Protein 5HPF (pdb70)

Solvent-accessible surface area: 25006 Å² total

Nearest PDB structures (foldseek):
  5hpi-assembly1_A  TM=9.833E-01  e=3.620E-34  Acinetobacter baylyi ADP1
  5hpi-assembly4_D  TM=9.752E-01  e=4.960E-33  Acinetobacter baylyi ADP1
  8ejv-assembly1_A  TM=9.547E-01  e=3.436E-19  Pseudomonas putida KT2440
  8eju-assembly1_A  TM=9.589E-01  e=1.653E-18  Pseudomonas putida KT2440
  8ejv-assembly1_B  TM=9.111E-01  e=5.800E-19  Pseudomonas putida KT2440

InterPro domains:
  IPR005471 Transcription regulator IclR, N-terminal [PF09339] (26-75)
  IPR005471 Transcription regulator IclR, N-terminal [PS51077] (23-83)
  IPR005471 Transcription regulator IclR, N-terminal [SM00346] (23-111)
  IPR012794 Beta-ketoadipate transcriptional regulator, PcaR/PcaU/PobR [TIGR02431] (20-270)
  IPR014757 Transcription regulator IclR, C-terminal [PF01614] (91-267)
  IPR014757 Transcription regulator IclR, C-terminal [PS51078] (84-271)
  IPR029016 GAF-like domain superfamily [G3DSA:3.30.450.40] (94-271)
  IPR036388 Winged helix-like DNA-binding domain superfamily [G3DSA:1.10.10.10] (10-82)
  IPR036390 Winged helix DNA-binding domain superfamily [SSF46785] (25-94)
  IPR050707 HTH-type Transcriptional Regulators in Metabolic Pathways [PTHR30136] (20-268)

Radius of gyration: 32.01 Å; Cα contacts (8 Å, |Δi|>4): 1014; chains: 3; bounding box: 64×52×96 Å

Structure (mmCIF, N/CA/C/O backbone):
data_5HPF
#
_entry.id   5HPF
#
_cell.length_a   111.348
_cell.length_b   111.348
_cell.length_c   282.174
_cell.angle_alpha   90.00
_cell.angle_beta   90.00
_cell.angle_gamma   90.00
#
_symmetry.space_group_name_H-M   'I 4 2 2'
#
loop_
_entity.id
_entity.type
_entity.pdbx_description
1 polymer 'p-hydroxybenzoate hydroxylase transcriptional activator'
2 non-polymer 'PHOSPHATE ION'
3 non-polymer GLYCEROL
4 non-polymer 'CHLORIDE ION'
5 water water
#
loop_
_atom_site.group_PDB
_atom_site.id
_atom_site.type_symbol
_atom_site.label_atom_id
_atom_site.label_alt_id
_atom_site.label_comp_id
_atom_site.label_asym_id
_atom_site.label_entity_id
_atom_site.label_seq_id
_atom_site.pdbx_PDB_ins_code
_atom_site.Cartn_x
_atom_site.Cartn_y
_atom_site.Cartn_z
_atom_site.occupancy
_atom_site.B_iso_or_equiv
_atom_site.auth_seq_id
_atom_site.auth_comp_id
_atom_site.auth_asym_id
_atom_site.auth_atom_id
_atom_site.pdbx_PDB_model_num
ATOM 1 N N . ALA A 1 4 ? 20.274 -35.457 50.402 1.00 105.88 96 ALA A N 1
ATOM 2 C CA . ALA A 1 4 ? 20.329 -34.048 50.777 1.00 105.22 96 ALA A CA 1
ATOM 3 C C . ALA A 1 4 ? 19.579 -33.779 52.085 1.00 108.44 96 ALA A C 1
ATOM 4 O O . ALA A 1 4 ? 18.345 -33.742 52.126 1.00 108.35 96 ALA A O 1
ATOM 6 N N . HIS A 1 5 ? 20.357 -33.583 53.151 1.00 104.74 97 HIS A N 1
ATOM 7 C CA . HIS A 1 5 ? 19.796 -33.327 54.473 1.00 84.84 97 HIS A CA 1
ATOM 8 C C . HIS A 1 5 ? 19.216 -31.921 54.566 1.00 81.15 97 HIS A C 1
ATOM 9 O O . HIS A 1 5 ? 18.185 -31.693 55.221 1.00 65.96 97 HIS A O 1
ATOM 16 N N . LEU A 1 6 ? 19.868 -30.962 53.925 1.00 75.75 98 LEU A N 1
ATOM 17 C CA . LEU A 1 6 ? 19.415 -29.579 54.039 1.00 84.03 98 LEU A CA 1
ATOM 18 C C . LEU A 1 6 ? 17.961 -29.383 53.614 1.00 82.29 98 LEU A C 1
ATOM 19 O O . LEU A 1 6 ? 17.219 -28.710 54.350 1.00 62.27 98 LEU A O 1
ATOM 24 N N . PRO A 1 7 ? 17.482 -29.918 52.480 1.00 90.84 99 PRO A N 1
ATOM 25 C CA . PRO A 1 7 ? 16.051 -29.732 52.156 1.00 86.21 99 PRO A CA 1
ATOM 26 C C . PRO A 1 7 ? 15.102 -30.245 53.237 1.00 83.07 99 PRO A C 1
ATOM 27 O O . PRO A 1 7 ? 14.095 -29.584 53.530 1.00 65.14 99 PRO A O 1
ATOM 31 N N . LYS A 1 8 ? 15.415 -31.393 53.855 1.00 91.58 100 LYS A N 1
ATOM 32 C CA . LYS A 1 8 ? 14.481 -32.049 54.770 1.00 82.47 100 LYS A CA 1
ATOM 33 C C . LYS A 1 8 ? 14.252 -31.224 56.035 1.00 76.08 100 LYS A C 1
ATOM 34 O O . LYS A 1 8 ? 13.110 -31.050 56.482 1.00 74.99 100 LYS A O 1
ATOM 40 N N . VAL A 1 9 ? 15.327 -30.716 56.633 1.00 71.38 101 VAL A N 1
ATOM 41 C CA . VAL A 1 9 ? 15.195 -29.930 57.857 1.00 82.11 101 VAL A CA 1
ATOM 42 C C . VAL A 1 9 ? 14.375 -28.659 57.608 1.00 79.76 101 VAL A C 1
ATOM 43 O O . VAL A 1 9 ? 13.483 -28.298 58.391 1.00 75.42 101 VAL A O 1
ATOM 47 N N . ALA A 1 10 ? 14.629 -27.988 56.493 1.00 71.03 102 ALA A N 1
ATOM 48 C CA . ALA A 1 10 ? 14.177 -26.618 56.330 1.00 60.94 102 ALA A CA 1
ATOM 49 C C . ALA A 1 10 ? 12.734 -26.479 55.847 1.00 53.42 102 ALA A C 1
ATOM 50 O O . ALA A 1 10 ? 12.187 -25.372 55.924 1.00 43.40 102 ALA A O 1
ATOM 52 N N . GLN A 1 11 ? 12.107 -27.557 55.366 1.00 47.64 103 GLN A N 1
ATOM 53 C CA . GLN A 1 11 ? 10.815 -27.443 54.689 1.00 49.34 103 GLN A CA 1
ATOM 54 C C . GLN A 1 11 ? 9.766 -26.780 55.587 1.00 52.77 103 GLN A C 1
ATOM 55 O O . GLN A 1 11 ? 9.085 -25.836 55.169 1.00 45.36 103 GLN A O 1
ATOM 61 N N . SER A 1 12 ? 9.635 -27.250 56.834 1.00 55.45 104 SER A N 1
ATOM 62 C CA . SER A 1 12 ? 8.684 -26.641 57.763 1.00 36.36 104 SER A CA 1
ATOM 63 C C . SER A 1 12 ? 8.989 -25.166 57.996 1.00 48.58 104 SER A C 1
ATOM 64 O O . SER A 1 12 ? 8.071 -24.352 58.112 1.00 47.00 104 SER A O 1
ATOM 67 N N . PHE A 1 13 ? 10.271 -24.804 58.094 1.00 45.65 105 PHE A N 1
ATOM 68 C CA . PHE A 1 13 ? 10.611 -23.410 58.360 1.00 42.51 105 PHE A CA 1
ATOM 69 C C . PHE A 1 13 ? 10.207 -22.516 57.200 1.00 39.11 105 PHE A C 1
ATOM 70 O O . PHE A 1 13 ? 9.719 -21.398 57.410 1.00 40.80 105 PHE A O 1
ATOM 78 N N . LEU A 1 14 ? 10.404 -22.986 55.969 1.00 39.04 106 LEU A N 1
ATOM 79 C CA . LEU A 1 14 ? 9.995 -22.197 54.815 1.00 34.48 106 LEU A CA 1
ATOM 80 C C . LEU A 1 14 ? 8.487 -22.023 54.788 1.00 42.76 106 LEU A C 1
ATOM 81 O O . LEU A 1 14 ? 7.985 -20.943 54.456 1.00 42.88 106 LEU A O 1
ATOM 86 N N . ASN A 1 15 ? 7.751 -23.088 55.130 1.00 28.95 107 ASN A N 1
ATOM 87 C CA . ASN A 1 15 ? 6.295 -23.029 55.196 1.00 40.21 107 ASN A CA 1
ATOM 88 C C . ASN A 1 15 ? 5.819 -21.997 56.219 1.00 43.97 107 ASN A C 1
ATOM 89 O O . ASN A 1 15 ? 4.855 -21.261 55.966 1.00 46.31 107 ASN A O 1
ATOM 94 N N . LEU A 1 16 ? 6.483 -21.926 57.376 1.00 40.33 108 LEU A N 1
ATOM 95 C CA . LEU A 1 16 ? 6.086 -20.956 58.392 1.00 42.19 108 LEU A CA 1
ATOM 96 C C . LEU A 1 16 ? 6.308 -19.537 57.904 1.00 37.47 108 LEU A C 1
ATOM 97 O O . LEU A 1 16 ? 5.503 -18.643 58.189 1.00 42.22 108 LEU A O 1
ATOM 102 N N . LEU A 1 17 ? 7.395 -19.304 57.168 1.00 37.48 109 LEU A N 1
ATOM 103 C CA . LEU A 1 17 ? 7.619 -17.965 56.635 1.00 34.88 109 LEU A CA 1
ATOM 104 C C . LEU A 1 17 ? 6.528 -17.601 55.643 1.00 34.69 109 LEU A C 1
ATOM 105 O O . LEU A 1 17 ? 6.007 -16.480 55.652 1.00 36.28 109 LEU A O 1
ATOM 110 N N . CYS A 1 18 ? 6.158 -18.546 54.787 1.00 34.41 110 CYS A N 1
ATOM 111 C CA . CYS A 1 18 ? 5.086 -18.288 53.850 1.00 33.59 110 CYS A CA 1
ATOM 112 C C . CYS A 1 18 ? 3.754 -18.092 54.578 1.00 35.69 110 CYS A C 1
ATOM 113 O O . CYS A 1 18 ? 2.986 -17.191 54.236 1.00 36.67 110 CYS A O 1
ATOM 116 N N . ALA A 1 19 ? 3.476 -18.905 55.596 1.00 39.06 111 ALA A N 1
ATOM 117 C CA . ALA A 1 19 ? 2.211 -18.779 56.311 1.00 44.90 111 ALA A CA 1
ATOM 118 C C . ALA A 1 19 ? 2.017 -17.385 56.884 1.00 49.44 111 ALA A C 1
ATOM 119 O O . ALA A 1 19 ? 0.892 -16.893 56.927 1.00 46.40 111 ALA A O 1
ATOM 121 N N . GLN A 1 20 ? 3.089 -16.726 57.308 1.00 46.97 112 GLN A N 1
ATOM 122 C CA . GLN A 1 20 ? 2.952 -15.462 58.016 1.00 44.61 112 GLN A CA 1
ATOM 123 C C . GLN A 1 20 ? 3.048 -14.237 57.113 1.00 43.30 112 GLN A C 1
ATOM 124 O O . GLN A 1 20 ? 2.530 -13.175 57.475 1.00 43.88 112 GLN A O 1
ATOM 130 N N . THR A 1 21 ? 3.727 -14.345 55.974 1.00 34.38 113 THR A N 1
ATOM 131 C CA . THR A 1 21 ? 3.912 -13.217 55.082 1.00 38.02 113 THR A CA 1
ATOM 132 C C . THR A 1 21 ? 3.145 -13.343 53.778 1.00 43.66 113 THR A C 1
ATOM 133 O O . THR A 1 21 ? 2.951 -12.326 53.104 1.00 37.80 113 THR A O 1
ATOM 137 N N . SER A 1 22 ? 2.743 -14.561 53.391 1.00 34.58 114 SER A N 1
ATOM 138 C CA . SER A 1 22 ? 2.138 -14.933 52.102 1.00 44.47 114 SER A CA 1
ATOM 139 C C . SER A 1 22 ? 3.138 -14.981 50.954 1.00 47.99 114 SER A C 1
ATOM 140 O O . SER A 1 22 ? 2.758 -15.371 49.848 1.00 59.91 114 SER A O 1
ATOM 143 N N . LEU A 1 23 ? 4.398 -14.615 51.169 1.00 42.81 115 LEU A N 1
ATOM 144 C CA . LEU A 1 23 ? 5.383 -14.686 50.093 1.00 32.30 115 LEU A CA 1
ATOM 145 C C . LEU A 1 23 ? 5.910 -16.119 49.942 1.00 31.19 115 LEU A C 1
ATOM 146 O O . LEU A 1 23 ? 5.644 -17.003 50.767 1.00 42.59 115 LEU A O 1
ATOM 151 N N . THR A 1 24 ? 6.607 -16.367 48.834 1.00 35.50 116 THR A N 1
ATOM 152 C CA . THR A 1 24 ? 7.292 -17.631 48.609 1.00 47.04 116 THR A CA 1
ATOM 153 C C . THR A 1 24 ? 8.762 -17.477 49.006 1.00 44.66 116 THR A C 1
ATOM 154 O O . THR A 1 24 ? 9.384 -16.447 48.741 1.00 35.72 116 THR A O 1
ATOM 158 N N . PHE A 1 25 ? 9.298 -18.490 49.676 1.00 41.89 117 PHE A N 1
ATOM 159 C CA . PHE A 1 25 ? 10.657 -18.482 50.203 1.00 41.30 117 PHE A CA 1
ATOM 160 C C . PHE A 1 25 ? 11.381 -19.722 49.722 1.00 49.32 117 PHE A C 1
ATOM 161 O O . PHE A 1 25 ? 10.761 -20.775 49.533 1.00 42.17 117 PHE A O 1
ATOM 169 N N . SER A 1 26 ? 12.700 -19.610 49.556 1.00 36.02 118 SER A N 1
ATOM 170 C CA . SER A 1 26 ? 13.471 -20.779 49.167 1.00 45.70 118 SER A CA 1
ATOM 171 C C . SER A 1 26 ? 14.800 -20.816 49.908 1.00 44.29 118 SER A C 1
ATOM 172 O O . SER A 1 26 ? 15.235 -19.841 50.529 1.00 35.70 118 SER A O 1
ATOM 175 N N . ILE A 1 27 ? 15.413 -21.987 49.867 1.00 38.81 119 ILE A N 1
ATOM 176 C CA . ILE A 1 27 ? 16.782 -22.190 50.306 1.00 35.54 119 ILE A CA 1
ATOM 177 C C . ILE A 1 27 ? 17.586 -22.585 49.084 1.00 43.53 119 ILE A C 1
ATOM 178 O O . ILE A 1 27 ? 17.152 -23.437 48.299 1.00 44.30 119 ILE A O 1
ATOM 183 N N . VAL A 1 28 ? 18.762 -21.979 48.946 1.00 40.46 120 VAL A N 1
ATOM 184 C CA . VAL A 1 28 ? 19.495 -21.927 47.691 1.00 38.79 120 VAL A CA 1
ATOM 185 C C . VAL A 1 28 ? 20.970 -22.208 47.954 1.00 41.41 120 VAL A C 1
ATOM 186 O O . VAL A 1 28 ? 21.532 -21.728 48.946 1.00 37.52 120 VAL A O 1
ATOM 190 N N . VAL A 1 29 ? 21.603 -22.984 47.069 1.00 46.63 121 VAL A N 1
ATOM 191 C CA . VAL A 1 29 ? 23.043 -23.201 47.123 1.00 39.78 121 VAL A CA 1
ATOM 192 C C . VAL A 1 29 ? 23.715 -22.594 45.888 1.00 48.91 121 VAL A C 1
ATOM 193 O O . VAL A 1 29 ? 23.094 -22.345 44.850 1.00 45.63 121 VAL A O 1
ATOM 197 N N . LEU A 1 30 ? 25.015 -22.363 46.020 1.00 36.42 122 LEU A N 1
ATOM 198 C CA . LEU A 1 30 ? 25.859 -21.859 44.951 1.00 48.86 122 LEU A CA 1
ATOM 199 C C . LEU A 1 30 ? 26.478 -23.034 44.215 1.00 54.30 122 LEU A C 1
ATOM 200 O O . LEU A 1 30 ? 27.052 -23.931 44.841 1.00 64.22 122 LEU A O 1
ATOM 205 N N . ASP A 1 31 ? 26.374 -23.020 42.890 1.00 58.02 123 ASP A N 1
ATOM 206 C CA . ASP A 1 31 ? 26.946 -24.058 42.031 1.00 54.09 123 ASP A CA 1
ATOM 207 C C . ASP A 1 31 ? 27.783 -23.355 40.964 1.00 56.32 123 ASP A C 1
ATOM 208 O O . ASP A 1 31 ? 27.269 -23.007 39.897 1.00 59.34 123 ASP A O 1
ATOM 213 N N . GLU A 1 32 ? 29.069 -23.151 41.269 1.00 60.76 124 GLU A N 1
ATOM 214 C CA . GLU A 1 32 ? 30.022 -22.436 40.422 1.00 69.71 124 GLU A CA 1
ATOM 215 C C . GLU A 1 32 ? 29.623 -20.977 40.199 1.00 72.87 124 GLU A C 1
ATOM 216 O O . GLU A 1 32 ? 30.122 -20.088 40.899 1.00 65.53 124 GLU A O 1
ATOM 222 N N . HIS A 1 33 ? 28.745 -20.700 39.227 1.00 64.49 125 HIS A N 1
ATOM 223 C CA . HIS A 1 33 ? 28.386 -19.316 38.935 1.00 61.28 125 HIS A CA 1
ATOM 224 C C . HIS A 1 33 ? 26.882 -19.087 38.949 1.00 54.14 125 HIS A C 1
ATOM 225 O O . HIS A 1 33 ? 26.433 -18.006 38.561 1.00 58.36 125 HIS A O 1
ATOM 232 N N . GLU A 1 34 ? 26.096 -20.058 39.400 1.00 52.67 126 GLU A N 1
ATOM 233 C CA . GLU A 1 34 ? 24.650 -19.921 39.453 1.00 48.24 126 GLU A CA 1
ATOM 234 C C . GLU A 1 34 ? 24.165 -20.312 40.836 1.00 49.37 126 GLU A C 1
ATOM 235 O O . GLU A 1 34 ? 24.844 -21.033 41.575 1.00 61.23 126 GLU A O 1
ATOM 241 N N . VAL A 1 35 ? 22.979 -19.833 41.185 1.00 45.43 127 VAL A N 1
ATOM 242 C CA . VAL A 1 35 ? 22.316 -20.259 42.407 1.00 38.23 127 VAL A CA 1
ATOM 243 C C . VAL A 1 35 ? 21.145 -21.150 42.029 1.00 45.27 127 VAL A C 1
ATOM 244 O O . VAL A 1 35 ? 20.504 -20.967 40.988 1.00 44.42 127 VAL A O 1
ATOM 248 N N . VAL A 1 36 ? 20.883 -22.133 42.885 1.00 47.87 128 VAL A N 1
ATOM 249 C CA . VAL A 1 36 ? 19.974 -23.240 42.615 1.00 43.75 128 VAL A CA 1
ATOM 250 C C . VAL A 1 36 ? 19.167 -23.473 43.879 1.00 43.70 128 VAL A C 1
ATOM 251 O O . VAL A 1 36 ? 19.758 -23.695 44.945 1.00 43.55 128 VAL A O 1
ATOM 255 N N . PRO A 1 37 ? 17.841 -23.438 43.819 1.00 43.45 129 PRO A N 1
ATOM 256 C CA . PRO A 1 37 ? 17.049 -23.744 45.013 1.00 41.36 129 PRO A CA 1
ATOM 257 C C . PRO A 1 37 ? 17.038 -25.238 45.266 1.00 46.75 129 PRO A C 1
ATOM 258 O O . PRO A 1 37 ? 16.902 -26.044 44.342 1.00 47.63 129 PRO A O 1
ATOM 262 N N . VAL A 1 38 ? 17.206 -25.614 46.529 1.00 45.60 130 VAL A N 1
ATOM 263 C CA . VAL A 1 38 ? 17.044 -27.009 46.920 1.00 45.21 130 VAL A CA 1
ATOM 264 C C . VAL A 1 38 ? 15.788 -27.232 47.739 1.00 48.31 130 VAL A C 1
ATOM 265 O O . VAL A 1 38 ? 15.432 -28.396 47.987 1.00 47.35 130 VAL A O 1
ATOM 269 N N . ALA A 1 39 ? 15.076 -26.167 48.116 1.00 39.60 131 ALA A N 1
ATOM 270 C CA . ALA A 1 39 ? 13.799 -26.288 48.817 1.00 43.55 131 ALA A CA 1
ATOM 271 C C . ALA A 1 39 ? 12.988 -25.010 48.652 1.00 48.91 131 ALA A C 1
ATOM 272 O O . ALA A 1 39 ? 13.538 -23.910 48.574 1.00 45.35 131 ALA A O 1
ATOM 274 N N . ARG A 1 40 ? 11.668 -25.164 48.673 1.00 48.23 132 ARG A N 1
ATOM 275 C CA . ARG A 1 40 ? 10.763 -24.041 48.491 1.00 40.11 132 ARG A CA 1
ATOM 276 C C . ARG A 1 40 ? 9.600 -24.196 49.464 1.00 40.90 132 ARG A C 1
ATOM 277 O O . ARG A 1 40 ? 9.182 -25.316 49.784 1.00 36.97 132 ARG A O 1
ATOM 285 N N . SER A 1 41 ? 9.096 -23.074 49.965 1.00 33.61 133 SER A N 1
ATOM 286 C CA . SER A 1 41 ? 7.864 -23.141 50.738 1.00 37.92 133 SER A CA 1
ATOM 287 C C . SER A 1 41 ? 6.736 -23.598 49.818 1.00 47.28 133 SER A C 1
ATOM 288 O O . SER A 1 41 ? 6.747 -23.336 48.613 1.00 45.53 133 SER A O 1
ATOM 291 N N . TYR A 1 42 ? 5.784 -24.331 50.386 1.00 34.91 134 TYR A N 1
ATOM 292 C CA . TYR A 1 42 ? 4.630 -24.815 49.637 1.00 44.79 134 TYR A CA 1
ATOM 293 C C . TYR A 1 42 ? 3.464 -24.969 50.612 1.00 43.39 134 TYR A C 1
ATOM 294 O O . TYR A 1 42 ? 3.480 -25.839 51.488 1.00 46.87 134 TYR A O 1
ATOM 303 N N . LEU A 1 43 ? 2.467 -24.097 50.471 1.00 45.63 135 LEU A N 1
ATOM 304 C CA . LEU A 1 43 ? 1.216 -24.131 51.230 1.00 42.64 135 LEU A CA 1
ATOM 305 C C . LEU A 1 43 ? 0.079 -24.314 50.234 1.00 44.89 135 LEU A C 1
ATOM 306 O O . LEU A 1 43 ? -0.492 -23.322 49.752 1.00 44.33 135 LEU A O 1
ATOM 311 N N . PRO A 1 44 ? -0.304 -25.551 49.913 1.00 44.72 136 PRO A N 1
ATOM 312 C CA . PRO A 1 44 ? -1.277 -25.751 48.822 1.00 44.58 136 PRO A CA 1
ATOM 313 C C . PRO A 1 44 ? -2.598 -25.000 49.004 1.00 46.61 136 PRO A C 1
ATOM 314 O O . PRO A 1 44 ? -3.245 -24.686 47.995 1.00 45.00 136 PRO A O 1
ATOM 318 N N . GLN A 1 45 ? -3.017 -24.674 50.235 1.00 37.14 137 GLN A N 1
ATOM 319 C CA . GLN A 1 45 ? -4.297 -23.983 50.381 1.00 37.76 137 GLN A CA 1
ATOM 320 C C . GLN A 1 45 ? -4.208 -22.498 50.024 1.00 43.45 137 GLN A C 1
ATOM 321 O O . GLN A 1 45 ? -5.247 -21.843 49.863 1.00 40.25 137 GLN A O 1
ATOM 327 N N . GLN A 1 46 ? -3.003 -21.950 49.906 1.00 42.47 138 GLN A N 1
ATOM 328 C CA . GLN A 1 46 ? -2.867 -20.550 49.519 1.00 49.68 138 GLN A CA 1
ATOM 329 C C . GLN A 1 46 ? -1.712 -20.349 48.544 1.00 52.30 138 GLN A C 1
ATOM 330 O O . GLN A 1 46 ? -1.182 -19.242 48.451 1.00 55.76 138 GLN A O 1
ATOM 336 N N . ASP A 1 47 ? -1.325 -21.382 47.807 1.00 43.15 139 ASP A N 1
ATOM 337 C CA . ASP A 1 47 ? -0.178 -21.286 46.921 1.00 40.48 139 ASP A CA 1
ATOM 338 C C . ASP A 1 47 ? -0.389 -20.238 45.834 1.00 38.72 139 ASP A C 1
ATOM 339 O O . ASP A 1 47 ? -1.276 -20.372 44.979 1.00 37.48 139 ASP A O 1
ATOM 344 N N . ASN A 1 48 ? 0.456 -19.223 45.841 1.00 45.67 140 ASN A N 1
ATOM 345 C CA . ASN A 1 48 ? 0.398 -18.163 44.841 1.00 53.08 140 ASN A CA 1
ATOM 346 C C . ASN A 1 48 ? 1.216 -18.613 43.638 1.00 46.98 140 ASN A C 1
ATOM 347 O O . ASN A 1 48 ? 2.448 -18.611 43.677 1.00 50.49 140 ASN A O 1
ATOM 352 N N . ARG A 1 49 ? 0.541 -18.998 42.568 1.00 45.15 142 ARG A N 1
ATOM 353 C CA . ARG A 1 49 ? 1.275 -19.489 41.414 1.00 52.39 142 ARG A CA 1
ATOM 354 C C . ARG A 1 49 ? 1.748 -18.366 40.499 1.00 53.26 142 ARG A C 1
ATOM 355 O O . ARG A 1 49 ? 2.339 -18.645 39.451 1.00 55.85 142 ARG A O 1
ATOM 363 N N . VAL A 1 50 ? 1.537 -17.110 40.895 1.00 44.58 143 VAL A N 1
ATOM 364 C CA . VAL A 1 50 ? 2.034 -15.932 40.183 1.00 54.56 143 VAL A CA 1
ATOM 365 C C . VAL A 1 50 ? 3.345 -15.465 40.823 1.00 53.34 143 VAL A C 1
ATOM 366 O O . VAL A 1 50 ? 3.602 -14.265 40.932 1.00 63.10 143 VAL A O 1
ATOM 370 N N . SER A 1 51 ? 4.171 -16.388 41.261 1.00 61.64 144 SER A N 1
ATOM 371 C CA . SER A 1 51 ? 5.432 -15.942 41.832 1.00 60.58 144 SER A CA 1
ATOM 372 C C . SER A 1 51 ? 6.510 -15.861 40.756 1.00 60.27 144 SER A C 1
ATOM 373 O O . SER A 1 51 ? 6.418 -16.512 39.713 1.00 61.38 144 SER A O 1
ATOM 376 N N . PRO A 1 52 ? 7.544 -15.052 40.966 1.00 47.11 145 PRO A N 1
ATOM 377 C CA . PRO A 1 52 ? 8.602 -14.937 39.956 1.00 48.47 145 PRO A CA 1
ATOM 378 C C . PRO A 1 52 ? 9.405 -16.224 39.807 1.00 49.25 145 PRO A C 1
ATOM 379 O O . PRO A 1 52 ? 9.425 -17.088 40.686 1.00 45.60 145 PRO A O 1
ATOM 383 N N . TYR A 1 53 ? 10.068 -16.333 38.654 1.00 45.57 146 TYR A N 1
ATOM 384 C CA . TYR A 1 53 ? 10.919 -17.479 38.350 1.00 46.32 146 TYR A CA 1
ATOM 385 C C . TYR A 1 53 ? 12.142 -17.510 39.266 1.00 42.97 146 TYR A C 1
ATOM 386 O O . TYR A 1 53 ? 12.711 -16.473 39.616 1.00 39.43 146 TYR A O 1
ATOM 395 N N . GLY A 1 54 ? 12.575 -18.714 39.625 1.00 45.13 147 GLY A N 1
ATOM 396 C CA . GLY A 1 54 ? 13.847 -18.883 40.313 1.00 50.54 147 GLY A CA 1
ATOM 397 C C . GLY A 1 54 ? 13.763 -19.575 41.652 1.00 55.27 147 GLY A C 1
ATOM 398 O O . GLY A 1 54 ? 14.788 -19.689 42.336 1.00 48.94 147 GLY A O 1
ATOM 407 N N . HIS A 1 56 ? 11.604 -22.489 42.048 1.00 39.00 149 HIS A N 1
ATOM 408 C CA . HIS A 1 56 ? 11.295 -23.896 41.857 1.00 49.69 149 HIS A CA 1
ATOM 409 C C . HIS A 1 56 ? 12.590 -24.710 41.801 1.00 56.52 149 HIS A C 1
ATOM 410 O O . HIS A 1 56 ? 13.669 -24.194 41.492 1.00 53.33 149 HIS A O 1
ATOM 417 N N . LEU A 1 57 ? 12.479 -25.995 42.132 1.00 54.23 150 LEU A N 1
ATOM 418 C CA . LEU A 1 57 ? 13.650 -26.861 42.098 1.00 53.91 150 LEU A CA 1
ATOM 419 C C . LEU A 1 57 ? 14.150 -26.983 40.669 1.00 64.38 150 LEU A C 1
ATOM 420 O O . LEU A 1 57 ? 13.364 -27.189 39.738 1.00 65.31 150 LEU A O 1
ATOM 425 N N . GLY A 1 58 ? 15.462 -26.842 40.493 1.00 69.96 151 GLY A N 1
ATOM 426 C CA . GLY A 1 58 ? 16.064 -26.904 39.182 1.00 65.01 151 GLY A CA 1
ATOM 427 C C . GLY A 1 58 ? 16.214 -25.565 38.494 1.00 63.71 151 GLY A C 1
ATOM 428 O O . GLY A 1 58 ? 16.945 -25.472 37.504 1.00 68.92 151 GLY A O 1
ATOM 429 N N . ASN A 1 59 ? 15.524 -24.534 38.967 1.00 47.66 152 ASN A N 1
ATOM 430 C CA . ASN A 1 59 ? 15.759 -23.201 38.436 1.00 54.20 152 ASN A CA 1
ATOM 431 C C . ASN A 1 59 ? 17.209 -22.819 38.684 1.00 60.00 152 ASN A C 1
ATOM 432 O O . ASN A 1 59 ? 17.788 -23.150 39.720 1.00 75.03 152 ASN A O 1
ATOM 437 N N . ARG A 1 60 ? 17.804 -22.138 37.717 1.00 59.09 153 ARG A N 1
ATOM 438 C CA . ARG A 1 60 ? 19.139 -21.580 37.864 1.00 59.42 153 ARG A CA 1
ATOM 439 C C . ARG A 1 60 ? 19.073 -20.098 37.558 1.00 52.22 153 ARG A C 1
ATOM 440 O O . ARG A 1 60 ? 18.465 -19.702 36.560 1.00 55.03 153 ARG A O 1
ATOM 448 N N . LEU A 1 61 ? 19.676 -19.288 38.421 1.00 44.97 154 LEU A N 1
ATOM 449 C CA . LEU A 1 61 ? 19.768 -17.847 38.254 1.00 40.86 154 LEU A CA 1
ATOM 450 C C . LEU A 1 61 ? 21.217 -17.408 38.386 1.00 46.64 154 LEU A C 1
ATOM 451 O O . LEU A 1 61 ? 21.989 -18.025 39.125 1.00 47.23 154 LEU A O 1
ATOM 456 N N . PRO A 1 62 ? 21.609 -16.336 37.698 1.00 57.84 155 PRO A N 1
ATOM 457 C CA . PRO A 1 62 ? 23.010 -15.889 37.755 1.00 47.84 155 PRO A CA 1
ATOM 458 C C . PRO A 1 62 ? 23.362 -15.355 39.138 1.00 49.41 155 PRO A C 1
ATOM 459 O O . PRO A 1 62 ? 22.611 -14.582 39.733 1.00 51.38 155 PRO A O 1
ATOM 463 N N . ALA A 1 63 ? 24.525 -15.767 39.642 1.00 47.82 156 ALA A N 1
ATOM 464 C CA . ALA A 1 63 ? 24.886 -15.432 41.013 1.00 44.49 156 ALA A CA 1
ATOM 465 C C . ALA A 1 63 ? 25.186 -13.942 41.192 1.00 44.16 156 ALA A C 1
ATOM 466 O O . ALA A 1 63 ? 24.926 -13.395 42.264 1.00 42.38 156 ALA A O 1
ATOM 468 N N . HIS A 1 64 ? 25.736 -13.264 40.177 1.00 47.19 157 HIS A N 1
ATOM 469 C CA . HIS A 1 64 ? 26.107 -11.867 40.373 1.00 48.61 157 HIS A CA 1
ATOM 470 C C . HIS A 1 64 ? 24.908 -10.921 40.372 1.00 49.76 157 HIS A C 1
ATOM 471 O O . HIS A 1 64 ? 25.063 -9.752 40.744 1.00 46.51 157 HIS A O 1
ATOM 478 N N . ALA A 1 65 ? 23.721 -11.400 39.992 1.00 41.70 158 ALA A N 1
ATOM 479 C CA . ALA A 1 65 ? 22.547 -10.557 39.811 1.00 46.07 158 ALA A CA 1
ATOM 480 C C . ALA A 1 65 ? 21.410 -10.955 40.749 1.00 49.52 158 ALA A C 1
ATOM 481 O O . ALA A 1 65 ? 20.253 -10.605 40.492 1.00 47.07 158 ALA A O 1
ATOM 483 N N . THR A 1 66 ? 21.708 -11.715 41.807 1.00 39.95 159 THR A N 1
ATOM 484 C CA . THR A 1 66 ? 20.699 -12.172 42.757 1.00 41.67 159 THR A CA 1
ATOM 485 C C . THR A 1 66 ? 21.140 -11.866 44.179 1.00 36.88 159 THR A C 1
ATOM 486 O O . THR A 1 66 ? 22.332 -11.708 44.473 1.00 41.01 159 THR A O 1
ATOM 490 N N . SER A 1 67 ? 20.149 -11.798 45.065 1.00 32.35 160 SER A N 1
ATOM 491 C CA . SER A 1 67 ? 20.421 -11.600 46.483 1.00 31.32 160 SER A CA 1
ATOM 492 C C . SER A 1 67 ? 21.131 -12.802 47.073 1.00 37.12 160 SER A C 1
ATOM 493 O O . SER A 1 67 ? 22.044 -12.649 47.895 1.00 42.13 160 SER A O 1
ATOM 496 N N . THR A 1 68 ? 20.694 -14.007 46.690 1.00 36.37 161 THR A N 1
ATOM 497 C CA . THR A 1 68 ? 21.316 -15.226 47.191 1.00 42.23 161 THR A CA 1
ATOM 498 C C . THR A 1 68 ? 22.727 -15.374 46.655 1.00 40.88 161 THR A C 1
ATOM 499 O O . THR A 1 68 ? 23.633 -15.777 47.392 1.00 41.73 161 THR A O 1
ATOM 503 N N . GLY A 1 69 ? 22.920 -15.092 45.362 1.00 35.11 162 GLY A N 1
ATOM 504 C CA . GLY A 1 69 ? 24.254 -15.195 44.782 1.00 40.21 162 GLY A CA 1
ATOM 505 C C . GLY A 1 69 ? 25.258 -14.270 45.448 1.00 44.87 162 GLY A C 1
ATOM 506 O O . GLY A 1 69 ? 26.389 -14.669 45.728 1.00 52.99 162 GLY A O 1
ATOM 507 N N . LYS A 1 70 ? 24.847 -13.034 45.746 1.00 41.77 163 LYS A N 1
ATOM 508 C CA . LYS A 1 70 ? 25.766 -12.086 46.368 1.00 36.74 163 LYS A CA 1
ATOM 509 C C . LYS A 1 70 ? 26.077 -12.489 47.795 1.00 40.84 163 LYS A C 1
ATOM 510 O O . LYS A 1 70 ? 27.226 -12.366 48.238 1.00 44.12 163 LYS A O 1
ATOM 516 N N . VAL A 1 71 ? 25.065 -12.970 48.530 1.00 37.63 164 VAL A N 1
ATOM 517 C CA . VAL A 1 71 ? 25.295 -13.489 49.875 1.00 32.23 164 VAL A CA 1
ATOM 518 C C . VAL A 1 71 ? 26.363 -14.578 49.839 1.00 44.07 164 VAL A C 1
ATOM 519 O O . VAL A 1 71 ? 27.335 -14.560 50.609 1.00 40.44 164 VAL A O 1
ATOM 523 N N . LEU A 1 72 ? 26.206 -15.534 48.917 1.00 42.66 165 LEU A N 1
ATOM 524 C CA . LEU A 1 72 ? 27.089 -16.691 48.886 1.00 41.40 165 LEU A CA 1
ATOM 525 C C . LEU A 1 72 ? 28.478 -16.326 48.376 1.00 49.89 165 LEU A C 1
ATOM 526 O O . LEU A 1 72 ? 29.474 -16.892 48.836 1.00 51.09 165 LEU A O 1
ATOM 531 N N . LEU A 1 73 ? 28.572 -15.377 47.441 1.00 47.14 166 LEU A N 1
ATOM 532 C CA . LEU A 1 73 ? 29.888 -14.948 46.989 1.00 47.92 166 LEU A CA 1
ATOM 533 C C . LEU A 1 73 ? 30.597 -14.113 48.042 1.00 44.91 166 LEU A C 1
ATOM 534 O O . LEU A 1 73 ? 31.834 -14.094 48.085 1.00 48.31 166 LEU A O 1
ATOM 539 N N . SER A 1 74 ? 29.841 -13.433 48.906 1.00 45.62 167 SER A N 1
ATOM 540 C CA . SER A 1 74 ? 30.441 -12.510 49.865 1.00 41.68 167 SER A CA 1
ATOM 541 C C . SER A 1 74 ? 31.288 -13.220 50.909 1.00 50.80 167 SER A C 1
ATOM 542 O O . SER A 1 74 ? 32.106 -12.565 51.574 1.00 44.44 167 SER A O 1
ATOM 545 N N . VAL A 1 75 ? 31.116 -14.537 51.078 1.00 47.23 168 VAL A N 1
ATOM 546 C CA . VAL A 1 75 ? 31.925 -15.266 52.056 1.00 48.65 168 VAL A CA 1
ATOM 547 C C . VAL A 1 75 ? 33.232 -15.753 51.458 1.00 54.73 168 VAL A C 1
ATOM 548 O O . VAL A 1 75 ? 34.093 -16.252 52.195 1.00 62.73 168 VAL A O 1
ATOM 552 N N . LEU A 1 76 ? 33.415 -15.616 50.148 1.00 54.87 169 LEU A N 1
ATOM 553 C CA . LEU A 1 76 ? 34.658 -16.033 49.533 1.00 55.90 169 LEU A CA 1
ATOM 554 C C . LEU A 1 76 ? 35.775 -15.045 49.845 1.00 56.70 169 LEU A C 1
ATOM 555 O O . LEU A 1 76 ? 35.543 -13.861 50.109 1.00 60.34 169 LEU A O 1
ATOM 560 N N . ASP A 1 77 ? 36.997 -15.562 49.830 1.00 52.85 170 ASP A N 1
ATOM 561 C CA . ASP A 1 77 ? 38.176 -14.726 49.962 1.00 57.59 170 ASP A CA 1
ATOM 562 C C . ASP A 1 77 ? 38.224 -13.716 48.817 1.00 60.22 170 ASP A C 1
ATOM 563 O O . ASP A 1 77 ? 37.793 -13.996 47.695 1.00 55.75 170 ASP A O 1
ATOM 568 N N . ARG A 1 78 ? 38.761 -12.529 49.105 1.00 65.90 171 ARG A N 1
ATOM 569 C CA . ARG A 1 78 ? 38.756 -11.462 48.104 1.00 65.24 171 ARG A CA 1
ATOM 570 C C . ARG A 1 78 ? 39.456 -11.893 46.818 1.00 62.29 171 ARG A C 1
ATOM 571 O O . ARG A 1 78 ? 38.982 -11.594 45.717 1.00 55.93 171 ARG A O 1
ATOM 579 N N . GLU A 1 79 ? 40.580 -12.603 46.934 1.00 61.82 172 GLU A N 1
ATOM 580 C CA . GLU A 1 79 ? 41.249 -13.105 45.737 1.00 65.50 172 GLU A CA 1
ATOM 581 C C . GLU A 1 79 ? 40.357 -14.075 44.975 1.00 64.08 172 GLU A C 1
ATOM 582 O O . GLU A 1 79 ? 40.288 -14.030 43.744 1.00 57.04 172 GLU A O 1
ATOM 588 N N . VAL A 1 80 ? 39.669 -14.965 45.690 1.00 62.65 173 VAL A N 1
ATOM 589 C CA . VAL A 1 80 ? 38.780 -15.906 45.022 1.00 57.70 173 VAL A CA 1
ATOM 590 C C . VAL A 1 80 ? 37.634 -15.159 44.342 1.00 59.75 173 VAL A C 1
ATOM 591 O O . VAL A 1 80 ? 37.192 -15.533 43.246 1.00 53.74 173 VAL A O 1
ATOM 595 N N . GLN A 1 81 ? 37.162 -14.071 44.961 1.00 51.81 174 GLN A N 1
ATOM 596 C CA . GLN A 1 81 ? 36.165 -13.223 44.316 1.00 51.40 174 GLN A CA 1
ATOM 597 C C . GLN A 1 81 ? 36.702 -12.629 43.016 1.00 54.08 174 GLN A C 1
ATOM 598 O O . GLN A 1 81 ? 36.019 -12.653 41.985 1.00 52.86 174 GLN A O 1
ATOM 604 N N . ILE A 1 82 ? 37.927 -12.087 43.048 1.00 55.27 175 ILE A N 1
ATOM 605 C CA . ILE A 1 82 ? 38.535 -11.525 41.839 1.00 60.71 175 ILE A CA 1
ATOM 606 C C . ILE A 1 82 ? 38.605 -12.587 40.753 1.00 64.90 175 ILE A C 1
ATOM 607 O O . ILE A 1 82 ? 38.246 -12.350 39.594 1.00 58.99 175 ILE A O 1
ATOM 612 N N . GLU A 1 83 ? 39.087 -13.775 41.117 1.00 66.30 176 GLU A N 1
ATOM 613 C CA . GLU A 1 83 ? 39.193 -14.866 40.158 1.00 58.33 176 GLU A CA 1
ATOM 614 C C . GLU A 1 83 ? 37.823 -15.257 39.627 1.00 54.35 176 GLU A C 1
ATOM 615 O O . GLU A 1 83 ? 37.677 -15.587 38.446 1.00 56.71 176 GLU A O 1
ATOM 621 N N . TRP A 1 84 ? 36.799 -15.191 40.478 1.00 45.71 177 TRP A N 1
ATOM 622 C CA . TRP A 1 84 ? 35.453 -15.516 40.029 1.00 47.54 177 TRP A CA 1
ATOM 623 C C . TRP A 1 84 ? 34.962 -14.504 38.995 1.00 58.97 177 TRP A C 1
ATOM 624 O O . TRP A 1 84 ? 34.416 -14.881 37.949 1.00 59.91 177 TRP A O 1
ATOM 635 N N . ILE A 1 85 ? 35.166 -13.211 39.262 1.00 60.86 178 ILE A N 1
ATOM 636 C CA . ILE A 1 85 ? 34.731 -12.181 38.321 1.00 59.76 178 ILE A CA 1
ATOM 637 C C . ILE A 1 85 ? 35.465 -12.325 36.992 1.00 62.95 178 ILE A C 1
ATOM 638 O O . ILE A 1 85 ? 34.856 -12.243 35.918 1.00 56.10 178 ILE A O 1
ATOM 643 N N . GLU A 1 86 ? 36.780 -12.545 37.037 1.00 58.94 179 GLU A N 1
ATOM 644 C CA . GLU A 1 86 ? 37.529 -12.645 35.791 1.00 66.78 179 GLU A CA 1
ATOM 645 C C . GLU A 1 86 ? 37.133 -13.886 34.999 1.00 66.16 179 GLU A C 1
ATOM 646 O O . GLU A 1 86 ? 37.174 -13.869 33.766 1.00 69.95 179 GLU A O 1
ATOM 652 N N . LYS A 1 87 ? 36.731 -14.959 35.678 1.00 61.80 180 LYS A N 1
ATOM 653 C CA . LYS A 1 87 ? 36.332 -16.158 34.953 1.00 63.37 180 LYS A CA 1
ATOM 654 C C . LYS A 1 87 ? 34.946 -15.994 34.339 1.00 62.65 180 LYS A C 1
ATOM 655 O O . LYS A 1 87 ? 34.762 -16.215 33.136 1.00 67.54 180 LYS A O 1
ATOM 661 N N . TYR A 1 88 ? 33.965 -15.594 35.146 1.00 60.99 181 TYR A N 1
ATOM 662 C CA . TYR A 1 88 ? 32.574 -15.597 34.710 1.00 63.53 181 TYR A CA 1
ATOM 663 C C . TYR A 1 88 ? 32.061 -14.244 34.234 1.00 58.51 181 TYR A C 1
ATOM 664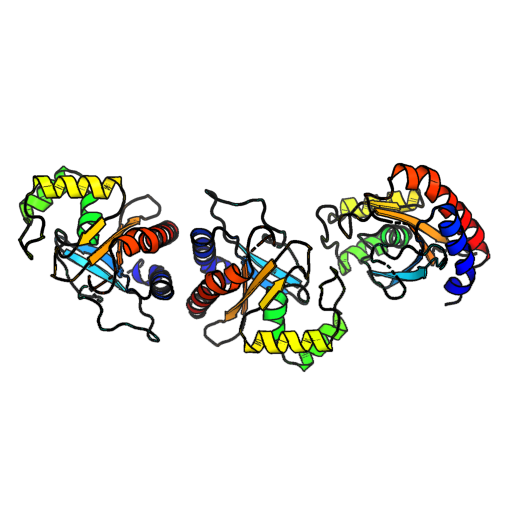 O O . TYR A 1 88 ? 31.053 -14.207 33.522 1.00 66.48 181 TYR A O 1
ATOM 673 N N . GLY A 1 89 ? 32.725 -13.146 34.576 1.00 62.12 182 GLY A N 1
ATOM 674 C CA . GLY A 1 89 ? 32.243 -11.830 34.186 1.00 60.44 182 GLY A CA 1
ATOM 675 C C . GLY A 1 89 ? 30.992 -11.407 34.953 1.00 65.05 182 GLY A C 1
ATOM 676 O O . GLY A 1 89 ? 30.433 -12.135 35.780 1.00 59.68 182 GLY A O 1
ATOM 677 N N . LEU A 1 90 ? 30.542 -10.185 34.649 1.00 65.35 183 LEU A N 1
ATOM 678 C CA . LEU A 1 90 ? 29.342 -9.596 35.256 1.00 54.42 183 LEU A CA 1
ATOM 679 C C . LEU A 1 90 ? 28.439 -9.112 34.126 1.00 53.94 183 LEU A C 1
ATOM 680 O O . LEU A 1 90 ? 28.367 -7.913 33.852 1.00 60.24 183 LEU A O 1
ATOM 685 N N . LYS A 1 91 ? 27.754 -10.040 33.463 1.00 54.48 184 LYS A N 1
ATOM 686 C CA . LYS A 1 91 ? 27.042 -9.666 32.249 1.00 49.88 184 LYS A CA 1
ATOM 687 C C . LYS A 1 91 ? 25.779 -8.870 32.580 1.00 49.71 184 LYS A C 1
ATOM 688 O O . LYS A 1 91 ? 25.171 -9.017 33.644 1.00 50.67 184 LYS A O 1
ATOM 694 N N . ARG A 1 92 ? 25.418 -7.970 31.679 1.00 45.99 185 ARG A N 1
ATOM 695 C CA . ARG A 1 92 ? 24.239 -7.156 31.896 1.00 49.79 185 ARG A CA 1
ATOM 696 C C . ARG A 1 92 ? 23.006 -8.000 31.643 1.00 52.71 185 ARG A C 1
ATOM 697 O O . ARG A 1 92 ? 22.894 -8.640 30.594 1.00 57.36 185 ARG A O 1
ATOM 705 N N . LEU A 1 93 ? 22.091 -8.014 32.601 1.00 50.22 186 LEU A N 1
ATOM 706 C CA . LEU A 1 93 ? 20.798 -8.657 32.407 1.00 47.44 186 LEU A CA 1
ATOM 707 C C . LEU A 1 93 ? 19.665 -7.662 32.266 1.00 47.28 186 LEU A C 1
ATOM 708 O O . LEU A 1 93 ? 18.771 -7.858 31.442 1.00 48.48 186 LEU A O 1
ATOM 713 N N . THR A 1 94 ? 19.696 -6.598 33.048 1.00 47.67 187 THR A N 1
ATOM 714 C CA . THR A 1 94 ? 18.726 -5.518 33.050 1.00 47.17 187 THR A CA 1
ATOM 715 C C . THR A 1 94 ? 19.519 -4.220 33.086 1.00 56.82 187 THR A C 1
ATOM 716 O O . THR A 1 94 ? 20.750 -4.265 33.224 1.00 48.03 187 THR A O 1
ATOM 720 N N . PRO A 1 95 ? 18.876 -3.051 32.993 1.00 53.48 188 PRO A N 1
ATOM 721 C CA . PRO A 1 95 ? 19.632 -1.804 33.178 1.00 52.55 188 PRO A CA 1
ATOM 722 C C . PRO A 1 95 ? 20.229 -1.663 34.565 1.00 45.47 188 PRO A C 1
ATOM 723 O O . PRO A 1 95 ? 21.091 -0.804 34.762 1.00 48.22 188 PRO A O 1
ATOM 727 N N . TYR A 1 96 ? 19.845 -2.499 35.521 1.00 41.61 189 TYR A N 1
ATOM 728 C CA . TYR A 1 96 ? 20.215 -2.282 36.907 1.00 38.21 189 TYR A CA 1
ATOM 729 C C . TYR A 1 96 ? 21.231 -3.291 37.407 1.00 47.65 189 TYR A C 1
ATOM 730 O O . TYR A 1 96 ? 21.657 -3.211 38.567 1.00 51.83 189 TYR A O 1
ATOM 739 N N . THR A 1 97 ? 21.603 -4.246 36.567 1.00 39.86 190 THR A N 1
ATOM 740 C CA . THR A 1 97 ? 22.613 -5.227 36.914 1.00 44.63 190 THR A CA 1
ATOM 741 C C . THR A 1 97 ? 23.928 -4.542 37.221 1.00 42.94 190 THR A C 1
ATOM 742 O O . THR A 1 97 ? 24.353 -3.644 36.497 1.00 43.65 190 THR A O 1
ATOM 746 N N . ILE A 1 98 ? 24.580 -4.980 38.297 1.00 39.43 191 ILE A N 1
ATOM 747 C CA . ILE A 1 98 ? 25.935 -4.522 38.578 1.00 43.88 191 ILE A CA 1
ATOM 748 C C . ILE A 1 98 ? 26.886 -5.189 37.595 1.00 42.23 191 ILE A C 1
ATOM 749 O O . ILE A 1 98 ? 27.020 -6.417 37.588 1.00 50.48 191 ILE A O 1
ATOM 754 N N . THR A 1 99 ? 27.546 -4.387 36.756 1.00 45.59 192 THR A N 1
ATOM 755 C CA . THR A 1 99 ? 28.450 -4.908 35.740 1.00 53.19 192 THR A CA 1
ATOM 756 C C . THR A 1 99 ? 29.888 -4.427 35.907 1.00 59.17 192 THR A C 1
ATOM 757 O O . THR A 1 99 ? 30.752 -4.792 35.101 1.00 54.82 192 THR A O 1
ATOM 761 N N . ASP A 1 100 ? 30.167 -3.629 36.927 1.00 58.34 193 ASP A N 1
ATOM 762 C CA . ASP A 1 100 ? 31.475 -3.029 37.145 1.00 60.16 193 ASP A CA 1
ATOM 763 C C . ASP A 1 100 ? 32.156 -3.724 38.324 1.00 56.14 193 ASP A C 1
ATOM 764 O O . ASP A 1 100 ? 31.538 -3.912 39.380 1.00 51.61 193 ASP A O 1
ATOM 769 N N . GLU A 1 101 ? 33.418 -4.122 38.140 1.00 47.25 194 GLU A N 1
ATOM 770 C CA . GLU A 1 101 ? 34.078 -4.953 39.148 1.00 48.49 194 GLU A CA 1
ATOM 771 C C . GLU A 1 101 ? 34.200 -4.224 40.481 1.00 47.02 194 GLU A C 1
ATOM 772 O O . GLU A 1 101 ? 33.934 -4.801 41.543 1.00 58.85 194 GLU A O 1
ATOM 778 N N . HIS A 1 102 ? 34.619 -2.955 40.446 1.00 45.70 195 HIS A N 1
ATOM 779 C CA . HIS A 1 102 ? 34.787 -2.186 41.676 1.00 55.09 195 HIS A CA 1
ATOM 780 C C . HIS A 1 102 ? 33.482 -2.113 42.467 1.00 53.12 195 HIS A C 1
ATOM 781 O O . HIS A 1 102 ? 33.458 -2.389 43.670 1.00 56.20 195 HIS A O 1
ATOM 788 N N . THR A 1 103 ? 32.383 -1.738 41.803 1.00 52.82 196 THR A N 1
ATOM 789 C CA . THR A 1 103 ? 31.094 -1.664 42.490 1.00 50.93 196 THR A CA 1
ATOM 790 C C . THR A 1 103 ? 30.677 -3.027 43.015 1.00 48.26 196 THR A C 1
ATOM 791 O O . THR A 1 103 ? 30.129 -3.135 44.120 1.00 42.79 196 THR A O 1
ATOM 795 N N . PHE A 1 104 ? 30.944 -4.084 42.243 1.00 42.83 197 PHE A N 1
ATOM 796 C CA . PHE A 1 104 ? 30.542 -5.419 42.665 1.00 39.03 197 PHE A CA 1
ATOM 797 C C . PHE A 1 104 ? 31.282 -5.847 43.929 1.00 44.27 197 PHE A C 1
ATOM 798 O O . PHE A 1 104 ? 30.669 -6.361 44.871 1.00 49.59 197 PHE A O 1
ATOM 806 N N . LEU A 1 105 ? 32.604 -5.634 43.972 1.00 51.06 198 LEU A N 1
ATOM 807 C CA . LEU A 1 105 ? 33.371 -5.997 45.166 1.00 52.97 198 LEU A CA 1
ATOM 808 C C . LEU A 1 105 ? 32.925 -5.188 46.378 1.00 52.77 198 LEU A C 1
ATOM 809 O O . LEU A 1 105 ? 32.882 -5.707 47.496 1.00 49.90 198 LEU A O 1
ATOM 814 N N . GLU A 1 106 ? 32.622 -3.904 46.172 1.00 49.15 199 GLU A N 1
ATOM 815 C CA . GLU A 1 106 ? 32.078 -3.061 47.231 1.00 46.46 199 GLU A CA 1
ATOM 816 C C . GLU A 1 106 ? 30.782 -3.640 47.772 1.00 41.86 199 GLU A C 1
ATOM 817 O O . GLU A 1 106 ? 30.521 -3.604 48.980 1.00 45.17 199 GLU A O 1
ATOM 823 N N . THR A 1 107 ? 29.960 -4.179 46.884 1.00 39.21 200 THR A N 1
ATOM 824 C CA . THR A 1 107 ? 28.691 -4.776 47.279 1.00 43.17 200 THR A CA 1
ATOM 825 C C . THR A 1 107 ? 28.914 -6.057 48.067 1.00 44.23 200 THR A C 1
ATOM 826 O O . THR A 1 107 ? 28.301 -6.270 49.122 1.00 43.44 200 THR A O 1
ATOM 830 N N . LEU A 1 108 ? 29.814 -6.915 47.586 1.00 45.13 201 LEU A N 1
ATOM 831 C CA . LEU A 1 108 ? 30.136 -8.121 48.341 1.00 34.53 201 LEU A CA 1
ATOM 832 C C . LEU A 1 108 ? 30.632 -7.781 49.740 1.00 41.34 201 LEU A C 1
ATOM 833 O O . LEU A 1 108 ? 30.230 -8.416 50.723 1.00 45.09 201 LEU A O 1
ATOM 838 N N . ASP A 1 109 ? 31.503 -6.780 49.860 1.00 41.62 202 ASP A N 1
ATOM 839 C CA . ASP A 1 109 ? 31.997 -6.437 51.189 1.00 47.59 202 ASP A CA 1
ATOM 840 C C . ASP A 1 109 ? 30.859 -5.974 52.094 1.00 44.40 202 ASP A C 1
ATOM 841 O O . ASP A 1 109 ? 30.775 -6.393 53.251 1.00 39.17 202 ASP A O 1
ATOM 846 N N . ALA A 1 110 ? 29.952 -5.140 51.579 1.00 36.70 203 ALA A N 1
ATOM 847 C CA . ALA A 1 110 ? 28.841 -4.679 52.410 1.00 48.72 203 ALA A CA 1
ATOM 848 C C . ALA A 1 110 ? 27.915 -5.834 52.790 1.00 47.28 203 ALA A C 1
ATOM 849 O O . ALA A 1 110 ? 27.477 -5.939 53.944 1.00 42.81 203 ALA A O 1
ATOM 851 N N . VAL A 1 111 ? 27.601 -6.705 51.829 1.00 39.83 204 VAL A N 1
ATOM 852 C CA . VAL A 1 111 ? 26.781 -7.877 52.117 1.00 38.80 204 VAL A CA 1
ATOM 853 C C . VAL A 1 111 ? 27.444 -8.758 53.169 1.00 44.75 204 VAL A C 1
ATOM 854 O O . VAL A 1 111 ? 26.788 -9.226 54.105 1.00 46.22 204 VAL A O 1
ATOM 858 N N . ARG A 1 112 ? 28.753 -8.992 53.048 1.00 44.14 205 ARG A N 1
ATOM 859 C CA . ARG A 1 112 ? 29.410 -9.798 54.066 1.00 44.79 205 ARG A CA 1
ATOM 860 C C . ARG A 1 112 ? 29.254 -9.169 55.445 1.00 51.41 205 ARG A C 1
ATOM 861 O O . ARG A 1 112 ? 29.059 -9.874 56.446 1.00 47.31 205 ARG A O 1
ATOM 869 N N . GLN A 1 113 ? 29.336 -7.842 55.517 1.00 43.11 206 GLN A N 1
ATOM 870 C CA . GLN A 1 113 ? 29.365 -7.173 56.809 1.00 50.66 206 GLN A CA 1
ATOM 871 C C . GLN A 1 113 ? 27.970 -7.028 57.391 1.00 51.89 206 GLN A C 1
ATOM 872 O O . GLN A 1 113 ? 27.805 -7.068 58.617 1.00 45.73 206 GLN A O 1
ATOM 878 N N . SER A 1 114 ? 26.970 -6.872 56.523 1.00 40.88 207 SER A N 1
ATOM 879 C CA . SER A 1 114 ? 25.590 -6.628 56.915 1.00 50.45 207 SER A CA 1
ATOM 880 C C . SER A 1 114 ? 24.790 -7.908 57.141 1.00 48.99 207 SER A C 1
ATOM 881 O O . SER A 1 114 ? 23.764 -7.855 57.824 1.00 39.85 207 SER A O 1
ATOM 884 N N . ASP A 1 115 ? 25.212 -9.034 56.554 1.00 33.49 208 ASP A N 1
ATOM 885 C CA . ASP A 1 115 ? 24.557 -10.342 56.678 1.00 35.35 208 ASP A CA 1
ATOM 886 C C . ASP A 1 115 ? 23.205 -10.418 55.990 1.00 35.18 208 ASP A C 1
ATOM 887 O O . ASP A 1 115 ? 22.391 -11.286 56.320 1.00 40.93 208 ASP A O 1
ATOM 892 N N . TYR A 1 116 ? 22.937 -9.540 55.036 1.00 40.92 209 TYR A N 1
ATOM 893 C CA . TYR A 1 116 ? 21.773 -9.684 54.175 1.00 41.74 209 TYR A CA 1
ATOM 894 C C . TYR A 1 116 ? 22.075 -8.947 52.882 1.00 42.20 209 TYR A C 1
ATOM 895 O O . TYR A 1 116 ? 23.014 -8.151 52.801 1.00 36.71 209 TYR A O 1
ATOM 904 N N . CYS A 1 117 ? 21.248 -9.211 51.874 1.00 32.72 210 CYS A N 1
ATOM 905 C CA . CYS A 1 117 ? 21.324 -8.511 50.609 1.00 36.83 210 CYS A CA 1
ATOM 906 C C . CYS A 1 117 ? 19.917 -8.321 50.065 1.00 37.78 210 CYS A C 1
ATOM 907 O O . CYS A 1 117 ? 19.137 -9.272 49.997 1.00 37.54 210 CYS A O 1
ATOM 910 N N . LEU A 1 118 ? 19.592 -7.093 49.694 1.00 35.60 211 LEU A N 1
ATOM 911 C CA . LEU A 1 118 ? 18.318 -6.770 49.068 1.00 40.10 211 LEU A CA 1
ATOM 912 C C . LEU A 1 118 ? 18.631 -6.311 47.654 1.00 43.86 211 LEU A C 1
ATOM 913 O O . LEU A 1 118 ? 19.398 -5.358 47.461 1.00 47.17 211 LEU A O 1
ATOM 918 N N . SER A 1 119 ? 18.046 -6.997 46.676 1.00 37.34 212 SER A N 1
ATOM 919 C CA . SER A 1 119 ? 18.390 -6.824 45.267 1.00 45.93 212 SER A CA 1
ATOM 920 C C . SER A 1 119 ? 17.115 -6.519 44.483 1.00 42.74 212 SER A C 1
ATOM 921 O O . SER A 1 119 ? 16.153 -7.294 44.526 1.00 43.10 212 SER A O 1
ATOM 924 N N . THR A 1 120 ? 17.112 -5.381 43.776 1.00 47.06 213 THR A N 1
ATOM 925 C CA . THR A 1 120 ? 15.941 -4.811 43.091 1.00 35.97 213 THR A CA 1
ATOM 926 C C . THR A 1 120 ? 16.171 -4.830 41.579 1.00 44.58 213 THR A C 1
ATOM 927 O O . THR A 1 120 ? 16.940 -4.013 41.048 1.00 40.62 213 THR A O 1
ATOM 931 N N . GLU A 1 121 ? 15.520 -5.771 40.893 1.00 42.87 214 GLU A N 1
ATOM 932 C CA . GLU A 1 121 ? 15.438 -5.773 39.425 1.00 40.56 214 GLU A CA 1
ATOM 933 C C . GLU A 1 121 ? 16.799 -5.946 38.755 1.00 49.60 214 GLU A C 1
ATOM 934 O O . GLU A 1 121 ? 17.026 -5.473 37.635 1.00 48.26 214 GLU A O 1
ATOM 940 N N . GLU A 1 122 ? 17.714 -6.656 39.405 1.00 42.88 215 GLU A N 1
ATOM 941 C CA . GLU A 1 122 ? 19.045 -6.809 38.842 1.00 42.36 215 GLU A CA 1
ATOM 942 C C . GLU A 1 122 ? 19.175 -8.018 37.915 1.00 48.73 215 GLU A C 1
ATOM 943 O O . GLU A 1 122 ? 20.088 -8.042 37.075 1.00 46.85 215 GLU A O 1
ATOM 949 N N . HIS A 1 123 ? 18.282 -9.008 38.018 1.00 41.52 216 HIS A N 1
ATOM 950 C CA . HIS A 1 123 ? 18.280 -10.103 37.059 1.00 49.80 216 HIS A CA 1
ATOM 951 C C . HIS A 1 123 ? 17.009 -10.185 36.230 1.00 45.36 216 HIS A C 1
ATOM 952 O O . HIS A 1 123 ? 17.033 -10.802 35.169 1.00 58.38 216 HIS A O 1
ATOM 959 N N . GLU A 1 124 ? 15.910 -9.579 36.671 1.00 52.17 217 GLU A N 1
ATOM 960 C CA . GLU A 1 124 ? 14.670 -9.581 35.905 1.00 43.49 217 GLU A CA 1
ATOM 961 C C . GLU A 1 124 ? 13.889 -8.333 36.287 1.00 35.03 217 GLU A C 1
ATOM 962 O O . GLU A 1 124 ? 13.779 -8.010 37.473 1.00 43.22 217 GLU A O 1
ATOM 968 N N . LEU A 1 125 ? 13.383 -7.614 35.291 1.00 38.77 218 LEU A N 1
ATOM 969 C CA . LEU A 1 125 ? 12.587 -6.429 35.580 1.00 41.63 218 LEU A CA 1
ATOM 970 C C . LEU A 1 125 ? 11.365 -6.825 36.397 1.00 42.88 218 LEU A C 1
ATOM 971 O O . LEU A 1 125 ? 10.795 -7.902 36.199 1.00 45.28 218 LEU A O 1
ATOM 976 N N . GLY A 1 126 ? 10.978 -5.965 37.344 1.00 42.10 219 GLY A N 1
ATOM 977 C CA . GLY A 1 126 ? 9.776 -6.194 38.133 1.00 33.30 219 GLY A CA 1
ATOM 978 C C . GLY A 1 126 ? 9.923 -7.161 39.293 1.00 36.54 219 GLY A C 1
ATOM 979 O O . GLY A 1 126 ? 8.920 -7.472 39.943 1.00 40.70 219 GLY A O 1
ATOM 980 N N . VAL A 1 127 ? 11.131 -7.640 39.588 1.00 35.41 220 VAL A N 1
ATOM 981 C CA . VAL A 1 127 ? 11.350 -8.647 40.627 1.00 34.20 220 VAL A CA 1
ATOM 982 C C . VAL A 1 127 ? 12.294 -8.080 41.681 1.00 41.08 220 VAL A C 1
ATOM 983 O O . VAL A 1 127 ? 13.319 -7.476 41.343 1.00 35.99 220 VAL A O 1
ATOM 987 N N . ILE A 1 128 ? 11.956 -8.295 42.957 1.00 38.48 221 ILE A N 1
ATOM 988 C CA . ILE A 1 128 ? 12.755 -7.839 44.090 1.00 39.53 221 ILE A CA 1
ATOM 989 C C . ILE A 1 128 ? 12.942 -9.015 45.054 1.00 39.42 221 ILE A C 1
ATOM 990 O O . ILE A 1 128 ? 12.087 -9.901 45.152 1.00 41.08 221 ILE A O 1
ATOM 995 N N . ALA A 1 129 ? 14.094 -9.061 45.728 1.00 35.27 222 ALA A N 1
ATOM 996 C CA . ALA A 1 129 ? 14.411 -10.204 46.578 1.00 31.56 222 ALA A CA 1
ATOM 997 C C . ALA A 1 129 ? 15.288 -9.785 47.747 1.00 39.12 222 ALA A C 1
ATOM 998 O O . ALA A 1 129 ? 16.081 -8.848 47.648 1.00 37.86 222 ALA A O 1
ATOM 1000 N N . ILE A 1 130 ? 15.148 -10.498 48.859 1.00 37.98 223 ILE A N 1
ATOM 1001 C CA . ILE A 1 130 ? 16.035 -10.304 49.999 1.00 40.72 223 ILE A CA 1
ATOM 1002 C C . ILE A 1 130 ? 16.494 -11.683 50.452 1.00 38.69 223 ILE A C 1
ATOM 1003 O O . ILE A 1 130 ? 15.763 -12.672 50.326 1.00 42.11 223 ILE A O 1
ATOM 1008 N N . ALA A 1 131 ? 17.728 -11.758 50.941 1.00 34.22 224 ALA A N 1
ATOM 1009 C CA . ALA A 1 131 ? 18.322 -13.049 51.265 1.00 34.27 224 ALA A CA 1
ATOM 1010 C C . ALA A 1 131 ? 19.281 -12.895 52.437 1.00 34.34 224 ALA A C 1
ATOM 1011 O O . ALA A 1 131 ? 19.868 -11.827 52.633 1.00 39.65 224 ALA A O 1
ATOM 1013 N N . VAL A 1 132 ? 19.411 -13.959 53.229 1.00 38.64 225 VAL A N 1
ATOM 1014 C CA . VAL A 1 132 ? 20.401 -14.022 54.305 1.00 36.81 225 VAL A CA 1
ATOM 1015 C C . VAL A 1 132 ? 21.150 -15.343 54.195 1.00 39.17 225 VAL A C 1
ATOM 1016 O O . VAL A 1 132 ? 20.619 -16.339 53.667 1.00 36.22 225 VAL A O 1
ATOM 1020 N N . PRO A 1 133 ? 22.375 -15.397 54.721 1.00 36.97 226 PRO A N 1
ATOM 1021 C CA . PRO A 1 133 ? 23.121 -16.654 54.695 1.00 34.60 226 PRO A CA 1
ATOM 1022 C C . PRO A 1 133 ? 22.564 -17.646 55.707 1.00 38.92 226 PRO A C 1
ATOM 1023 O O . PRO A 1 133 ? 22.001 -17.271 56.735 1.00 39.45 226 PRO A O 1
ATOM 1027 N N . VAL A 1 134 ? 22.718 -18.932 55.398 1.00 42.75 227 VAL A N 1
ATOM 1028 C CA . VAL A 1 134 ? 22.438 -20.008 56.346 1.00 37.15 227 VAL A CA 1
ATOM 1029 C C . VAL A 1 134 ? 23.772 -20.611 56.787 1.00 41.53 227 VAL A C 1
ATOM 1030 O O . VAL A 1 134 ? 24.528 -21.151 55.970 1.00 47.49 227 VAL A O 1
ATOM 1034 N N . LEU A 1 135 ? 24.070 -20.498 58.073 1.00 45.06 228 LEU A N 1
ATOM 1035 C CA . LEU A 1 135 ? 25.309 -21.000 58.643 1.00 41.47 228 LEU A CA 1
ATOM 1036 C C . LEU A 1 135 ? 25.082 -22.366 59.281 1.00 50.39 228 LEU A C 1
ATOM 1037 O O . LEU A 1 135 ? 23.976 -22.708 59.696 1.00 50.84 228 LEU A O 1
ATOM 1042 N N . ASN A 1 136 ? 26.149 -23.148 59.375 1.00 43.85 229 ASN A N 1
ATOM 1043 C CA . ASN A 1 136 ? 26.060 -24.341 60.193 1.00 42.54 229 ASN A CA 1
ATOM 1044 C C . ASN A 1 136 ? 26.556 -24.016 61.602 1.00 49.53 229 ASN A C 1
ATOM 1045 O O . ASN A 1 136 ? 26.948 -22.883 61.915 1.00 45.16 229 ASN A O 1
ATOM 1050 N N . ALA A 1 137 ? 26.540 -25.028 62.465 1.00 40.59 230 ALA A N 1
ATOM 1051 C CA . ALA A 1 137 ? 26.975 -24.824 63.842 1.00 58.16 230 ALA A CA 1
ATOM 1052 C C . ALA A 1 137 ? 28.400 -24.288 63.914 1.00 59.98 230 ALA A C 1
ATOM 1053 O O . ALA A 1 137 ? 28.725 -23.518 64.824 1.00 55.04 230 ALA A O 1
ATOM 1055 N N . GLN A 1 138 ? 29.260 -24.668 62.970 1.00 51.25 231 GLN A N 1
ATOM 1056 C CA . GLN A 1 138 ? 30.642 -24.206 63.016 1.00 47.11 231 GLN A CA 1
ATOM 1057 C C . GLN A 1 138 ? 30.811 -22.777 62.531 1.00 56.23 231 GLN A C 1
ATOM 1058 O O . GLN A 1 138 ? 31.876 -22.191 62.758 1.00 53.22 231 GLN A O 1
ATOM 1064 N N . GLY A 1 139 ? 29.811 -22.219 61.851 1.00 48.45 232 GLY A N 1
ATOM 1065 C CA . GLY A 1 139 ? 29.944 -20.914 61.239 1.00 48.30 232 GLY A CA 1
ATOM 1066 C C . GLY A 1 139 ? 30.260 -20.897 59.756 1.00 52.58 232 GLY A C 1
ATOM 1067 O O . GLY A 1 139 ? 30.548 -19.823 59.221 1.00 52.23 232 GLY A O 1
ATOM 1068 N N . LEU A 1 140 ? 30.237 -22.040 59.075 1.00 50.94 233 LEU A N 1
ATOM 1069 C CA . LEU A 1 140 ? 30.385 -22.023 57.626 1.00 46.34 233 LEU A CA 1
ATOM 1070 C C . LEU A 1 140 ? 29.070 -21.635 56.991 1.00 44.95 233 LEU A C 1
ATOM 1071 O O . LEU A 1 140 ? 28.002 -22.037 57.455 1.00 48.21 233 LEU A O 1
ATOM 1076 N N . THR A 1 141 ? 29.148 -20.863 55.918 1.00 48.00 234 THR A N 1
ATOM 1077 C CA . THR A 1 141 ? 27.965 -20.531 55.140 1.00 46.67 234 THR A CA 1
ATOM 1078 C C . THR A 1 141 ? 27.678 -21.691 54.201 1.00 49.38 234 THR A C 1
ATOM 1079 O O . THR A 1 141 ? 28.524 -22.045 53.382 1.00 46.78 234 THR A O 1
ATOM 1083 N N . ILE A 1 142 ? 26.518 -22.321 54.347 1.00 42.89 235 ILE A N 1
ATOM 1084 C CA . ILE A 1 142 ? 26.205 -23.499 53.550 1.00 42.60 235 ILE A CA 1
ATOM 1085 C C . ILE A 1 142 ? 25.100 -23.236 52.532 1.00 44.84 235 ILE A C 1
ATOM 1086 O O . ILE A 1 142 ? 24.967 -24.010 51.575 1.00 48.99 235 ILE A O 1
ATOM 1091 N N . ALA A 1 143 ? 24.308 -22.187 52.702 1.00 41.07 236 ALA A N 1
ATOM 1092 C CA . ALA A 1 143 ? 23.223 -21.897 51.778 1.00 43.42 236 ALA A CA 1
ATOM 1093 C C . ALA A 1 143 ? 22.829 -20.448 51.973 1.00 37.47 236 ALA A C 1
ATOM 1094 O O . ALA A 1 143 ? 23.379 -19.749 52.830 1.00 41.62 236 ALA A O 1
ATOM 1096 N N . ALA A 1 144 ? 21.841 -20.010 51.194 1.00 40.28 237 ALA A N 1
ATOM 1097 C CA . ALA A 1 144 ? 21.184 -18.734 51.426 1.00 39.87 237 ALA A CA 1
ATOM 1098 C C . ALA A 1 144 ? 19.681 -18.943 51.473 1.00 39.44 237 ALA A C 1
ATOM 1099 O O . ALA A 1 144 ? 19.120 -19.737 50.705 1.00 42.89 237 ALA A O 1
ATOM 1101 N N . LEU A 1 145 ? 19.039 -18.200 52.367 1.00 36.87 238 LEU A N 1
ATOM 1102 C CA . LEU A 1 145 ? 17.597 -18.237 52.576 1.00 34.27 238 LEU A CA 1
ATOM 1103 C C . LEU A 1 145 ? 17.009 -16.955 52.009 1.00 43.21 238 LEU A C 1
ATOM 1104 O O . LEU A 1 145 ? 17.487 -15.861 52.328 1.00 37.14 238 LEU A O 1
ATOM 1109 N N . ASN A 1 146 ? 16.011 -17.068 51.140 1.00 38.39 239 ASN A N 1
ATOM 1110 C CA . ASN A 1 146 ? 15.579 -15.856 50.471 1.00 40.60 239 ASN A CA 1
ATOM 1111 C C . ASN A 1 146 ? 14.082 -15.831 50.257 1.00 40.51 239 ASN A C 1
ATOM 1112 O O . ASN A 1 146 ? 13.350 -16.794 50.501 1.00 40.01 239 ASN A O 1
ATOM 1117 N N . CYS A 1 147 ? 13.682 -14.717 49.680 1.00 36.99 240 CYS A N 1
ATOM 1118 C CA . CYS A 1 147 ? 12.306 -14.333 49.508 1.00 40.28 240 CYS A CA 1
ATOM 1119 C C . CYS A 1 147 ? 12.272 -13.519 48.228 1.00 40.66 240 CYS A C 1
ATOM 1120 O O . CYS A 1 147 ? 13.042 -12.566 48.095 1.00 41.43 240 CYS A O 1
ATOM 1131 N N . SER A 1 149 ? 9.748 -11.577 45.128 1.00 36.35 242 SER A N 1
ATOM 1132 C CA . SER A 1 149 ? 8.392 -11.179 44.776 1.00 37.21 242 SER A CA 1
ATOM 1133 C C . SER A 1 149 ? 8.426 -10.172 43.635 1.00 36.85 242 SER A C 1
ATOM 1134 O O . SER A 1 149 ? 9.491 -9.731 43.198 1.00 41.00 242 SER A O 1
ATOM 1137 N N . GLN A 1 150 ? 7.239 -9.778 43.179 1.00 38.19 243 GLN A N 1
ATOM 1138 C CA . GLN A 1 150 ? 7.136 -8.703 42.200 1.00 41.19 243 GLN A CA 1
ATOM 1139 C C . GLN A 1 150 ? 7.149 -7.346 42.892 1.00 42.20 243 GLN A C 1
ATOM 1140 O O . GLN A 1 150 ? 6.536 -7.170 43.951 1.00 39.61 243 GLN A O 1
ATOM 1146 N N . THR A 1 151 ? 7.832 -6.379 42.265 1.00 42.76 244 THR A N 1
ATOM 1147 C CA . THR A 1 151 ? 7.948 -5.030 42.817 1.00 49.58 244 THR A CA 1
ATOM 1148 C C . THR A 1 151 ? 6.596 -4.327 42.986 1.00 50.97 244 THR A C 1
ATOM 1149 O O . THR A 1 151 ? 6.499 -3.378 43.772 1.00 46.23 244 THR A O 1
ATOM 1153 N N . ASN A 1 152 ? 5.556 -4.744 42.269 1.00 39.49 245 ASN A N 1
ATOM 1154 C CA . ASN A 1 152 ? 4.233 -4.172 42.481 1.00 46.27 245 ASN A CA 1
ATOM 1155 C C . ASN A 1 152 ? 3.426 -4.930 43.531 1.00 42.16 245 ASN A C 1
ATOM 1156 O O . ASN A 1 152 ? 2.264 -4.591 43.756 1.00 46.48 245 ASN A O 1
ATOM 1161 N N . ARG A 1 153 ? 4.025 -5.919 44.198 1.00 40.19 246 ARG A N 1
ATOM 1162 C CA . ARG A 1 153 ? 3.370 -6.649 45.272 1.00 48.21 246 ARG A CA 1
ATOM 1163 C C . ARG A 1 153 ? 4.016 -6.466 46.636 1.00 46.39 246 ARG A C 1
ATOM 1164 O O . ARG A 1 153 ? 3.358 -6.747 47.643 1.00 51.08 246 ARG A O 1
ATOM 1172 N N . VAL A 1 154 ? 5.270 -6.027 46.711 1.00 45.02 247 VAL A N 1
ATOM 1173 C CA . VAL A 1 154 ? 5.927 -5.874 48.010 1.00 42.86 247 VAL A CA 1
ATOM 1174 C C . VAL A 1 154 ? 6.862 -4.662 47.976 1.00 40.51 247 VAL A C 1
ATOM 1175 O O . VAL A 1 154 ? 7.664 -4.507 47.050 1.00 39.35 247 VAL A O 1
ATOM 1179 N N . GLN A 1 155 ? 6.747 -3.778 48.996 1.00 45.97 248 GLN A N 1
ATOM 1180 C CA . GLN A 1 155 ? 7.670 -2.652 49.176 1.00 43.10 248 GLN A CA 1
ATOM 1181 C C . GLN A 1 155 ? 8.997 -3.128 49.769 1.00 43.25 248 GLN A C 1
ATOM 1182 O O . GLN A 1 155 ? 9.029 -4.080 50.552 1.00 37.67 248 GLN A O 1
ATOM 1188 N N . PRO A 1 156 ? 10.112 -2.480 49.439 1.00 41.33 249 PRO A N 1
ATOM 1189 C CA . PRO A 1 156 ? 11.358 -2.858 50.118 1.00 32.70 249 PRO A CA 1
ATOM 1190 C C . PRO A 1 156 ? 11.309 -2.568 51.597 1.00 38.51 249 PRO A C 1
ATOM 1191 O O . PRO A 1 156 ? 11.968 -3.276 52.367 1.00 36.89 249 PRO A O 1
ATOM 1195 N N . GLN A 1 157 ? 10.536 -1.562 52.022 1.00 28.97 250 GLN A N 1
ATOM 1196 C CA . GLN A 1 157 ? 10.336 -1.352 53.458 1.00 46.83 250 GLN A CA 1
ATOM 1197 C C . G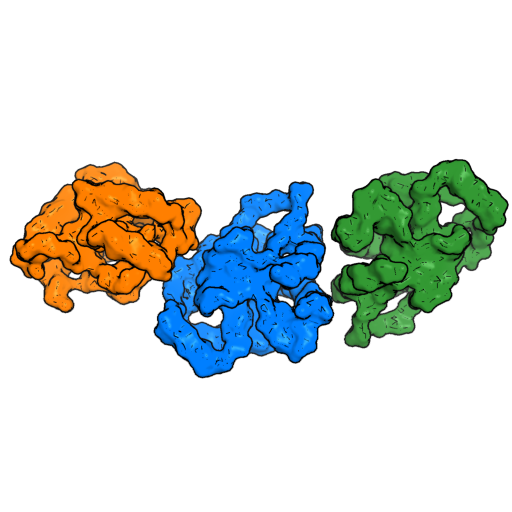LN A 1 157 ? 9.744 -2.582 54.129 1.00 37.49 250 GLN A C 1
ATOM 1198 O O . GLN A 1 157 ? 10.115 -2.917 55.260 1.00 39.82 250 GLN A O 1
ATOM 1204 N N . TYR A 1 158 ? 8.766 -3.221 53.480 1.00 34.28 251 TYR A N 1
ATOM 1205 C CA . TYR A 1 158 ? 8.187 -4.440 54.034 1.00 37.92 251 TYR A CA 1
ATOM 1206 C C . TYR A 1 158 ? 9.230 -5.544 54.104 1.00 37.22 251 TYR A C 1
ATOM 1207 O O . TYR A 1 158 ? 9.314 -6.269 55.106 1.00 43.90 251 TYR A O 1
ATOM 1216 N N . LEU A 1 159 ? 10.049 -5.678 53.060 1.00 35.58 252 LEU A N 1
ATOM 1217 C CA . LEU A 1 159 ? 11.110 -6.688 53.092 1.00 44.71 252 LEU A CA 1
ATOM 1218 C C . LEU A 1 159 ? 12.106 -6.410 54.204 1.00 43.27 252 LEU A C 1
ATOM 1219 O O . LEU A 1 159 ? 12.552 -7.341 54.879 1.00 32.74 252 LEU A O 1
ATOM 1224 N N . ILE A 1 160 ? 12.458 -5.136 54.421 1.00 35.53 253 ILE A N 1
ATOM 1225 C CA . ILE A 1 160 ? 13.430 -4.813 55.466 1.00 43.62 253 ILE A CA 1
ATOM 1226 C C . ILE A 1 160 ? 12.798 -4.916 56.857 1.00 48.87 253 ILE A C 1
ATOM 1227 O O . ILE A 1 160 ? 13.384 -5.501 57.771 1.00 42.46 253 ILE A O 1
ATOM 1232 N N . ASP A 1 161 ? 11.600 -4.337 57.045 1.00 39.94 254 ASP A N 1
ATOM 1233 C CA . ASP A 1 161 ? 11.048 -4.199 58.394 1.00 38.72 254 ASP A CA 1
ATOM 1234 C C . ASP A 1 161 ? 10.363 -5.466 58.881 1.00 39.04 254 ASP A C 1
ATOM 1235 O O . ASP A 1 161 ? 10.405 -5.760 60.077 1.00 41.22 254 ASP A O 1
ATOM 1240 N N . GLN A 1 162 ? 9.720 -6.213 57.992 1.00 40.71 255 GLN A N 1
ATOM 1241 C CA . GLN A 1 162 ? 8.938 -7.376 58.384 1.00 35.68 255 GLN A CA 1
ATOM 1242 C C . GLN A 1 162 ? 9.593 -8.685 57.997 1.00 39.34 255 GLN A C 1
ATOM 1243 O O . GLN A 1 162 ? 9.638 -9.603 58.811 1.00 43.64 255 GLN A O 1
ATOM 1249 N N . VAL A 1 163 ? 10.125 -8.792 56.781 1.00 33.40 256 VAL A N 1
ATOM 1250 C CA . VAL A 1 163 ? 10.584 -10.092 56.305 1.00 38.34 256 VAL A CA 1
ATOM 1251 C C . VAL A 1 163 ? 11.975 -10.416 56.852 1.00 47.02 256 VAL A C 1
ATOM 1252 O O . VAL A 1 163 ? 12.209 -11.508 57.383 1.00 36.60 256 VAL A O 1
ATOM 1256 N N . LEU A 1 164 ? 12.913 -9.475 56.726 1.00 34.36 257 LEU A N 1
ATOM 1257 C CA . LEU A 1 164 ? 14.281 -9.663 57.208 1.00 39.10 257 LEU A CA 1
ATOM 1258 C C . LEU A 1 164 ? 14.362 -10.157 58.649 1.00 41.87 257 LEU A C 1
ATOM 1259 O O . LEU A 1 164 ? 15.059 -11.157 58.887 1.00 44.46 257 LEU A O 1
ATOM 1264 N N . PRO A 1 165 ? 13.688 -9.551 59.637 1.00 32.25 258 PRO A N 1
ATOM 1265 C CA . PRO A 1 165 ? 13.762 -10.112 61.001 1.00 36.60 258 PRO A CA 1
ATOM 1266 C C . PRO A 1 165 ? 13.323 -11.569 61.072 1.00 42.29 258 PRO A C 1
ATOM 1267 O O . PRO A 1 165 ? 13.900 -12.349 61.842 1.00 36.55 258 PRO A O 1
ATOM 1271 N N . LEU A 1 166 ? 12.350 -11.973 60.258 1.00 43.12 259 LEU A N 1
ATOM 1272 C CA . LEU A 1 166 ? 11.901 -13.357 60.297 1.00 35.32 259 LEU A CA 1
ATOM 1273 C C . LEU A 1 166 ? 12.907 -14.285 59.635 1.00 40.68 259 LEU A C 1
ATOM 1274 O O . LEU A 1 166 ? 13.059 -15.438 60.062 1.00 40.25 259 LEU A O 1
ATOM 1279 N N . LEU A 1 167 ? 13.609 -13.801 58.606 1.00 43.16 260 LEU A N 1
ATOM 1280 C CA . LEU A 1 167 ? 14.679 -14.588 57.999 1.00 36.96 260 LEU A CA 1
ATOM 1281 C C . LEU A 1 167 ? 15.843 -14.789 58.963 1.00 36.90 260 LEU A C 1
ATOM 1282 O O . LEU A 1 167 ? 16.416 -15.880 59.025 1.00 44.76 260 LEU A O 1
ATOM 1287 N N . ARG A 1 168 ? 16.236 -13.743 59.700 1.00 35.04 261 ARG A N 1
ATOM 1288 C CA . ARG A 1 168 ? 17.294 -13.919 60.693 1.00 41.10 261 ARG A CA 1
ATOM 1289 C C . ARG A 1 168 ? 16.880 -14.926 61.761 1.00 43.37 261 ARG A C 1
ATOM 1290 O O . ARG A 1 168 ? 17.667 -15.797 62.137 1.00 41.20 261 ARG A O 1
ATOM 1298 N N . ASN A 1 169 ? 15.641 -14.834 62.247 1.00 39.37 262 ASN A N 1
ATOM 1299 C CA . ASN A 1 169 ? 15.180 -15.778 63.261 1.00 37.62 262 ASN A CA 1
ATOM 1300 C C . ASN A 1 169 ? 15.252 -17.212 62.753 1.00 40.79 262 ASN A C 1
ATOM 1301 O O . ASN A 1 169 ? 15.710 -18.104 63.471 1.00 44.52 262 ASN A O 1
ATOM 1306 N N . THR A 1 170 ? 14.833 -17.443 61.501 1.00 38.55 263 THR A N 1
ATOM 1307 C CA . THR A 1 170 ? 14.863 -18.781 60.929 1.00 38.81 263 THR A CA 1
ATOM 1308 C C . THR A 1 170 ? 16.289 -19.272 60.762 1.00 39.37 263 THR A C 1
ATOM 1309 O O . THR A 1 170 ? 16.633 -20.389 61.185 1.00 42.51 263 THR A O 1
ATOM 1313 N N . ALA A 1 171 ? 17.140 -18.438 60.166 1.00 29.91 264 ALA A N 1
ATOM 1314 C CA . ALA A 1 171 ? 18.544 -18.796 60.009 1.00 41.78 264 ALA A CA 1
ATOM 1315 C C . ALA A 1 171 ? 19.176 -19.180 61.338 1.00 42.17 264 ALA A C 1
ATOM 1316 O O . ALA A 1 171 ? 19.938 -20.152 61.414 1.00 45.82 264 ALA A O 1
ATOM 1318 N N . ASN A 1 172 ? 18.882 -18.422 62.399 1.00 43.09 265 ASN A N 1
ATOM 1319 C CA . ASN A 1 172 ? 19.459 -18.738 63.703 1.00 51.78 265 ASN A CA 1
ATOM 1320 C C . ASN A 1 172 ? 19.017 -20.109 64.180 1.00 45.49 265 ASN A C 1
ATOM 1321 O O . ASN A 1 172 ? 19.819 -20.846 64.762 1.00 41.98 265 ASN A O 1
ATOM 1326 N N . GLU A 1 173 ? 17.744 -20.465 63.964 1.00 39.21 266 GLU A N 1
ATOM 1327 C CA . GLU A 1 173 ? 17.299 -21.805 64.368 1.00 47.64 266 GLU A CA 1
ATOM 1328 C C . GLU A 1 173 ? 17.858 -22.889 63.456 1.00 40.26 266 GLU A C 1
ATOM 1329 O O . GLU A 1 173 ? 18.188 -23.978 63.927 1.00 48.46 266 GLU A O 1
ATOM 1335 N N . LEU A 1 174 ? 17.936 -22.629 62.138 1.00 37.53 267 LEU A N 1
ATOM 1336 C CA . LEU A 1 174 ? 18.538 -23.611 61.232 1.00 54.25 267 LEU A CA 1
ATOM 1337 C C . LEU A 1 174 ? 19.973 -23.922 61.611 1.00 57.78 267 LEU A C 1
ATOM 1338 O O . LEU A 1 174 ? 20.452 -25.035 61.365 1.00 50.30 267 LEU A O 1
ATOM 1343 N N . ARG A 1 175 ? 20.670 -22.948 62.201 1.00 52.83 268 ARG A N 1
ATOM 1344 C CA . ARG A 1 175 ? 22.104 -23.075 62.417 1.00 51.45 268 ARG A CA 1
ATOM 1345 C C . ARG A 1 175 ? 22.447 -24.358 63.161 1.00 63.08 268 ARG A C 1
ATOM 1346 O O . ARG A 1 175 ? 23.397 -25.060 62.803 1.00 65.25 268 ARG A O 1
ATOM 1354 N N . ASN A 1 176 ? 21.662 -24.696 64.177 1.00 71.69 269 ASN A N 1
ATOM 1355 C CA . ASN A 1 176 ? 21.931 -25.863 65.002 1.00 74.55 269 ASN A CA 1
ATOM 1356 C C . ASN A 1 176 ? 21.429 -27.160 64.384 1.00 77.59 269 ASN A C 1
ATOM 1357 O O . ASN A 1 176 ? 21.824 -28.238 64.838 1.00 80.98 269 ASN A O 1
ATOM 1362 N N . LEU A 1 177 ? 20.589 -27.086 63.353 1.00 75.42 270 LEU A N 1
ATOM 1363 C CA . LEU A 1 177 ? 19.971 -28.269 62.776 1.00 65.36 270 LEU A CA 1
ATOM 1364 C C . LEU A 1 177 ? 20.624 -28.711 61.476 1.00 63.86 270 LEU A C 1
ATOM 1365 O O . LEU A 1 177 ? 20.396 -29.840 61.031 1.00 65.09 270 LEU A O 1
ATOM 1370 N N . VAL A 1 178 ? 21.427 -27.862 60.865 1.00 57.86 271 VAL A N 1
ATOM 1371 C CA . VAL A 1 178 ? 22.047 -28.223 59.617 1.00 58.36 271 VAL A CA 1
ATOM 1372 C C . VAL A 1 178 ? 23.532 -28.445 59.840 1.00 68.54 271 VAL A C 1
ATOM 1373 O O . VAL A 1 178 ? 24.115 -29.328 59.231 1.00 75.15 271 VAL A O 1
ATOM 1377 N N . ALA B 1 4 ? 39.259 -7.130 11.832 1.00 130.62 96 ALA B N 1
ATOM 1378 C CA . ALA B 1 4 ? 38.713 -5.792 12.047 1.00 131.07 96 ALA B CA 1
ATOM 1379 C C . ALA B 1 4 ? 38.498 -5.083 10.714 1.00 133.91 96 ALA B C 1
ATOM 1380 O O . ALA B 1 4 ? 38.063 -3.929 10.667 1.00 126.86 96 ALA B O 1
ATOM 1382 N N . HIS B 1 5 ? 38.815 -5.786 9.626 1.00 134.81 97 HIS B N 1
ATOM 1383 C CA . HIS B 1 5 ? 38.583 -5.231 8.298 1.00 129.52 97 HIS B CA 1
ATOM 1384 C C . HIS B 1 5 ? 37.091 -5.102 8.004 1.00 122.69 97 HIS B C 1
ATOM 1385 O O . HIS B 1 5 ? 36.646 -4.097 7.437 1.00 114.16 97 HIS B O 1
ATOM 1392 N N . LEU B 1 6 ? 36.305 -6.098 8.407 1.00 123.05 98 LEU B N 1
ATOM 1393 C CA . LEU B 1 6 ? 34.886 -6.125 8.060 1.00 118.91 98 LEU B CA 1
ATOM 1394 C C . LEU B 1 6 ? 34.071 -4.946 8.600 1.00 115.71 98 LEU B C 1
ATOM 1395 O O . LEU B 1 6 ? 33.186 -4.466 7.869 1.00 112.81 98 LEU B O 1
ATOM 1400 N N . PRO B 1 7 ? 34.278 -4.448 9.828 1.00 111.63 99 PRO B N 1
ATOM 1401 C CA . PRO B 1 7 ? 33.497 -3.273 10.267 1.00 99.84 99 PRO B CA 1
ATOM 1402 C C . PRO B 1 7 ? 33.717 -2.009 9.436 1.00 108.24 99 PRO B C 1
ATOM 1403 O O . PRO B 1 7 ? 32.821 -1.155 9.393 1.00 95.60 99 PRO B O 1
ATOM 1407 N N . LYS B 1 8 ? 34.877 -1.856 8.780 1.00 122.51 100 LYS B N 1
ATOM 1408 C CA . LYS B 1 8 ? 35.114 -0.691 7.925 1.00 118.14 100 LYS B CA 1
ATOM 1409 C C . LYS B 1 8 ? 34.364 -0.810 6.598 1.00 110.21 100 LYS B C 1
ATOM 1410 O O . LYS B 1 8 ? 33.772 0.167 6.123 1.00 103.01 100 LYS B O 1
ATOM 1416 N N . VAL B 1 9 ? 34.380 -2.005 6.003 1.00 103.04 101 VAL B N 1
ATOM 1417 C CA . VAL B 1 9 ? 33.712 -2.242 4.727 1.00 100.29 101 VAL B CA 1
ATOM 1418 C C . VAL B 1 9 ? 32.239 -1.860 4.808 1.00 103.74 101 VAL B C 1
ATOM 1419 O O . VAL B 1 9 ? 31.715 -1.118 3.965 1.00 107.20 101 VAL B O 1
ATOM 1423 N N . ALA B 1 10 ? 31.556 -2.357 5.833 1.00 87.47 102 ALA B N 1
ATOM 1424 C CA . ALA B 1 10 ? 30.110 -2.477 5.837 1.00 84.00 102 ALA B CA 1
ATOM 1425 C C . ALA B 1 10 ? 29.399 -1.368 6.593 1.00 71.79 102 ALA B C 1
ATOM 1426 O O . ALA B 1 10 ? 28.170 -1.404 6.690 1.00 62.23 102 ALA B O 1
ATOM 1428 N N . GLN B 1 11 ? 30.131 -0.398 7.143 1.00 67.32 103 GLN B N 1
ATOM 1429 C CA . GLN B 1 11 ? 29.473 0.699 7.841 1.00 68.67 103 GLN B CA 1
ATOM 1430 C C . GLN B 1 11 ? 28.466 1.395 6.938 1.00 59.96 103 GLN B C 1
ATOM 1431 O O . GLN B 1 11 ? 27.342 1.701 7.356 1.00 58.76 103 GLN B O 1
ATOM 1437 N N . SER B 1 12 ? 28.851 1.639 5.690 1.00 60.91 104 SER B N 1
ATOM 1438 C CA . SER B 1 12 ? 27.953 2.299 4.754 1.00 62.91 104 SER B CA 1
ATOM 1439 C C . SER B 1 12 ? 26.695 1.475 4.517 1.00 63.88 104 SER B C 1
ATOM 1440 O O . SER B 1 12 ? 25.587 2.025 4.485 1.00 61.52 104 SER B O 1
ATOM 1443 N N . PHE B 1 13 ? 26.842 0.152 4.359 1.00 59.89 105 PHE B N 1
ATOM 1444 C CA . PHE B 1 13 ? 25.677 -0.684 4.069 1.00 61.48 105 PHE B CA 1
ATOM 1445 C C . PHE B 1 13 ? 24.714 -0.698 5.249 1.00 60.28 105 PHE B C 1
ATOM 1446 O O . PHE B 1 13 ? 23.491 -0.709 5.062 1.00 65.71 105 PHE B O 1
ATOM 1454 N N . LEU B 1 14 ? 25.246 -0.680 6.473 1.00 54.33 106 LEU B N 1
ATOM 1455 C CA . LEU B 1 14 ? 24.383 -0.583 7.642 1.00 59.24 106 LEU B CA 1
ATOM 1456 C C . LEU B 1 14 ? 23.663 0.759 7.670 1.00 58.87 106 LEU B C 1
ATOM 1457 O O . LEU B 1 14 ? 22.489 0.836 8.046 1.00 56.34 106 LEU B O 1
ATOM 1462 N N . ASN B 1 15 ? 24.353 1.828 7.270 1.00 57.73 107 ASN B N 1
ATOM 1463 C CA . ASN B 1 15 ? 23.714 3.136 7.237 1.00 61.40 107 ASN B CA 1
ATOM 1464 C C . ASN B 1 15 ? 22.561 3.165 6.239 1.00 68.50 107 ASN B C 1
ATOM 1465 O O . ASN B 1 15 ? 21.506 3.750 6.517 1.00 60.59 107 ASN B O 1
ATOM 1470 N N . LEU B 1 16 ? 22.732 2.523 5.080 1.00 49.18 108 LEU B N 1
ATOM 1471 C CA . LEU B 1 16 ? 21.652 2.482 4.100 1.00 54.22 108 LEU B CA 1
ATOM 1472 C C . LEU B 1 16 ? 20.444 1.728 4.642 1.00 53.61 108 LEU B C 1
ATOM 1473 O O . LEU B 1 16 ? 19.301 2.142 4.428 1.00 56.45 108 LEU B O 1
ATOM 1478 N N . LEU B 1 17 ? 20.670 0.619 5.349 1.00 51.40 109 LEU B N 1
ATOM 1479 C CA . LEU B 1 17 ? 19.530 -0.121 5.876 1.00 48.83 109 LEU B CA 1
ATOM 1480 C C . LEU B 1 17 ? 18.748 0.727 6.863 1.00 48.24 109 LEU B C 1
ATOM 1481 O O . LEU B 1 17 ? 17.519 0.628 6.942 1.00 52.39 109 LEU B O 1
ATOM 1486 N N . CYS B 1 18 ? 19.446 1.569 7.616 1.00 54.38 110 CYS B N 1
ATOM 1487 C CA . CYS B 1 18 ? 18.800 2.469 8.563 1.00 51.16 110 CYS B CA 1
ATOM 1488 C C . CYS B 1 18 ? 18.122 3.625 7.835 1.00 56.27 110 CYS B C 1
ATOM 1489 O O . CYS B 1 18 ? 16.963 3.948 8.114 1.00 52.82 110 CYS B O 1
ATOM 1492 N N . ALA B 1 19 ? 18.830 4.240 6.879 1.00 52.96 111 ALA B N 1
ATOM 1493 C CA . ALA B 1 19 ? 18.267 5.345 6.108 1.00 59.29 111 ALA B CA 1
ATOM 1494 C C . ALA B 1 19 ? 16.925 4.980 5.504 1.00 57.20 111 ALA B C 1
ATOM 1495 O O . ALA B 1 19 ? 16.065 5.846 5.323 1.00 64.22 111 ALA B O 1
ATOM 1497 N N . GLN B 1 20 ? 16.711 3.700 5.243 1.00 53.68 112 GLN B N 1
ATOM 1498 C CA . GLN B 1 20 ? 15.561 3.231 4.494 1.00 62.50 112 GLN B CA 1
ATOM 1499 C C . GLN B 1 20 ? 14.433 2.702 5.361 1.00 62.68 112 GLN B C 1
ATOM 1500 O O . GLN B 1 20 ? 13.274 2.713 4.925 1.00 57.07 112 GLN B O 1
ATOM 1506 N N . THR B 1 21 ? 14.738 2.205 6.559 1.00 53.48 113 THR B N 1
ATOM 1507 C CA . THR B 1 21 ? 13.719 1.620 7.419 1.00 52.75 113 THR B CA 1
ATOM 1508 C C . THR B 1 21 ? 13.568 2.336 8.748 1.00 58.52 113 THR B C 1
ATOM 1509 O O . THR B 1 21 ? 12.576 2.077 9.453 1.00 47.08 113 THR B O 1
ATOM 1513 N N . SER B 1 22 ? 14.538 3.185 9.116 1.00 56.38 114 SER B N 1
ATOM 1514 C CA . SER B 1 22 ? 14.609 3.918 10.379 1.00 65.58 114 SER B CA 1
ATOM 1515 C C . SER B 1 22 ? 15.053 3.024 11.534 1.00 68.77 114 SER B C 1
ATOM 1516 O O . SER B 1 22 ? 15.278 3.521 12.645 1.00 62.11 114 SER B O 1
ATOM 1519 N N . LEU B 1 23 ? 15.175 1.717 11.292 1.00 63.04 115 LEU B N 1
ATOM 1520 C CA . LEU B 1 23 ? 15.582 0.788 12.340 1.00 57.20 115 LEU B CA 1
ATOM 1521 C C . LEU B 1 23 ? 17.106 0.724 12.447 1.00 56.15 115 LEU B C 1
ATOM 1522 O O . LEU B 1 23 ? 17.851 1.198 11.579 1.00 63.23 115 LEU B O 1
ATOM 1527 N N . THR B 1 24 ? 17.572 0.150 13.546 1.00 59.15 116 THR B N 1
ATOM 1528 C CA . THR B 1 24 ? 18.997 0.068 13.824 1.00 63.88 116 THR B CA 1
ATOM 1529 C C . THR B 1 24 ? 19.509 -1.334 13.522 1.00 52.59 116 THR B C 1
ATOM 1530 O O . THR B 1 24 ? 18.854 -2.333 13.838 1.00 58.19 116 THR B O 1
ATOM 1534 N N . PHE B 1 25 ? 20.661 -1.392 12.860 1.00 52.36 117 PHE B N 1
ATOM 1535 C CA . PHE B 1 25 ? 21.209 -2.622 12.315 1.00 55.63 117 PHE B CA 1
ATOM 1536 C C . PHE B 1 25 ? 22.635 -2.804 12.799 1.00 62.01 117 PHE B C 1
ATOM 1537 O O . PHE B 1 25 ? 23.336 -1.843 13.120 1.00 64.43 117 PHE B O 1
ATOM 1545 N N . SER B 1 26 ? 23.072 -4.055 12.811 1.00 58.63 118 SER B N 1
ATOM 1546 C CA . SER B 1 26 ? 24.414 -4.339 13.270 1.00 52.53 118 SER B CA 1
ATOM 1547 C C . SER B 1 26 ? 24.931 -5.580 12.566 1.00 56.54 118 SER B C 1
ATOM 1548 O O . SER B 1 26 ? 24.165 -6.388 12.026 1.00 55.54 118 SER B O 1
ATOM 1551 N N . ILE B 1 27 ? 26.252 -5.700 12.564 1.00 56.42 119 ILE B N 1
ATOM 1552 C CA . ILE B 1 27 ? 26.946 -6.899 12.130 1.00 61.39 119 ILE B CA 1
ATOM 1553 C C . ILE B 1 27 ? 27.601 -7.500 13.358 1.00 63.53 119 ILE B C 1
ATOM 1554 O O . ILE B 1 27 ? 28.268 -6.793 14.124 1.00 61.92 119 ILE B O 1
ATOM 1559 N N . VAL B 1 28 ? 27.405 -8.801 13.536 1.00 60.45 120 VAL B N 1
ATOM 1560 C CA . VAL B 1 28 ? 27.664 -9.498 14.785 1.00 62.21 120 VAL B CA 1
ATOM 1561 C C . VAL B 1 28 ? 28.513 -10.729 14.483 1.00 67.11 120 VAL B C 1
ATOM 1562 O O . VAL B 1 28 ? 28.373 -11.337 13.417 1.00 66.30 120 VAL B O 1
ATOM 1566 N N . VAL B 1 29 ? 29.417 -11.080 15.403 1.00 66.00 121 VAL B N 1
ATOM 1567 C CA . VAL B 1 29 ? 30.201 -12.302 15.288 1.00 58.92 121 VAL B CA 1
ATOM 1568 C C . VAL B 1 29 ? 30.016 -13.145 16.545 1.00 65.65 121 VAL B C 1
ATOM 1569 O O . VAL B 1 29 ? 29.627 -12.653 17.607 1.00 65.47 121 VAL B O 1
ATOM 1573 N N . LEU B 1 30 ? 30.301 -14.439 16.406 1.00 64.50 122 LEU B N 1
ATOM 1574 C CA . LEU B 1 30 ? 30.219 -15.384 17.508 1.00 60.46 122 LEU B CA 1
ATOM 1575 C C . LEU B 1 30 ? 31.559 -15.475 18.230 1.00 67.02 122 LEU B C 1
ATOM 1576 O O . LEU B 1 30 ? 32.620 -15.541 17.600 1.00 68.99 122 LEU B O 1
ATOM 1581 N N . ASP B 1 31 ? 31.501 -15.466 19.560 1.00 69.59 123 ASP B N 1
ATOM 1582 C CA . ASP B 1 31 ? 32.687 -15.546 20.416 1.00 67.74 123 ASP B CA 1
ATOM 1583 C C . ASP B 1 31 ? 32.332 -16.488 21.560 1.00 71.84 123 ASP B C 1
ATOM 1584 O O . ASP B 1 31 ? 31.606 -16.104 22.481 1.00 86.60 123 ASP B O 1
ATOM 1589 N N . GLU B 1 32 ? 32.849 -17.712 21.494 1.00 74.75 124 GLU B N 1
ATOM 1590 C CA . GLU B 1 32 ? 32.553 -18.745 22.479 1.00 78.69 124 GLU B CA 1
ATOM 1591 C C . GLU B 1 32 ? 31.050 -19.012 22.520 1.00 75.77 124 GLU B C 1
ATOM 1592 O O . GLU B 1 32 ? 30.529 -19.714 21.648 1.00 76.24 124 GLU B O 1
ATOM 1598 N N . HIS B 1 33 ? 30.332 -18.469 23.504 1.00 76.32 125 HIS B N 1
ATOM 1599 C CA . HIS B 1 33 ? 28.891 -18.692 23.583 1.00 75.06 125 HIS B CA 1
ATOM 1600 C C . HIS B 1 33 ? 28.075 -17.410 23.455 1.00 70.64 125 HIS B C 1
ATOM 1601 O O . HIS B 1 33 ? 26.856 -17.441 23.657 1.00 64.79 125 HIS B O 1
ATOM 1608 N N . GLU B 1 34 ? 28.697 -16.294 23.098 1.00 76.80 126 GLU B N 1
ATOM 1609 C CA . GLU B 1 34 ? 28.005 -15.021 23.009 1.00 73.92 126 GLU B CA 1
ATOM 1610 C C . GLU B 1 34 ? 28.152 -14.433 21.614 1.00 74.74 126 GLU B C 1
ATOM 1611 O O . GLU B 1 34 ? 29.113 -14.727 20.898 1.00 73.56 126 GLU B O 1
ATOM 1617 N N . VAL B 1 35 ? 27.193 -13.593 21.232 1.00 72.63 127 VAL B N 1
ATOM 1618 C CA . VAL B 1 35 ? 27.284 -12.829 19.994 1.00 62.47 127 VAL B CA 1
ATOM 1619 C C . VAL B 1 35 ? 27.639 -11.391 20.334 1.00 64.52 127 VAL B C 1
ATOM 1620 O O . VAL B 1 35 ? 27.127 -10.821 21.307 1.00 68.96 127 VAL B O 1
ATOM 1624 N N . VAL B 1 36 ? 28.543 -10.813 19.546 1.00 65.10 128 VAL B N 1
ATOM 1625 C CA . VAL B 1 36 ? 29.107 -9.496 19.837 1.00 64.81 128 VAL B CA 1
ATOM 1626 C C . VAL B 1 36 ? 29.031 -8.637 18.585 1.00 68.43 128 VAL B C 1
ATOM 1627 O O . VAL B 1 36 ? 29.434 -9.087 17.504 1.00 73.31 128 VAL B O 1
ATOM 1631 N N . PRO B 1 37 ? 28.522 -7.413 18.674 1.00 65.10 129 PRO B N 1
ATOM 1632 C CA . PRO B 1 37 ? 28.503 -6.543 17.497 1.00 60.31 129 PRO B CA 1
ATOM 1633 C C . PRO B 1 37 ? 29.872 -5.935 17.259 1.00 71.19 129 PRO B C 1
ATOM 1634 O O . PRO B 1 37 ? 30.575 -5.542 18.196 1.00 75.27 129 PRO B O 1
ATOM 1638 N N . VAL B 1 38 ? 30.255 -5.879 15.985 1.00 62.22 130 VAL B N 1
ATOM 1639 C CA . VAL B 1 38 ? 31.470 -5.190 15.569 1.00 66.27 130 VAL B CA 1
ATOM 1640 C C . VAL B 1 38 ? 31.175 -3.943 14.756 1.00 63.56 130 VAL B C 1
ATOM 1641 O O . VAL B 1 38 ? 32.111 -3.190 14.443 1.00 71.95 130 VAL B O 1
ATOM 1645 N N . ALA B 1 39 ? 29.916 -3.690 14.418 1.00 68.56 131 ALA B N 1
ATOM 1646 C CA . ALA B 1 39 ? 29.544 -2.488 13.689 1.00 65.49 131 ALA B CA 1
ATOM 1647 C C . ALA B 1 39 ? 28.050 -2.271 13.844 1.00 60.80 131 ALA B C 1
ATOM 1648 O O . ALA B 1 39 ? 27.277 -3.229 13.861 1.00 57.28 131 ALA B O 1
ATOM 1650 N N . ARG B 1 40 ? 27.665 -1.007 13.968 1.00 58.88 132 ARG B N 1
ATOM 1651 C CA . ARG B 1 40 ? 26.283 -0.593 14.129 1.00 49.24 132 ARG B CA 1
ATOM 1652 C C . ARG B 1 40 ? 26.001 0.519 13.130 1.00 53.13 132 ARG B C 1
ATOM 1653 O O . ARG B 1 40 ? 26.889 1.312 12.801 1.00 63.00 132 ARG B O 1
ATOM 1661 N N . SER B 1 41 ? 24.777 0.553 12.609 1.00 57.31 133 SER B N 1
ATOM 1662 C CA . SER B 1 41 ? 24.389 1.674 11.761 1.00 56.07 133 SER B CA 1
ATOM 1663 C C . SER B 1 41 ? 24.346 2.949 12.596 1.00 61.55 133 SER B C 1
ATOM 1664 O O . SER B 1 41 ? 23.978 2.922 13.773 1.00 61.82 133 SER B O 1
ATOM 1667 N N . TYR B 1 42 ? 24.756 4.066 11.998 1.00 61.38 134 TYR B N 1
ATOM 1668 C CA . TYR B 1 42 ? 24.764 5.339 12.706 1.00 63.41 134 TYR B CA 1
ATOM 1669 C C . TYR B 1 42 ? 24.385 6.461 11.753 1.00 61.94 134 TYR B C 1
ATOM 1670 O O . TYR B 1 42 ? 25.105 6.740 10.792 1.00 72.75 134 TYR B O 1
ATOM 1679 N N . LEU B 1 43 ? 23.265 7.111 12.039 1.00 58.87 135 LEU B N 1
ATOM 1680 C CA . LEU B 1 43 ? 22.718 8.181 11.213 1.00 58.55 135 LEU B CA 1
ATOM 1681 C C . LEU B 1 43 ? 22.380 9.313 12.171 1.00 66.60 135 LEU B C 1
ATOM 1682 O O . LEU B 1 43 ? 21.258 9.385 12.695 1.00 61.76 135 LEU B O 1
ATOM 1687 N N . PRO B 1 44 ? 23.329 10.216 12.432 1.00 64.01 136 PRO B N 1
ATOM 1688 C CA . PRO B 1 44 ? 23.152 11.153 13.550 1.00 59.01 136 PRO B CA 1
ATOM 1689 C C . PRO B 1 44 ? 22.004 12.128 13.370 1.00 63.58 136 PRO B C 1
ATOM 1690 O O . PRO B 1 44 ? 21.566 12.705 14.372 1.00 60.19 136 PRO B O 1
ATOM 1694 N N . GLN B 1 45 ? 21.488 12.324 12.149 1.00 54.76 137 GLN B N 1
ATOM 1695 C CA . GLN B 1 45 ? 20.337 13.211 11.984 1.00 62.88 137 GLN B CA 1
ATOM 1696 C C . GLN B 1 45 ? 19.041 12.578 12.463 1.00 58.73 137 GLN B C 1
ATOM 1697 O O . GLN B 1 45 ? 18.056 13.297 12.660 1.00 60.05 137 GLN B O 1
ATOM 1703 N N . GLN B 1 46 ? 19.004 11.255 12.621 1.00 53.73 138 GLN B N 1
ATOM 1704 C CA . GLN B 1 46 ? 17.783 10.573 13.037 1.00 63.09 138 GLN B CA 1
ATOM 1705 C C . GLN B 1 46 ? 18.091 9.412 13.966 1.00 59.84 138 GLN B C 1
ATOM 1706 O O . GLN B 1 46 ? 17.355 8.420 13.985 1.00 67.45 138 GLN B O 1
ATOM 1712 N N . ASP B 1 47 ? 19.177 9.509 14.728 1.00 57.90 139 ASP B N 1
ATOM 1713 C CA . ASP B 1 47 ? 19.597 8.400 15.571 1.00 52.07 139 ASP B CA 1
ATOM 1714 C C . ASP B 1 47 ? 18.581 8.204 16.687 1.00 62.97 139 ASP B C 1
ATOM 1715 O O . ASP B 1 47 ? 18.370 9.092 17.521 1.00 62.02 139 ASP B O 1
ATOM 1720 N N . ASN B 1 48 ? 17.933 7.055 16.686 1.00 61.78 140 ASN B N 1
ATOM 1721 C CA . ASN B 1 48 ? 16.956 6.736 17.708 1.00 67.32 140 ASN B CA 1
ATOM 1722 C C . ASN B 1 48 ? 17.689 6.070 18.867 1.00 66.51 140 ASN B C 1
ATOM 1723 O O . ASN B 1 48 ? 18.175 4.944 18.735 1.00 65.48 140 ASN B O 1
ATOM 1728 N N . ARG B 1 49 ? 17.776 6.768 19.999 1.00 64.54 142 ARG B N 1
ATOM 1729 C CA . ARG B 1 49 ? 18.506 6.265 21.156 1.00 58.10 142 ARG B CA 1
ATOM 1730 C C . ARG B 1 49 ? 17.643 5.411 22.071 1.00 60.54 142 ARG B C 1
ATOM 1731 O O . ARG B 1 49 ? 18.118 4.989 23.132 1.00 64.93 142 ARG B O 1
ATOM 1739 N N . VAL B 1 50 ? 16.398 5.139 21.679 1.00 58.85 143 VAL B N 1
ATOM 1740 C CA . VAL B 1 50 ? 15.516 4.222 22.392 1.00 60.94 143 VAL B CA 1
ATOM 1741 C C . VAL B 1 50 ? 15.707 2.813 21.834 1.00 65.13 143 VAL B C 1
ATOM 1742 O O . VAL B 1 50 ? 14.766 2.016 21.785 1.00 77.23 143 VAL B O 1
ATOM 1746 N N . SER B 1 51 ? 16.919 2.492 21.411 1.00 66.80 144 SER B N 1
ATOM 1747 C CA . SER B 1 51 ? 17.136 1.193 20.800 1.00 65.97 144 SER B CA 1
ATOM 1748 C C . SER B 1 51 ? 17.293 0.107 21.865 1.00 72.60 144 SER B C 1
ATOM 1749 O O . SER B 1 51 ? 17.699 0.391 22.995 1.00 75.53 144 SER B O 1
ATOM 1752 N N . PRO B 1 52 ? 16.975 -1.146 21.531 1.00 71.95 145 PRO B N 1
ATOM 1753 C CA . PRO B 1 52 ? 17.194 -2.233 22.492 1.00 63.93 145 PRO B CA 1
ATOM 1754 C C . PRO B 1 52 ? 18.679 -2.453 22.738 1.00 61.53 145 PRO B C 1
ATOM 1755 O O . PRO B 1 52 ? 19.528 -2.145 21.893 1.00 56.16 145 PRO B O 1
ATOM 1759 N N . TYR B 1 53 ? 18.988 -2.985 23.921 1.00 59.00 146 TYR B N 1
ATOM 1760 C CA . TYR B 1 53 ? 20.360 -3.358 24.224 1.00 50.26 146 TYR B CA 1
ATOM 1761 C C . TYR B 1 53 ? 20.788 -4.481 23.294 1.00 59.35 146 TYR B C 1
ATOM 1762 O O . TYR B 1 53 ? 19.999 -5.374 22.971 1.00 54.08 146 TYR B O 1
ATOM 1771 N N . GLY B 1 54 ? 22.036 -4.419 22.839 1.00 57.40 147 GLY B N 1
ATOM 1772 C CA . GLY B 1 54 ? 22.595 -5.535 22.110 1.00 60.58 147 GLY B CA 1
ATOM 1773 C C . GLY B 1 54 ? 23.337 -5.176 20.842 1.00 61.57 147 GLY B C 1
ATOM 1774 O O . GLY B 1 54 ? 24.050 -6.013 20.292 1.00 59.47 147 GLY B O 1
ATOM 1783 N N . HIS B 1 56 ? 25.220 -2.116 20.431 1.00 67.20 149 HIS B N 1
ATOM 1784 C CA . HIS B 1 56 ? 26.376 -1.250 20.577 1.00 62.12 149 HIS B CA 1
ATOM 1785 C C . HIS B 1 56 ? 27.646 -2.082 20.659 1.00 73.60 149 HIS B C 1
ATOM 1786 O O . HIS B 1 56 ? 27.621 -3.280 20.960 1.00 74.28 149 HIS B O 1
ATOM 1793 N N . LEU B 1 57 ? 28.766 -1.426 20.369 1.00 78.55 150 LEU B N 1
ATOM 1794 C CA . LEU B 1 57 ? 30.052 -2.104 20.356 1.00 76.33 150 LEU B CA 1
ATOM 1795 C C . LEU B 1 57 ? 30.395 -2.608 21.746 1.00 75.95 150 LEU B C 1
ATOM 1796 O O . LEU B 1 57 ? 30.350 -1.852 22.721 1.00 71.68 150 LEU B O 1
ATOM 1801 N N . GLY B 1 58 ? 30.746 -3.890 21.833 1.00 82.83 151 GLY B N 1
ATOM 1802 C CA . GLY B 1 58 ? 31.106 -4.494 23.096 1.00 84.54 151 GLY B CA 1
ATOM 1803 C C . GLY B 1 58 ? 29.945 -5.066 23.873 1.00 71.85 151 GLY B C 1
ATOM 1804 O O . GLY B 1 58 ? 30.169 -5.724 24.897 1.00 67.10 151 GLY B O 1
ATOM 1805 N N . ASN B 1 59 ? 28.714 -4.809 23.438 1.00 69.62 152 ASN B N 1
ATOM 1806 C CA . ASN B 1 59 ? 27.572 -5.511 23.995 1.00 69.14 152 ASN B CA 1
ATOM 1807 C C . ASN B 1 59 ? 27.748 -7.006 23.772 1.00 73.38 152 ASN B C 1
ATOM 1808 O O . ASN B 1 59 ? 28.368 -7.447 22.802 1.00 81.04 152 ASN B O 1
ATOM 1813 N N . ARG B 1 60 ? 27.231 -7.791 24.696 1.00 71.19 153 ARG B N 1
ATOM 1814 C CA . ARG B 1 60 ? 27.331 -9.234 24.596 1.00 71.68 153 ARG B CA 1
ATOM 1815 C C . ARG B 1 60 ? 25.957 -9.819 24.874 1.00 68.09 153 ARG B C 1
ATOM 1816 O O . ARG B 1 60 ? 25.257 -9.373 25.787 1.00 69.42 153 ARG B O 1
ATOM 1824 N N . LEU B 1 61 ? 25.564 -10.790 24.059 1.00 60.98 154 LEU B N 1
ATOM 1825 C CA . LEU B 1 61 ? 24.264 -11.430 24.149 1.00 60.09 154 LEU B CA 1
ATOM 1826 C C . LEU B 1 61 ? 24.443 -12.930 23.965 1.00 63.40 154 LEU B C 1
ATOM 1827 O O . LEU B 1 61 ? 25.327 -13.370 23.217 1.00 64.16 154 LEU B O 1
ATOM 1832 N N . PRO B 1 62 ? 23.630 -13.731 24.644 1.00 64.38 155 PRO B N 1
ATOM 1833 C CA . PRO B 1 62 ? 23.751 -15.187 24.503 1.00 62.98 155 PRO B CA 1
ATOM 1834 C C . PRO B 1 62 ? 23.376 -15.646 23.106 1.00 61.68 155 PRO B C 1
ATOM 1835 O O . PRO B 1 62 ? 22.396 -15.184 22.517 1.00 68.57 155 PRO B O 1
ATOM 1839 N N . ALA B 1 63 ? 24.181 -16.564 22.574 1.00 65.81 156 ALA B N 1
ATOM 1840 C CA . ALA B 1 63 ? 23.986 -17.012 21.202 1.00 72.27 156 ALA B CA 1
ATOM 1841 C C . ALA B 1 63 ? 22.684 -17.785 21.053 1.00 74.34 156 ALA B C 1
ATOM 1842 O O . ALA B 1 63 ? 21.976 -17.633 20.051 1.00 73.48 156 ALA B O 1
ATOM 1844 N N . HIS B 1 64 ? 22.345 -18.609 22.035 1.00 65.26 157 HIS B N 1
ATOM 1845 C CA . HIS B 1 64 ? 21.205 -19.496 21.872 1.00 56.35 157 HIS B CA 1
ATOM 1846 C C . HIS B 1 64 ? 19.861 -18.783 21.993 1.00 61.61 157 HIS B C 1
ATOM 1847 O O . HIS B 1 64 ? 18.826 -19.420 21.782 1.00 62.68 157 HIS B O 1
ATOM 1854 N N . ALA B 1 65 ? 19.834 -17.491 22.324 1.00 58.67 158 ALA B N 1
ATOM 1855 C CA . ALA B 1 65 ? 18.572 -16.772 22.472 1.00 61.90 158 ALA B CA 1
ATOM 1856 C C . ALA B 1 65 ? 18.493 -15.528 21.586 1.00 56.54 158 ALA B C 1
ATOM 1857 O O . ALA B 1 65 ? 17.723 -14.611 21.883 1.00 61.90 158 ALA B O 1
ATOM 1859 N N . THR B 1 66 ? 19.270 -15.470 20.507 1.00 55.58 159 THR B N 1
ATOM 1860 C CA . THR B 1 66 ? 19.253 -14.330 19.599 1.00 62.98 159 THR B CA 1
ATOM 1861 C C . THR B 1 66 ? 19.155 -14.809 18.157 1.00 66.23 159 THR B C 1
ATOM 1862 O O . THR B 1 66 ? 19.542 -15.934 17.824 1.00 62.92 159 THR B O 1
ATOM 1866 N N . SER B 1 67 ? 18.651 -13.922 17.294 1.00 59.80 160 SER B N 1
ATOM 1867 C CA . SER B 1 67 ? 18.607 -14.233 15.871 1.00 52.72 160 SER B CA 1
ATOM 1868 C C . SER B 1 67 ? 20.007 -14.464 15.322 1.00 47.96 160 SER B C 1
ATOM 1869 O O . SER B 1 67 ? 20.243 -15.422 14.575 1.00 52.71 160 SER B O 1
ATOM 1872 N N . THR B 1 68 ? 20.948 -13.595 15.696 1.00 48.73 161 THR B N 1
ATOM 1873 C CA . THR B 1 68 ? 22.328 -13.729 15.249 1.00 53.66 161 THR B CA 1
ATOM 1874 C C . THR B 1 68 ? 22.951 -15.026 15.750 1.00 57.04 161 THR B C 1
ATOM 1875 O O . THR B 1 68 ? 23.600 -15.747 14.986 1.00 58.47 161 THR B O 1
ATOM 1879 N N . GLY B 1 69 ? 22.757 -15.348 17.028 1.00 61.05 162 GLY B N 1
ATOM 1880 C CA . GLY B 1 69 ? 23.331 -16.573 17.557 1.00 58.78 162 GLY B CA 1
ATOM 1881 C C . GLY B 1 69 ? 22.842 -17.807 16.826 1.00 60.13 162 GLY B C 1
ATOM 1882 O O . GLY B 1 69 ? 23.629 -18.687 16.467 1.00 56.11 162 GLY B O 1
ATOM 1883 N N . LYS B 1 70 ? 21.540 -17.881 16.575 1.00 60.29 163 LYS B N 1
ATOM 1884 C CA . LYS B 1 70 ? 21.013 -19.066 15.918 1.00 55.57 163 LYS B CA 1
ATOM 1885 C C . LYS B 1 70 ? 21.511 -19.164 14.479 1.00 65.42 163 LYS B C 1
ATOM 1886 O O . LYS B 1 70 ? 21.805 -20.264 13.994 1.00 61.92 163 LYS B O 1
ATOM 1892 N N . VAL B 1 71 ? 21.674 -18.027 13.802 1.00 62.33 164 VAL B N 1
ATOM 1893 C CA . VAL B 1 71 ? 22.266 -18.050 12.468 1.00 62.87 164 VAL B CA 1
ATOM 1894 C C . VAL B 1 71 ? 23.701 -18.574 12.528 1.00 63.44 164 VAL B C 1
ATOM 1895 O O . VAL B 1 71 ? 24.073 -19.499 11.796 1.00 61.67 164 VAL B O 1
ATOM 1899 N N . LEU B 1 72 ? 24.529 -17.994 13.403 1.00 54.86 165 LEU B N 1
ATOM 1900 C CA . LEU B 1 72 ? 25.938 -18.375 13.434 1.00 61.11 165 LEU B CA 1
ATOM 1901 C C . LEU B 1 72 ? 26.126 -19.810 13.906 1.00 69.68 165 LEU B C 1
ATOM 1902 O O . LEU B 1 72 ? 27.040 -20.496 13.439 1.00 69.90 165 LEU B O 1
ATOM 1907 N N . LEU B 1 73 ? 25.273 -20.287 14.814 1.00 73.39 166 LEU B N 1
ATOM 1908 C CA . LEU B 1 73 ? 25.388 -21.668 15.265 1.00 69.60 166 LEU B CA 1
ATOM 1909 C C . LEU B 1 73 ? 24.887 -22.659 14.222 1.00 72.71 166 LEU B C 1
ATOM 1910 O O . LEU B 1 73 ? 25.353 -23.804 14.194 1.00 74.72 166 LEU B O 1
ATOM 1915 N N . SER B 1 74 ? 23.938 -22.251 13.370 1.00 64.29 167 SER B N 1
ATOM 1916 C CA . SER B 1 74 ? 23.326 -23.198 12.445 1.00 66.10 167 SER B CA 1
ATOM 1917 C C . SER B 1 74 ? 24.296 -23.679 11.379 1.00 69.61 167 SER B C 1
ATOM 1918 O O . SER B 1 74 ? 24.041 -24.709 10.748 1.00 73.93 167 SER B O 1
ATOM 1921 N N . VAL B 1 75 ? 25.400 -22.972 11.168 1.00 68.70 168 VAL B N 1
ATOM 1922 C CA . VAL B 1 75 ? 26.289 -23.270 10.052 1.00 74.91 168 VAL B CA 1
ATOM 1923 C C . VAL B 1 75 ? 27.414 -24.173 10.527 1.00 74.48 168 VAL B C 1
ATOM 1924 O O . VAL B 1 75 ? 28.409 -24.366 9.822 1.00 83.28 168 VAL B O 1
ATOM 1928 N N . LEU B 1 76 ? 27.266 -24.727 11.722 1.00 74.49 169 LEU B N 1
ATOM 1929 C CA . LEU B 1 76 ? 28.229 -25.680 12.249 1.00 75.71 169 LEU B CA 1
ATOM 1930 C C . LEU B 1 76 ? 27.709 -27.097 12.064 1.00 84.44 169 LEU B C 1
ATOM 1931 O O . LEU B 1 76 ? 26.504 -27.329 11.931 1.00 92.55 169 LEU B O 1
ATOM 1936 N N . ASP B 1 77 ? 28.640 -28.045 12.039 1.00 85.31 170 ASP B N 1
ATOM 1937 C CA . ASP B 1 77 ? 28.262 -29.438 11.897 1.00 96.24 170 ASP B CA 1
ATOM 1938 C C . ASP B 1 77 ? 27.474 -29.904 13.116 1.00 95.48 170 ASP B C 1
ATOM 1939 O O . ASP B 1 77 ? 27.569 -29.338 14.208 1.00 91.61 170 ASP B O 1
ATOM 1944 N N . ARG B 1 78 ? 26.676 -30.952 12.907 1.00 106.69 171 ARG B N 1
ATOM 1945 C CA . ARG B 1 78 ? 25.775 -31.429 13.953 1.00 107.83 171 ARG B CA 1
ATOM 1946 C C . ARG B 1 78 ? 26.538 -31.772 15.228 1.00 110.90 171 ARG B C 1
ATOM 1947 O O . ARG B 1 78 ? 26.151 -31.356 16.326 1.00 106.73 171 ARG B O 1
ATOM 1955 N N . GLU B 1 79 ? 27.637 -32.523 15.097 1.00 113.73 172 GLU B N 1
ATOM 1956 C CA . GLU B 1 79 ? 28.424 -32.898 16.269 1.00 114.52 172 GLU B CA 1
ATOM 1957 C C . GLU B 1 79 ? 28.944 -31.670 17.000 1.00 113.23 172 GLU B C 1
ATOM 1958 O O . GLU B 1 79 ? 28.903 -31.609 18.235 1.00 115.61 172 GLU B O 1
ATOM 1964 N N . VAL B 1 80 ? 29.449 -30.685 16.255 1.00 106.49 173 VAL B N 1
ATOM 1965 C CA . VAL B 1 80 ? 29.891 -29.448 16.885 1.00 101.77 173 VAL B CA 1
ATOM 1966 C C . VAL B 1 80 ? 28.726 -28.769 17.588 1.00 92.21 173 VAL B C 1
ATOM 1967 O O . VAL B 1 80 ? 28.901 -28.165 18.653 1.00 94.54 173 VAL B O 1
ATOM 1971 N N . GLN B 1 81 ? 27.519 -28.886 17.031 1.00 82.31 174 GLN B N 1
ATOM 1972 C CA . GLN B 1 81 ? 26.348 -28.267 17.646 1.00 81.79 174 GLN B CA 1
ATOM 1973 C C . GLN B 1 81 ? 25.981 -28.959 18.951 1.00 89.70 174 GLN B C 1
ATOM 1974 O O . GLN B 1 81 ? 25.779 -28.299 19.979 1.00 86.48 174 GLN B O 1
ATOM 1980 N N . ILE B 1 82 ? 25.860 -30.290 18.920 1.00 90.97 175 ILE B N 1
ATOM 1981 C CA . ILE B 1 82 ? 25.592 -31.052 20.138 1.00 93.52 175 ILE B CA 1
ATOM 1982 C C . ILE B 1 82 ? 26.656 -30.756 21.183 1.00 101.66 175 ILE B C 1
ATOM 1983 O O . ILE B 1 82 ? 26.361 -30.599 22.375 1.00 104.43 175 ILE B O 1
ATOM 1988 N N . GLU B 1 83 ? 27.909 -30.656 20.743 1.00 100.05 176 GLU B N 1
ATOM 1989 C CA . GLU B 1 83 ? 29.010 -30.333 21.641 1.00 100.17 176 GLU B CA 1
ATOM 1990 C C . GLU B 1 83 ? 28.825 -28.957 22.279 1.00 93.71 176 GLU B C 1
ATOM 1991 O O . GLU B 1 83 ? 29.100 -28.776 23.470 1.00 91.74 176 GLU B O 1
ATOM 1997 N N . TRP B 1 84 ? 28.346 -27.979 21.505 1.00 86.45 177 TRP B N 1
ATOM 1998 C CA . TRP B 1 84 ? 28.202 -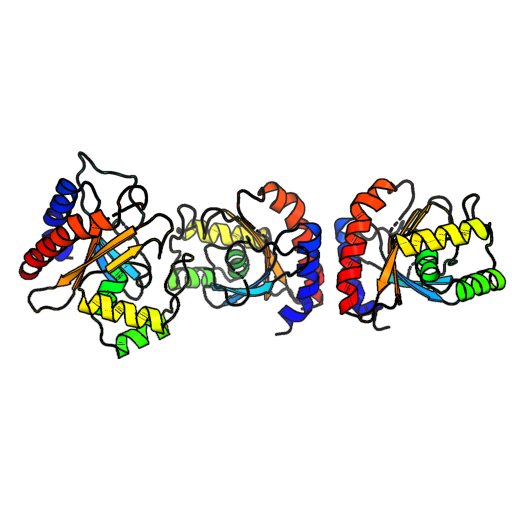26.623 22.030 1.00 82.82 177 TRP B CA 1
ATOM 1999 C C . TRP B 1 84 ? 27.095 -26.548 23.073 1.00 88.55 177 TRP B C 1
ATOM 2000 O O . TRP B 1 84 ? 27.217 -25.820 24.065 1.00 90.12 177 TRP B O 1
ATOM 2011 N N . ILE B 1 85 ? 25.997 -27.272 22.848 1.00 91.57 178 ILE B N 1
ATOM 2012 C CA . ILE B 1 85 ? 24.938 -27.358 23.848 1.00 86.82 178 ILE B CA 1
ATOM 2013 C C . ILE B 1 85 ? 25.455 -28.052 25.093 1.00 88.05 178 ILE B C 1
ATOM 2014 O O . ILE B 1 85 ? 25.209 -27.608 26.221 1.00 91.06 178 ILE B O 1
ATOM 2019 N N . GLU B 1 86 ? 26.180 -29.154 24.905 1.00 97.81 179 GLU B N 1
ATOM 2020 C CA . GLU B 1 86 ? 26.712 -29.904 26.035 1.00 101.87 179 GLU B CA 1
ATOM 2021 C C . GLU B 1 86 ? 27.553 -29.013 26.938 1.00 101.34 179 GLU B C 1
ATOM 2022 O O . GLU B 1 86 ? 27.497 -29.134 28.165 1.00 101.58 179 GLU B O 1
ATOM 2028 N N . LYS B 1 87 ? 28.311 -28.085 26.350 1.00 104.77 180 LYS B N 1
ATOM 2029 C CA . LYS B 1 87 ? 29.205 -27.253 27.148 1.00 102.20 180 LYS B CA 1
ATOM 2030 C C . LYS B 1 87 ? 28.460 -26.103 27.818 1.00 100.57 180 LYS B C 1
ATOM 2031 O O . LYS B 1 87 ? 28.512 -25.953 29.044 1.00 106.47 180 LYS B O 1
ATOM 2037 N N . TYR B 1 88 ? 27.747 -25.292 27.034 1.00 93.25 181 TYR B N 1
ATOM 2038 C CA . TYR B 1 88 ? 27.207 -24.029 27.527 1.00 96.35 181 TYR B CA 1
ATOM 2039 C C . TYR B 1 88 ? 25.762 -24.109 28.005 1.00 93.47 181 TYR B C 1
ATOM 2040 O O . TYR B 1 88 ? 25.321 -23.220 28.745 1.00 89.16 181 TYR B O 1
ATOM 2049 N N . GLY B 1 89 ? 25.017 -25.131 27.601 1.00 81.54 182 GLY B N 1
ATOM 2050 C CA . GLY B 1 89 ? 23.632 -25.255 28.006 1.00 80.29 182 GLY B CA 1
ATOM 2051 C C . GLY B 1 89 ? 22.732 -24.236 27.326 1.00 80.28 182 GLY B C 1
ATOM 2052 O O . GLY B 1 89 ? 23.154 -23.386 26.545 1.00 88.77 182 GLY B O 1
ATOM 2053 N N . LEU B 1 90 ? 21.448 -24.337 27.659 1.00 81.02 183 LEU B N 1
ATOM 2054 C CA . LEU B 1 90 ? 20.386 -23.496 27.113 1.00 71.87 183 LEU B CA 1
ATOM 2055 C C . LEU B 1 90 ? 19.647 -22.842 28.276 1.00 77.03 183 LEU B C 1
ATOM 2056 O O . LEU B 1 90 ? 18.536 -23.246 28.624 1.00 79.79 183 LEU B O 1
ATOM 2061 N N . LYS B 1 91 ? 20.261 -21.824 28.876 1.00 80.90 184 LYS B N 1
ATOM 2062 C CA . LYS B 1 91 ? 19.664 -21.211 30.055 1.00 83.84 184 LYS B CA 1
ATOM 2063 C C . LYS B 1 91 ? 18.379 -20.471 29.687 1.00 80.71 184 LYS B C 1
ATOM 2064 O O . LYS B 1 91 ? 18.223 -19.962 28.574 1.00 75.83 184 LYS B O 1
ATOM 2070 N N . ARG B 1 92 ? 17.440 -20.438 30.630 1.00 78.90 185 ARG B N 1
ATOM 2071 C CA . ARG B 1 92 ? 16.179 -19.733 30.440 1.00 75.99 185 ARG B CA 1
ATOM 2072 C C . ARG B 1 92 ? 16.356 -18.272 30.830 1.00 76.33 185 ARG B C 1
ATOM 2073 O O . ARG B 1 92 ? 16.719 -17.969 31.970 1.00 84.67 185 ARG B O 1
ATOM 2081 N N . LEU B 1 93 ? 16.076 -17.376 29.894 1.00 71.43 186 LEU B N 1
ATOM 2082 C CA . LEU B 1 93 ? 16.149 -15.940 30.120 1.00 71.56 186 LEU B CA 1
ATOM 2083 C C . LEU B 1 93 ? 14.782 -15.288 30.188 1.00 70.30 186 LEU B C 1
ATOM 2084 O O . LEU B 1 93 ? 14.569 -14.367 30.980 1.00 70.71 186 LEU B O 1
ATOM 2089 N N . THR B 1 94 ? 13.859 -15.739 29.355 1.00 72.11 187 THR B N 1
ATOM 2090 C CA . THR B 1 94 ? 12.468 -15.322 29.360 1.00 68.15 187 THR B CA 1
ATOM 2091 C C . THR B 1 94 ? 11.619 -16.577 29.318 1.00 71.24 187 THR B C 1
ATOM 2092 O O . THR B 1 94 ? 12.130 -17.678 29.088 1.00 60.83 187 THR B O 1
ATOM 2096 N N . PRO B 1 95 ? 10.311 -16.456 29.550 1.00 78.00 188 PRO B N 1
ATOM 2097 C CA . PRO B 1 95 ? 9.441 -17.624 29.348 1.00 81.51 188 PRO B CA 1
ATOM 2098 C C . PRO B 1 95 ? 9.516 -18.198 27.936 1.00 68.40 188 PRO B C 1
ATOM 2099 O O . PRO B 1 95 ? 9.083 -19.334 27.716 1.00 67.36 188 PRO B O 1
ATOM 2103 N N . TYR B 1 96 ? 10.086 -17.472 26.983 1.00 55.08 189 TYR B N 1
ATOM 2104 C CA . TYR B 1 96 ? 10.058 -17.878 25.589 1.00 65.50 189 TYR B CA 1
ATOM 2105 C C . TYR B 1 96 ? 11.390 -18.409 25.087 1.00 70.46 189 TYR B C 1
ATOM 2106 O O . TYR B 1 96 ? 11.468 -18.856 23.937 1.00 73.97 189 TYR B O 1
ATOM 2115 N N . THR B 1 97 ? 12.431 -18.369 25.910 1.00 66.24 190 THR B N 1
ATOM 2116 C CA . THR B 1 97 ? 13.709 -18.936 25.517 1.00 65.80 190 THR B CA 1
ATOM 2117 C C . THR B 1 97 ? 13.548 -20.415 25.186 1.00 66.83 190 THR B C 1
ATOM 2118 O O . THR B 1 97 ? 12.855 -21.156 25.887 1.00 71.43 190 THR B O 1
ATOM 2122 N N . ILE B 1 98 ? 14.175 -20.841 24.096 1.00 57.92 191 ILE B N 1
ATOM 2123 C CA . ILE B 1 98 ? 14.278 -22.267 23.826 1.00 64.12 191 ILE B CA 1
ATOM 2124 C C . ILE B 1 98 ? 15.242 -22.878 24.832 1.00 68.25 191 ILE B C 1
ATOM 2125 O O . ILE B 1 98 ? 16.411 -22.480 24.906 1.00 64.91 191 ILE B O 1
ATOM 2130 N N . THR B 1 99 ? 14.755 -23.844 25.620 1.00 70.20 192 THR B N 1
ATOM 2131 C CA . THR B 1 99 ? 15.609 -24.578 26.542 1.00 69.36 192 THR B CA 1
ATOM 2132 C C . THR B 1 99 ? 15.722 -26.064 26.235 1.00 74.46 192 THR B C 1
ATOM 2133 O O . THR B 1 99 ? 16.667 -26.698 26.707 1.00 78.31 192 THR B O 1
ATOM 2137 N N . ASP B 1 100 ? 14.808 -26.632 25.456 1.00 81.11 193 ASP B N 1
ATOM 2138 C CA . ASP B 1 100 ? 14.882 -28.042 25.102 1.00 81.63 193 ASP B CA 1
ATOM 2139 C C . ASP B 1 100 ? 15.901 -28.261 23.986 1.00 85.22 193 ASP B C 1
ATOM 2140 O O . ASP B 1 100 ? 15.883 -27.566 22.964 1.00 88.47 193 ASP B O 1
ATOM 2145 N N . GLU B 1 101 ? 16.782 -29.245 24.179 1.00 82.72 194 GLU B N 1
ATOM 2146 C CA . GLU B 1 101 ? 17.833 -29.514 23.202 1.00 79.51 194 GLU B CA 1
ATOM 2147 C C . GLU B 1 101 ? 17.259 -29.973 21.863 1.00 83.49 194 GLU B C 1
ATOM 2148 O O . GLU B 1 101 ? 17.713 -29.527 20.803 1.00 85.63 194 GLU B O 1
ATOM 2154 N N . HIS B 1 102 ? 16.279 -30.878 21.887 1.00 80.14 195 HIS B N 1
ATOM 2155 C CA . HIS B 1 102 ? 15.678 -31.352 20.645 1.00 83.54 195 HIS B CA 1
ATOM 2156 C C . HIS B 1 102 ? 15.108 -30.188 19.846 1.00 79.85 195 HIS B C 1
ATOM 2157 O O . HIS B 1 102 ? 15.377 -30.046 18.648 1.00 72.31 195 HIS B O 1
ATOM 2164 N N . THR B 1 103 ? 14.335 -29.330 20.511 1.00 83.79 196 THR B N 1
ATOM 2165 C CA . THR B 1 103 ? 13.753 -28.169 19.848 1.00 79.81 196 THR B CA 1
ATOM 2166 C C . THR B 1 103 ? 14.832 -27.227 19.331 1.00 75.26 196 THR B C 1
ATOM 2167 O O . THR B 1 103 ? 14.724 -26.699 18.217 1.00 73.62 196 THR B O 1
ATOM 2171 N N . PHE B 1 104 ? 15.879 -27.000 20.122 1.00 69.58 197 PHE B N 1
ATOM 2172 C CA . PHE B 1 104 ? 16.917 -26.075 19.687 1.00 66.03 197 PHE B CA 1
ATOM 2173 C C . PHE B 1 104 ? 17.650 -26.619 18.470 1.00 70.99 197 PHE B C 1
ATOM 2174 O O . PHE B 1 104 ? 17.999 -25.859 17.557 1.00 67.86 197 PHE B O 1
ATOM 2182 N N . LEU B 1 105 ? 17.863 -27.938 18.422 1.00 64.71 198 LEU B N 1
ATOM 2183 C CA . LEU B 1 105 ? 18.532 -28.531 17.269 1.00 63.44 198 LEU B CA 1
ATOM 2184 C C . LEU B 1 105 ? 17.697 -28.391 16.000 1.00 78.37 198 LEU B C 1
ATOM 2185 O O . LEU B 1 105 ? 18.234 -28.052 14.938 1.00 83.74 198 LEU B O 1
ATOM 2190 N N . GLU B 1 106 ? 16.384 -28.632 16.082 1.00 69.80 199 GLU B N 1
ATOM 2191 C CA . GLU B 1 106 ? 15.575 -28.503 14.876 1.00 73.93 199 GLU B CA 1
ATOM 2192 C C . GLU B 1 106 ? 15.339 -27.043 14.496 1.00 72.44 199 GLU B C 1
ATOM 2193 O O . GLU B 1 106 ? 15.035 -26.760 13.333 1.00 69.29 199 GLU B O 1
ATOM 2199 N N . THR B 1 107 ? 15.503 -26.105 15.430 1.00 68.14 200 THR B N 1
ATOM 2200 C CA . THR B 1 107 ? 15.519 -24.703 15.035 1.00 65.03 200 THR B CA 1
ATOM 2201 C C . THR B 1 107 ? 16.765 -24.394 14.210 1.00 69.72 200 THR B C 1
ATOM 2202 O O . THR B 1 107 ? 16.672 -23.807 13.124 1.00 68.77 200 THR B O 1
ATOM 2206 N N . LEU B 1 108 ? 17.938 -24.826 14.691 1.00 67.57 201 LEU B N 1
ATOM 2207 C CA . LEU B 1 108 ? 19.183 -24.613 13.953 1.00 56.77 201 LEU B CA 1
ATOM 2208 C C . LEU B 1 108 ? 19.116 -25.196 12.548 1.00 63.95 201 LEU B C 1
ATOM 2209 O O . LEU B 1 108 ? 19.648 -24.607 11.598 1.00 70.56 201 LEU B O 1
ATOM 2214 N N . ASP B 1 109 ? 18.475 -26.356 12.389 1.00 62.55 202 ASP B N 1
ATOM 2215 C CA . ASP B 1 109 ? 18.369 -26.942 11.054 1.00 66.86 202 ASP B CA 1
ATOM 2216 C C . ASP B 1 109 ? 17.463 -26.110 10.155 1.00 66.02 202 ASP B C 1
ATOM 2217 O O . ASP B 1 109 ? 17.721 -25.981 8.953 1.00 69.89 202 ASP B O 1
ATOM 2222 N N . ALA B 1 110 ? 16.394 -25.543 10.717 1.00 60.21 203 ALA B N 1
ATOM 2223 C CA . ALA B 1 110 ? 15.496 -24.711 9.925 1.00 65.11 203 ALA B CA 1
ATOM 2224 C C . ALA B 1 110 ? 16.127 -23.361 9.600 1.00 62.28 203 ALA B C 1
ATOM 2225 O O . ALA B 1 110 ? 15.902 -22.807 8.519 1.00 67.82 203 ALA B O 1
ATOM 2227 N N . VAL B 1 111 ? 16.909 -22.810 10.530 1.00 61.08 204 VAL B N 1
ATOM 2228 C CA . VAL B 1 111 ? 17.648 -21.583 10.254 1.00 58.78 204 VAL B CA 1
ATOM 2229 C C . VAL B 1 111 ? 18.720 -21.840 9.201 1.00 69.63 204 VAL B C 1
ATOM 2230 O O . VAL B 1 111 ? 18.915 -21.035 8.280 1.00 65.71 204 VAL B O 1
ATOM 2234 N N . ARG B 1 112 ? 19.422 -22.973 9.313 1.00 68.85 205 ARG B N 1
ATOM 2235 C CA . ARG B 1 112 ? 20.403 -23.338 8.296 1.00 73.90 205 ARG B CA 1
ATOM 2236 C C . ARG B 1 112 ? 19.749 -23.457 6.928 1.00 76.68 205 ARG B C 1
ATOM 2237 O O . ARG B 1 112 ? 20.280 -22.956 5.931 1.00 72.51 205 ARG B O 1
ATOM 2245 N N . GLN B 1 113 ? 18.585 -24.108 6.863 1.00 76.07 206 GLN B N 1
ATOM 2246 C CA . GLN B 1 113 ? 17.934 -24.317 5.575 1.00 74.84 206 GLN B CA 1
ATOM 2247 C C . GLN B 1 113 ? 17.318 -23.030 5.043 1.00 72.87 206 GLN B C 1
ATOM 2248 O O . GLN B 1 113 ? 17.270 -22.830 3.826 1.00 73.47 206 GLN B O 1
ATOM 2254 N N . SER B 1 114 ? 16.860 -22.142 5.929 1.00 72.78 207 SER B N 1
ATOM 2255 C CA . SER B 1 114 ? 16.164 -20.934 5.500 1.00 73.29 207 SER B CA 1
ATOM 2256 C C . SER B 1 114 ? 17.088 -19.751 5.262 1.00 73.78 207 SER B C 1
ATOM 2257 O O . SER B 1 114 ? 16.710 -18.841 4.514 1.00 66.49 207 SER B O 1
ATOM 2260 N N . ASP B 1 115 ? 18.273 -19.735 5.887 1.00 64.02 208 ASP B N 1
ATOM 2261 C CA . ASP B 1 115 ? 19.210 -18.609 5.783 1.00 64.63 208 ASP B CA 1
ATOM 2262 C C . ASP B 1 115 ? 18.624 -17.321 6.366 1.00 61.25 208 ASP B C 1
ATOM 2263 O O . ASP B 1 115 ? 18.833 -16.231 5.828 1.00 64.92 208 ASP B O 1
ATOM 2268 N N . TYR B 1 116 ? 17.871 -17.449 7.459 1.00 58.53 209 TYR B N 1
ATOM 2269 C CA . TYR B 1 116 ? 17.448 -16.310 8.266 1.00 59.17 209 TYR B CA 1
ATOM 2270 C C . TYR B 1 116 ? 16.859 -16.854 9.553 1.00 64.55 209 TYR B C 1
ATOM 2271 O O . TYR B 1 116 ? 16.507 -18.035 9.645 1.00 59.17 209 TYR B O 1
ATOM 2280 N N . CYS B 1 117 ? 16.745 -15.973 10.544 1.00 51.64 210 CYS B N 1
ATOM 2281 C CA . CYS B 1 117 ? 16.147 -16.333 11.819 1.00 52.64 210 CYS B CA 1
ATOM 2282 C C . CYS B 1 117 ? 15.476 -15.107 12.412 1.00 60.96 210 CYS B C 1
ATOM 2283 O O . CYS B 1 117 ? 16.094 -14.040 12.505 1.00 63.67 210 CYS B O 1
ATOM 2286 N N . LEU B 1 118 ? 14.221 -15.271 12.816 1.00 64.86 211 LEU B N 1
ATOM 2287 C CA . LEU B 1 118 ? 13.435 -14.226 13.457 1.00 56.41 211 LEU B CA 1
ATOM 2288 C C . LEU B 1 118 ? 13.137 -14.674 14.878 1.00 54.67 211 LEU B C 1
ATOM 2289 O O . LEU B 1 118 ? 12.419 -15.660 15.080 1.00 68.12 211 LEU B O 1
ATOM 2294 N N . SER B 1 119 ? 13.685 -13.964 15.855 1.00 53.78 212 SER B N 1
ATOM 2295 C CA . SER B 1 119 ? 13.531 -14.312 17.263 1.00 54.48 212 SER B CA 1
ATOM 2296 C C . SER B 1 119 ? 12.674 -13.277 17.983 1.00 60.28 212 SER B C 1
ATOM 2297 O O . SER B 1 119 ? 12.961 -12.075 17.932 1.00 58.95 212 SER B O 1
ATOM 2300 N N . THR B 1 120 ? 11.639 -13.753 18.669 1.00 57.89 213 THR B N 1
ATOM 2301 C CA . THR B 1 120 ? 10.672 -12.905 19.358 1.00 59.38 213 THR B CA 1
ATOM 2302 C C . THR B 1 120 ? 10.789 -13.141 20.862 1.00 64.72 213 THR B C 1
ATOM 2303 O O . THR B 1 120 ? 10.418 -14.213 21.354 1.00 60.98 213 THR B O 1
ATOM 2307 N N . GLU B 1 121 ? 11.316 -12.147 21.583 1.00 60.48 214 GLU B N 1
ATOM 2308 C CA . GLU B 1 121 ? 11.299 -12.117 23.051 1.00 63.17 214 GLU B CA 1
ATOM 2309 C C . GLU B 1 121 ? 11.991 -13.329 23.686 1.00 67.30 214 GLU B C 1
ATOM 2310 O O . GLU B 1 121 ? 11.595 -13.784 24.767 1.00 55.21 214 GLU B O 1
ATOM 2316 N N . GLU B 1 122 ? 13.051 -13.847 23.052 1.00 61.57 215 GLU B N 1
ATOM 2317 C CA . GLU B 1 122 ? 13.744 -15.016 23.590 1.00 54.39 215 GLU B CA 1
ATOM 2318 C C . GLU B 1 122 ? 14.915 -14.668 24.495 1.00 58.53 215 GLU B C 1
ATOM 2319 O O . GLU B 1 122 ? 15.267 -15.474 25.370 1.00 63.00 215 GLU B O 1
ATOM 2325 N N . HIS B 1 123 ? 15.538 -13.496 24.321 1.00 60.76 216 HIS B N 1
ATOM 2326 C CA . HIS B 1 123 ? 16.558 -13.046 25.266 1.00 60.24 216 HIS B CA 1
ATOM 2327 C C . HIS B 1 123 ? 16.115 -11.869 26.122 1.00 58.80 216 HIS B C 1
ATOM 2328 O O . HIS B 1 123 ? 16.739 -11.610 27.153 1.00 55.58 216 HIS B O 1
ATOM 2335 N N . GLU B 1 124 ? 15.061 -11.160 25.734 1.00 57.04 217 GLU B N 1
ATOM 2336 C CA . GLU B 1 124 ? 14.614 -9.990 26.474 1.00 52.20 217 GLU B CA 1
ATOM 2337 C C . GLU B 1 124 ? 13.165 -9.721 26.093 1.00 62.42 217 GLU B C 1
ATOM 2338 O O . GLU B 1 124 ? 12.834 -9.686 24.901 1.00 62.92 217 GLU B O 1
ATOM 2344 N N . LEU B 1 125 ? 12.301 -9.557 27.094 1.00 61.15 218 LEU B N 1
ATOM 2345 C CA . LEU B 1 125 ? 10.905 -9.233 26.818 1.00 63.63 218 LEU B CA 1
ATOM 2346 C C . LEU B 1 125 ? 10.809 -7.934 26.020 1.00 60.73 218 LEU B C 1
ATOM 2347 O O . LEU B 1 125 ? 11.643 -7.030 26.151 1.00 56.22 218 LEU B O 1
ATOM 2352 N N . GLY B 1 126 ? 9.797 -7.861 25.156 1.00 60.56 219 GLY B N 1
ATOM 2353 C CA . GLY B 1 126 ? 9.565 -6.676 24.359 1.00 48.81 219 GLY B CA 1
ATOM 2354 C C . GLY B 1 126 ? 10.523 -6.467 23.204 1.00 56.40 219 GLY B C 1
ATOM 2355 O O . GLY B 1 126 ? 10.417 -5.445 22.518 1.00 59.50 219 GLY B O 1
ATOM 2356 N N . VAL B 1 127 ? 11.447 -7.397 22.958 1.00 52.68 220 VAL B N 1
ATOM 2357 C CA . VAL B 1 127 ? 12.471 -7.253 21.926 1.00 58.23 220 VAL B CA 1
ATOM 2358 C C . VAL B 1 127 ? 12.246 -8.318 20.854 1.00 56.56 220 VAL B C 1
ATOM 2359 O O . VAL B 1 127 ? 11.984 -9.484 21.171 1.00 61.18 220 VAL B O 1
ATOM 2363 N N . ILE B 1 128 ? 12.332 -7.909 19.589 1.00 51.27 221 ILE B N 1
ATOM 2364 C CA . ILE B 1 128 ? 12.187 -8.794 18.439 1.00 48.31 221 ILE B CA 1
ATOM 2365 C C . ILE B 1 128 ? 13.323 -8.497 17.467 1.00 51.63 221 ILE B C 1
ATOM 2366 O O . ILE B 1 128 ? 13.800 -7.362 17.383 1.00 49.94 221 ILE B O 1
ATOM 2371 N N . ALA B 1 129 ? 13.775 -9.525 16.742 1.00 46.97 222 ALA B N 1
ATOM 2372 C CA . ALA B 1 129 ? 14.926 -9.349 15.863 1.00 46.91 222 ALA B CA 1
ATOM 2373 C C . ALA B 1 129 ? 14.904 -10.369 14.735 1.00 51.43 222 ALA B C 1
ATOM 2374 O O . ALA B 1 129 ? 14.339 -11.460 14.867 1.00 51.91 222 ALA B O 1
ATOM 2376 N N . ILE B 1 130 ? 15.560 -10.004 13.629 1.00 52.13 223 ILE B N 1
ATOM 2377 C CA . ILE B 1 130 ? 15.737 -10.884 12.476 1.00 54.58 223 ILE B CA 1
ATOM 2378 C C . ILE B 1 130 ? 17.178 -10.758 11.987 1.00 55.09 223 ILE B C 1
ATOM 2379 O O . ILE B 1 130 ? 17.770 -9.675 12.031 1.00 50.32 223 ILE B O 1
ATOM 2384 N N . ALA B 1 131 ? 17.745 -11.869 11.518 1.00 60.55 224 ALA B N 1
ATOM 2385 C CA . ALA B 1 131 ? 19.152 -11.891 11.148 1.00 65.27 224 ALA B CA 1
ATOM 2386 C C . ALA B 1 131 ? 19.361 -12.835 9.978 1.00 52.70 224 ALA B C 1
ATOM 2387 O O . ALA B 1 131 ? 18.619 -13.803 9.808 1.00 58.13 224 ALA B O 1
ATOM 2389 N N . VAL B 1 132 ? 20.375 -12.530 9.171 1.00 53.38 225 VAL B N 1
ATOM 2390 C CA . VAL B 1 132 ? 20.827 -13.405 8.089 1.00 58.01 225 VAL B CA 1
ATOM 2391 C C . VAL B 1 132 ? 22.324 -13.629 8.254 1.00 65.97 225 VAL B C 1
ATOM 2392 O O . VAL B 1 132 ? 23.018 -12.836 8.912 1.00 58.51 225 VAL B O 1
ATOM 2396 N N . PRO B 1 133 ? 22.852 -14.702 7.669 1.00 59.20 226 PRO B N 1
ATOM 2397 C CA . PRO B 1 133 ? 24.302 -14.901 7.662 1.00 56.44 226 PRO B CA 1
ATOM 2398 C C . PRO B 1 133 ? 24.991 -14.019 6.637 1.00 59.99 226 PRO B C 1
ATOM 2399 O O . PRO B 1 133 ? 24.441 -13.691 5.583 1.00 56.93 226 PRO B O 1
ATOM 2403 N N . VAL B 1 134 ? 26.224 -13.648 6.958 1.00 63.48 227 VAL B N 1
ATOM 2404 C CA . VAL B 1 134 ? 27.094 -12.910 6.049 1.00 60.30 227 VAL B CA 1
ATOM 2405 C C . VAL B 1 134 ? 28.260 -13.821 5.691 1.00 64.87 227 VAL B C 1
ATOM 2406 O O . VAL B 1 134 ? 29.018 -14.248 6.571 1.00 71.60 227 VAL B O 1
ATOM 2410 N N . LEU B 1 135 ? 28.394 -14.128 4.406 1.00 66.10 228 LEU B N 1
ATOM 2411 C CA . LEU B 1 135 ? 29.398 -15.058 3.915 1.00 66.59 228 LEU B CA 1
ATOM 2412 C C . LEU B 1 135 ? 30.538 -14.298 3.254 1.00 73.27 228 LEU B C 1
ATOM 2413 O O . LEU B 1 135 ? 30.372 -13.167 2.791 1.00 76.91 228 LEU B O 1
ATOM 2418 N N . ASN B 1 136 ? 31.708 -14.934 3.210 1.00 71.73 229 ASN B N 1
ATOM 2419 C CA . ASN B 1 136 ? 32.858 -14.340 2.551 1.00 74.17 229 ASN B CA 1
ATOM 2420 C C . ASN B 1 136 ? 32.966 -14.875 1.125 1.00 82.59 229 ASN B C 1
ATOM 2421 O O . ASN B 1 136 ? 32.064 -15.555 0.623 1.00 80.70 229 ASN B O 1
ATOM 2426 N N . ALA B 1 137 ? 34.095 -14.580 0.474 1.00 92.32 230 ALA B N 1
ATOM 2427 C CA . ALA B 1 137 ? 34.300 -14.996 -0.911 1.00 94.42 230 ALA B CA 1
ATOM 2428 C C . ALA B 1 137 ? 34.197 -16.510 -1.057 1.00 95.81 230 ALA B C 1
ATOM 2429 O O . ALA B 1 137 ? 33.522 -17.014 -1.963 1.00 93.46 230 ALA B O 1
ATOM 2431 N N . GLN B 1 138 ? 34.857 -17.254 -0.170 1.00 95.90 231 GLN B N 1
ATOM 2432 C CA . GLN B 1 138 ? 34.867 -18.709 -0.258 1.00 94.36 231 GLN B CA 1
ATOM 2433 C C . GLN B 1 138 ? 33.593 -19.353 0.277 1.00 86.82 231 GLN B C 1
ATOM 2434 O O . GLN B 1 138 ? 33.510 -20.584 0.294 1.00 89.64 231 GLN B O 1
ATOM 2440 N N . GLY B 1 139 ? 32.608 -18.571 0.713 1.00 80.97 232 GLY B N 1
ATOM 2441 C CA . GLY B 1 139 ? 31.352 -19.145 1.152 1.00 86.89 232 GLY B CA 1
ATOM 2442 C C . GLY B 1 139 ? 31.299 -19.572 2.602 1.00 87.49 232 GLY B C 1
ATOM 2443 O O . GLY B 1 139 ? 30.323 -20.214 3.009 1.00 92.24 232 GLY B O 1
ATOM 2444 N N . LEU B 1 140 ? 32.313 -19.244 3.393 1.00 78.67 233 LEU B N 1
ATOM 2445 C CA . LEU B 1 140 ? 32.259 -19.488 4.824 1.00 80.38 233 LEU B CA 1
ATOM 2446 C C . LEU B 1 140 ? 31.458 -18.389 5.510 1.00 82.72 233 LEU B C 1
ATOM 2447 O O . LEU B 1 140 ? 31.600 -17.203 5.190 1.00 84.39 233 LEU B O 1
ATOM 2452 N N . THR B 1 141 ? 30.605 -18.787 6.450 1.00 75.44 234 THR B N 1
ATOM 2453 C CA . THR B 1 141 ? 29.810 -17.825 7.202 1.00 70.98 234 THR B CA 1
ATOM 2454 C C . THR B 1 141 ? 30.686 -17.175 8.265 1.00 72.19 234 THR B C 1
ATOM 2455 O O . THR B 1 141 ? 31.171 -17.855 9.178 1.00 71.51 234 THR B O 1
ATOM 2459 N N . ILE B 1 142 ? 30.906 -15.866 8.135 1.00 72.70 235 ILE B N 1
ATOM 2460 C CA . ILE B 1 142 ? 31.845 -15.156 8.997 1.00 71.98 235 ILE B CA 1
ATOM 2461 C C . ILE B 1 142 ? 31.165 -14.181 9.947 1.00 66.48 235 ILE B C 1
ATOM 2462 O O . ILE B 1 142 ? 31.808 -13.738 10.911 1.00 71.07 235 ILE B O 1
ATOM 2467 N N . ALA B 1 143 ? 29.912 -13.812 9.706 1.00 68.18 236 ALA B N 1
ATOM 2468 C CA . ALA B 1 143 ? 29.213 -12.888 10.589 1.00 65.97 236 ALA B CA 1
ATOM 2469 C C . ALA B 1 143 ? 27.718 -13.056 10.379 1.00 60.11 236 ALA B C 1
ATOM 2470 O O . ALA B 1 143 ? 27.272 -13.807 9.509 1.00 61.75 236 ALA B O 1
ATOM 2472 N N . ALA B 1 144 ? 26.946 -12.345 11.192 1.00 60.20 237 ALA B N 1
ATOM 2473 C CA . ALA B 1 144 ? 25.506 -12.256 11.015 1.00 59.42 237 ALA B CA 1
ATOM 2474 C C . ALA B 1 144 ? 25.100 -10.793 10.977 1.00 55.65 237 ALA B C 1
ATOM 2475 O O . ALA B 1 144 ? 25.612 -9.977 11.751 1.00 61.56 237 ALA B O 1
ATOM 2477 N N . LEU B 1 145 ? 24.180 -10.473 10.072 1.00 51.66 238 LEU B N 1
ATOM 2478 C CA . LEU B 1 145 ? 23.647 -9.129 9.901 1.00 49.71 238 LEU B CA 1
ATOM 2479 C C . LEU B 1 145 ? 22.236 -9.106 10.474 1.00 52.80 238 LEU B C 1
ATOM 2480 O O . LEU B 1 145 ? 21.387 -9.900 10.058 1.00 56.41 238 LEU B O 1
ATOM 2485 N N . ASN B 1 146 ? 21.979 -8.222 11.434 1.00 52.77 239 ASN B N 1
ATOM 2486 C CA . ASN B 1 146 ? 20.689 -8.270 12.110 1.00 62.61 239 ASN B CA 1
ATOM 2487 C C . ASN B 1 146 ? 20.049 -6.896 12.254 1.00 61.50 239 ASN B C 1
ATOM 2488 O O . ASN B 1 146 ? 20.669 -5.841 12.076 1.00 61.96 239 ASN B O 1
ATOM 2493 N N . CYS B 1 147 ? 18.784 -6.960 12.639 1.00 59.78 240 CYS B N 1
ATOM 2494 C CA . CYS B 1 147 ? 17.934 -5.821 12.917 1.00 56.69 240 CYS B CA 1
ATOM 2495 C C . CYS B 1 147 ? 17.242 -6.122 14.236 1.00 54.31 240 CYS B C 1
ATOM 2496 O O . CYS B 1 147 ? 16.766 -7.242 14.437 1.00 60.03 240 CYS B O 1
ATOM 2507 N N . SER B 1 149 ? 14.528 -4.428 17.396 1.00 54.35 242 SER B N 1
ATOM 2508 C CA . SER B 1 149 ? 13.592 -3.361 17.736 1.00 51.64 242 SER B CA 1
ATOM 2509 C C . SER B 1 149 ? 12.664 -3.816 18.864 1.00 52.86 242 SER B C 1
ATOM 2510 O O . SER B 1 149 ? 12.710 -4.964 19.315 1.00 64.93 242 SER B O 1
ATOM 2513 N N . GLN B 1 150 ? 11.819 -2.895 19.326 1.00 56.15 243 GLN B N 1
ATOM 2514 C CA . GLN B 1 150 ? 10.789 -3.235 20.298 1.00 56.40 243 GLN B CA 1
ATOM 2515 C C . GLN B 1 150 ? 9.578 -3.841 19.603 1.00 62.81 243 GLN B C 1
ATOM 2516 O O . GLN B 1 150 ? 9.262 -3.521 18.452 1.00 54.27 243 GLN B O 1
ATOM 2522 N N . THR B 1 151 ? 8.886 -4.719 20.330 1.00 58.21 244 THR B N 1
ATOM 2523 C CA . THR B 1 151 ? 7.706 -5.375 19.778 1.00 59.18 244 THR B CA 1
ATOM 2524 C C . THR B 1 151 ? 6.567 -4.389 19.517 1.00 63.69 244 THR B C 1
ATOM 2525 O O . THR B 1 151 ? 5.736 -4.628 18.633 1.00 58.91 244 THR B O 1
ATOM 2529 N N . ASN B 1 152 ? 6.511 -3.275 20.245 1.00 60.29 245 ASN B N 1
ATOM 2530 C CA . ASN B 1 152 ? 5.480 -2.277 19.995 1.00 48.75 245 ASN B CA 1
ATOM 2531 C C . ASN B 1 152 ? 5.882 -1.245 18.946 1.00 47.77 245 ASN B C 1
ATOM 2532 O O . ASN B 1 152 ? 5.155 -0.266 18.764 1.00 61.11 245 ASN B O 1
ATOM 2537 N N . ARG B 1 153 ? 7.022 -1.428 18.262 1.00 51.60 246 ARG B N 1
ATOM 2538 C CA . ARG B 1 153 ? 7.452 -0.509 17.213 1.00 56.23 246 ARG B CA 1
ATOM 2539 C C . ARG B 1 153 ? 7.624 -1.167 15.854 1.00 53.67 246 ARG B C 1
ATOM 2540 O O . ARG B 1 153 ? 7.713 -0.450 14.857 1.00 65.02 246 ARG B O 1
ATOM 2548 N N . VAL B 1 154 ? 7.684 -2.493 15.778 1.00 54.08 247 VAL B N 1
ATOM 2549 C CA . VAL B 1 154 ? 7.857 -3.175 14.499 1.00 60.25 247 VAL B CA 1
ATOM 2550 C C . VAL B 1 154 ? 7.111 -4.506 14.551 1.00 60.86 247 VAL B C 1
ATOM 2551 O O . VAL B 1 154 ? 7.201 -5.246 15.537 1.00 53.04 247 VAL B O 1
ATOM 2555 N N . GLN B 1 155 ? 6.330 -4.798 13.480 1.00 57.14 248 GLN B N 1
ATOM 2556 C CA . GLN B 1 155 ? 5.616 -6.068 13.428 1.00 54.25 248 GLN B CA 1
ATOM 2557 C C . GLN B 1 155 ? 6.475 -7.130 12.753 1.00 48.80 248 GLN B C 1
ATOM 2558 O O . GLN B 1 155 ? 7.310 -6.809 11.900 1.00 51.98 248 GLN B O 1
ATOM 2564 N N . PRO B 1 156 ? 6.279 -8.411 13.079 1.00 48.59 249 PRO B N 1
ATOM 2565 C CA . PRO B 1 156 ? 7.023 -9.453 12.341 1.00 46.29 249 PRO B CA 1
ATOM 2566 C C . PRO B 1 156 ? 6.783 -9.417 10.839 1.00 57.21 249 PRO B C 1
ATOM 2567 O O . PRO B 1 156 ? 7.732 -9.648 10.075 1.00 55.78 249 PRO B O 1
ATOM 2571 N N . GLN B 1 157 ? 5.553 -9.112 10.390 1.00 56.52 250 GLN B N 1
ATOM 2572 C CA . GLN B 1 157 ? 5.279 -9.006 8.953 1.00 52.65 250 GLN B CA 1
ATOM 2573 C C . GLN B 1 157 ? 6.202 -7.992 8.289 1.00 47.90 250 GLN B C 1
ATOM 2574 O O . GLN B 1 157 ? 6.699 -8.221 7.178 1.00 51.27 250 GLN B O 1
ATOM 2580 N N . TYR B 1 158 ? 6.421 -6.852 8.951 1.00 43.65 251 TYR B N 1
ATOM 2581 C CA . TYR B 1 158 ? 7.339 -5.848 8.429 1.00 40.43 251 TYR B CA 1
ATOM 2582 C C . TYR B 1 158 ? 8.741 -6.428 8.294 1.00 42.67 251 TYR B C 1
ATOM 2583 O O . TYR B 1 158 ? 9.385 -6.286 7.247 1.00 52.83 251 TYR B O 1
ATOM 2592 N N . LEU B 1 159 ? 9.221 -7.118 9.330 1.00 45.27 252 LEU B N 1
ATOM 2593 C CA . LEU B 1 159 ? 10.576 -7.659 9.262 1.00 44.65 252 LEU B CA 1
ATOM 2594 C C . LEU B 1 159 ? 10.687 -8.694 8.152 1.00 46.10 252 LEU B C 1
ATOM 2595 O O . LEU B 1 159 ? 11.673 -8.712 7.405 1.00 47.76 252 LEU B O 1
ATOM 2600 N N . ILE B 1 160 ? 9.669 -9.545 8.009 1.00 46.82 253 ILE B N 1
ATOM 2601 C CA . ILE B 1 160 ? 9.677 -10.546 6.945 1.00 49.88 253 ILE B CA 1
ATOM 2602 C C . ILE B 1 160 ? 9.505 -9.883 5.578 1.00 56.25 253 ILE B C 1
ATOM 2603 O O . ILE B 1 160 ? 10.283 -10.126 4.651 1.00 58.83 253 ILE B O 1
ATOM 2608 N N . ASP B 1 161 ? 8.488 -9.029 5.432 1.00 61.24 254 ASP B N 1
ATOM 2609 C CA . ASP B 1 161 ? 8.156 -8.526 4.101 1.00 66.20 254 ASP B CA 1
ATOM 2610 C C . ASP B 1 161 ? 9.080 -7.396 3.649 1.00 53.47 254 ASP B C 1
ATOM 2611 O O . ASP B 1 161 ? 9.402 -7.302 2.461 1.00 54.53 254 ASP B O 1
ATOM 2616 N N . GLN B 1 162 ? 9.513 -6.530 4.564 1.00 57.05 255 GLN B N 1
ATOM 2617 C CA . GLN B 1 162 ? 10.290 -5.345 4.216 1.00 58.49 255 GLN B CA 1
ATOM 2618 C C . GLN B 1 162 ? 11.770 -5.471 4.541 1.00 55.85 255 GLN B C 1
ATOM 2619 O O . GLN B 1 162 ? 12.611 -5.130 3.714 1.00 64.30 255 GLN B O 1
ATOM 2625 N N . VAL B 1 163 ? 12.121 -5.941 5.732 1.00 58.21 256 VAL B N 1
ATOM 2626 C CA . VAL B 1 163 ? 13.516 -5.860 6.156 1.00 53.27 256 VAL B CA 1
ATOM 2627 C C . VAL B 1 163 ? 14.326 -7.023 5.601 1.00 58.15 256 VAL B C 1
ATOM 2628 O O . VAL B 1 163 ? 15.435 -6.833 5.081 1.00 50.62 256 VAL B O 1
ATOM 2632 N N . LEU B 1 164 ? 13.777 -8.236 5.694 1.00 48.45 257 LEU B N 1
ATOM 2633 C CA . LEU B 1 164 ? 14.479 -9.429 5.229 1.00 47.51 257 LEU B CA 1
ATOM 2634 C C . LEU B 1 164 ? 15.061 -9.289 3.824 1.00 58.64 257 LEU B C 1
ATOM 2635 O O . LEU B 1 164 ? 16.276 -9.504 3.668 1.00 57.71 257 LEU B O 1
ATOM 2640 N N . PRO B 1 165 ? 14.297 -8.921 2.778 1.00 44.33 258 PRO B N 1
ATOM 2641 C CA . PRO B 1 165 ? 14.931 -8.808 1.447 1.00 46.41 258 PRO B CA 1
ATOM 2642 C C . PRO B 1 165 ? 16.067 -7.794 1.415 1.00 58.89 258 PRO B C 1
ATOM 2643 O O . PRO B 1 165 ? 17.068 -8.016 0.718 1.00 62.89 258 PRO B O 1
ATOM 2647 N N . LEU B 1 166 ? 15.955 -6.699 2.175 1.00 49.90 259 LEU B N 1
ATOM 2648 C CA . LEU B 1 166 ? 17.055 -5.744 2.255 1.00 47.50 259 LEU B CA 1
ATOM 2649 C C . LEU B 1 166 ? 18.282 -6.376 2.889 1.00 50.27 259 LEU B C 1
ATOM 2650 O O . LEU B 1 166 ? 19.409 -6.148 2.435 1.00 61.25 259 LEU B O 1
ATOM 2655 N N . LEU B 1 167 ? 18.085 -7.168 3.946 1.00 52.91 260 LEU B N 1
ATOM 2656 C CA . LEU B 1 167 ? 19.206 -7.872 4.555 1.00 49.13 260 LEU B CA 1
ATOM 2657 C C . LEU B 1 167 ? 19.859 -8.817 3.561 1.00 52.21 260 LEU B C 1
ATOM 2658 O O . LEU B 1 167 ? 21.090 -8.906 3.490 1.00 58.18 260 LEU B O 1
ATOM 2663 N N . ARG B 1 168 ? 19.045 -9.540 2.787 1.00 58.59 261 ARG B N 1
ATOM 2664 C CA . ARG B 1 168 ? 19.588 -10.488 1.823 1.00 56.80 261 ARG B CA 1
ATOM 2665 C C . ARG B 1 168 ? 20.370 -9.769 0.731 1.00 62.15 261 ARG B C 1
ATOM 2666 O O . ARG B 1 168 ? 21.485 -10.178 0.387 1.00 58.38 261 ARG B O 1
ATOM 2674 N N . ASN B 1 169 ? 19.809 -8.680 0.191 1.00 55.99 262 ASN B N 1
ATOM 2675 C CA . ASN B 1 169 ? 20.539 -7.890 -0.797 1.00 55.04 262 ASN B CA 1
ATOM 2676 C C . ASN B 1 169 ? 21.883 -7.442 -0.247 1.00 56.42 262 ASN B C 1
ATOM 2677 O O . ASN B 1 169 ? 22.927 -7.617 -0.886 1.00 64.69 262 ASN B O 1
ATOM 2682 N N . THR B 1 170 ? 21.871 -6.874 0.956 1.00 53.08 263 THR B N 1
ATOM 2683 C CA . THR B 1 170 ? 23.090 -6.357 1.559 1.00 55.84 263 THR B CA 1
ATOM 2684 C C . THR B 1 170 ? 24.123 -7.460 1.756 1.00 60.23 263 THR B C 1
ATOM 2685 O O . THR B 1 170 ? 25.297 -7.300 1.396 1.00 66.21 263 THR B O 1
ATOM 2689 N N . ALA B 1 171 ? 23.702 -8.599 2.309 1.00 47.68 264 ALA B N 1
ATOM 2690 C CA . ALA B 1 171 ? 24.652 -9.684 2.529 1.00 53.99 264 ALA B CA 1
ATOM 2691 C C . ALA B 1 171 ? 25.244 -10.183 1.218 1.00 62.67 264 ALA B C 1
ATOM 2692 O O . ALA B 1 171 ? 26.416 -10.579 1.179 1.00 70.52 264 ALA B O 1
ATOM 2694 N N . ASN B 1 172 ? 24.461 -10.162 0.135 1.00 63.21 265 ASN B N 1
ATOM 2695 C CA . ASN B 1 172 ? 24.989 -10.608 -1.152 1.00 71.80 265 ASN B CA 1
ATOM 2696 C C . ASN B 1 172 ? 26.064 -9.662 -1.671 1.00 75.37 265 ASN B C 1
ATOM 2697 O O . ASN B 1 172 ? 27.082 -10.118 -2.208 1.00 80.01 265 ASN B O 1
ATOM 2702 N N . GLU B 1 173 ? 25.862 -8.344 -1.527 1.00 65.33 266 GLU B N 1
ATOM 2703 C CA . GLU B 1 173 ? 26.911 -7.414 -1.938 1.00 68.84 266 GLU B CA 1
ATOM 2704 C C . GLU B 1 173 ? 28.119 -7.489 -1.013 1.00 73.12 266 GLU B C 1
ATOM 2705 O O . GLU B 1 173 ? 29.250 -7.291 -1.462 1.00 84.29 266 GLU B O 1
ATOM 2711 N N . LEU B 1 174 ? 27.905 -7.779 0.271 1.00 66.37 267 LEU B N 1
ATOM 2712 C CA . LEU B 1 174 ? 29.032 -7.924 1.185 1.00 67.46 267 LEU B CA 1
ATOM 2713 C C . LEU B 1 174 ? 29.879 -9.141 0.850 1.00 70.10 267 LEU B C 1
ATOM 2714 O O . LEU B 1 174 ? 31.082 -9.152 1.129 1.00 73.08 267 LEU B O 1
ATOM 2719 N N . 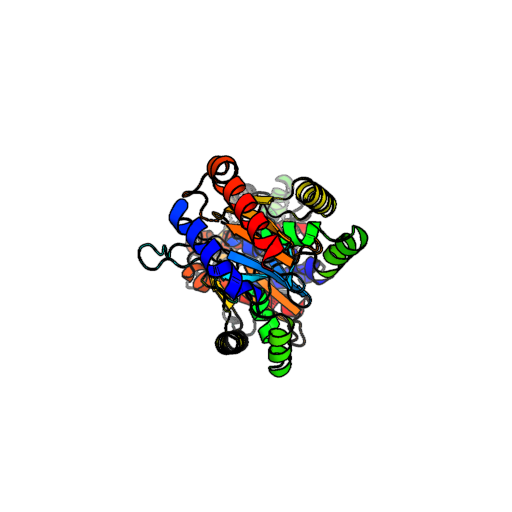ARG B 1 175 ? 29.276 -10.165 0.244 1.00 75.17 268 ARG B N 1
ATOM 2720 C CA . ARG B 1 175 ? 29.964 -11.439 0.075 1.00 78.66 268 ARG B CA 1
ATOM 2721 C C . ARG B 1 175 ? 31.271 -11.290 -0.696 1.00 94.00 268 ARG B C 1
ATOM 2722 O O . ARG B 1 175 ? 32.239 -12.004 -0.412 1.00 103.19 268 ARG B O 1
ATOM 2730 N N . ASN B 1 176 ? 31.336 -10.358 -1.644 1.00 102.51 269 ASN B N 1
ATOM 2731 C CA . ASN B 1 176 ? 32.550 -10.168 -2.432 1.00 113.13 269 ASN B CA 1
ATOM 2732 C C . ASN B 1 176 ? 33.492 -9.123 -1.847 1.00 112.75 269 ASN B C 1
ATOM 2733 O O . ASN B 1 176 ? 34.670 -9.092 -2.220 1.00 117.74 269 ASN B O 1
ATOM 2738 N N . LEU B 1 177 ? 33.005 -8.280 -0.941 1.00 110.30 270 LEU B N 1
ATOM 2739 C CA . LEU B 1 177 ? 33.790 -7.217 -0.329 1.00 109.24 270 LEU B CA 1
ATOM 2740 C C . LEU B 1 177 ? 34.529 -7.660 0.927 1.00 114.86 270 LEU B C 1
ATOM 2741 O O . LEU B 1 177 ? 35.370 -6.908 1.433 1.00 116.72 270 LEU B O 1
ATOM 2746 N N . VAL B 1 178 ? 34.230 -8.845 1.447 1.00 115.68 271 VAL B N 1
ATOM 2747 C CA . VAL B 1 178 ? 34.791 -9.286 2.712 1.00 118.49 271 VAL B CA 1
ATOM 2748 C C . VAL B 1 178 ? 35.439 -10.656 2.538 1.00 124.24 271 VAL B C 1
ATOM 2749 O O . VAL B 1 178 ? 36.103 -11.161 3.440 1.00 125.52 271 VAL B O 1
ATOM 2753 N N . ALA C 1 4 ? 9.104 -38.920 74.525 1.00 116.80 96 ALA C N 1
ATOM 2754 C CA . ALA C 1 4 ? 10.025 -37.785 74.494 1.00 120.19 96 ALA C CA 1
ATOM 2755 C C . ALA C 1 4 ? 10.367 -37.395 73.053 1.00 116.24 96 ALA C C 1
ATOM 2756 O O . ALA C 1 4 ? 11.310 -36.629 72.805 1.00 116.70 96 ALA C O 1
ATOM 2758 N N A HIS C 1 5 ? 9.595 -37.956 72.117 0.61 109.22 97 HIS C N 1
ATOM 2759 N N B HIS C 1 5 ? 9.595 -37.917 72.099 0.39 108.07 97 HIS C N 1
ATOM 2760 C CA A HIS C 1 5 ? 9.697 -37.577 70.710 0.61 98.97 97 HIS C CA 1
ATOM 2761 C CA B HIS C 1 5 ? 9.787 -37.524 70.706 0.39 98.60 97 HIS C CA 1
ATOM 2762 C C A HIS C 1 5 ? 9.327 -36.112 70.514 0.61 90.44 97 HIS C C 1
ATOM 2763 C C B HIS C 1 5 ? 9.327 -36.087 70.480 0.39 89.88 97 HIS C C 1
ATOM 2764 O O A HIS C 1 5 ? 10.090 -35.324 69.938 0.61 83.40 97 HIS C O 1
ATOM 2765 O O B HIS C 1 5 ? 10.034 -35.287 69.854 0.39 83.54 97 HIS C O 1
ATOM 2778 N N . LEU C 1 6 ? 8.155 -35.735 71.007 1.00 86.78 98 LEU C N 1
ATOM 2779 C CA . LEU C 1 6 ? 7.625 -34.398 70.783 1.00 88.35 98 LEU C CA 1
ATOM 2780 C C . LEU C 1 6 ? 8.514 -33.268 71.304 1.00 96.45 98 LEU C C 1
ATOM 2781 O O . LEU C 1 6 ? 8.598 -32.234 70.619 1.00 94.71 98 LEU C O 1
ATOM 2786 N N . PRO C 1 7 ? 9.189 -33.377 72.461 1.00 103.56 99 PRO C N 1
ATOM 2787 C CA . PRO C 1 7 ? 10.042 -32.255 72.910 1.00 96.95 99 PRO C CA 1
ATOM 2788 C C . PRO C 1 7 ? 11.163 -31.852 71.950 1.00 95.24 99 PRO C C 1
ATOM 2789 O O . PRO C 1 7 ? 11.368 -30.647 71.745 1.00 77.19 99 PRO C O 1
ATOM 2793 N N . LYS C 1 8 ? 11.913 -32.802 71.368 1.00 105.67 100 LYS C N 1
ATOM 2794 C CA . LYS C 1 8 ? 13.034 -32.419 70.505 1.00 100.46 100 LYS C CA 1
ATOM 2795 C C . LYS C 1 8 ? 12.546 -31.858 69.170 1.00 86.59 100 LYS C C 1
ATOM 2796 O O . LYS C 1 8 ? 13.119 -30.894 68.644 1.00 80.94 100 LYS C O 1
ATOM 2802 N N . VAL C 1 9 ? 11.482 -32.449 68.619 1.00 70.86 101 VAL C N 1
ATOM 2803 C CA . VAL C 1 9 ? 10.884 -31.975 67.375 1.00 79.70 101 VAL C CA 1
ATOM 2804 C C . VAL C 1 9 ? 10.473 -30.500 67.478 1.00 85.24 101 VAL C C 1
ATOM 2805 O O . VAL C 1 9 ? 10.707 -29.708 66.556 1.00 81.63 101 VAL C O 1
ATOM 2809 N N . ALA C 1 10 ? 9.891 -30.099 68.610 1.00 66.07 102 ALA C N 1
ATOM 2810 C CA . ALA C 1 10 ? 9.186 -28.830 68.717 1.00 50.80 102 ALA C CA 1
ATOM 2811 C C . ALA C 1 10 ? 10.030 -27.664 69.249 1.00 48.60 102 ALA C C 1
ATOM 2812 O O . ALA C 1 10 ? 9.549 -26.521 69.226 1.00 40.41 102 ALA C O 1
ATOM 2814 N N . GLN C 1 11 ? 11.263 -27.910 69.703 1.00 42.19 103 GLN C N 1
ATOM 2815 C CA . GLN C 1 11 ? 12.062 -26.867 70.354 1.00 41.03 103 GLN C CA 1
ATOM 2816 C C . GLN C 1 11 ? 12.272 -25.665 69.448 1.00 43.31 103 GLN C C 1
ATOM 2817 O O . GLN C 1 11 ? 12.108 -24.517 69.872 1.00 40.76 103 GLN C O 1
ATOM 2823 N N . SER C 1 12 ? 12.674 -25.913 68.201 1.00 45.18 104 SER C N 1
ATOM 2824 C CA . SER C 1 12 ? 12.938 -24.826 67.260 1.00 38.81 104 SER C CA 1
ATOM 2825 C C . SER C 1 12 ? 11.694 -23.977 67.024 1.00 42.20 104 SER C C 1
ATOM 2826 O O . SER C 1 12 ? 11.764 -22.741 67.014 1.00 44.98 104 SER C O 1
ATOM 2829 N N . PHE C 1 13 ? 10.545 -24.624 66.817 1.00 42.06 105 PHE C N 1
ATOM 2830 C CA . PHE C 1 13 ? 9.315 -23.875 66.588 1.00 35.54 105 PHE C CA 1
ATOM 2831 C C . PHE C 1 13 ? 8.981 -22.997 67.789 1.00 42.24 105 PHE C C 1
ATOM 2832 O O . PHE C 1 13 ? 8.557 -21.846 67.629 1.00 37.35 105 PHE C O 1
ATOM 2840 N N . LEU C 1 14 ? 9.183 -23.514 69.003 1.00 40.08 106 LEU C N 1
ATOM 2841 C CA . LEU C 1 14 ? 8.953 -22.696 70.190 1.00 41.74 106 LEU C CA 1
ATOM 2842 C C . LEU C 1 14 ? 9.882 -21.485 70.205 1.00 49.51 106 LEU C C 1
ATOM 2843 O O . LEU C 1 14 ? 9.449 -20.368 70.518 1.00 43.38 106 LEU C O 1
ATOM 2848 N N . ASN C 1 15 ? 11.162 -21.686 69.857 1.00 38.43 107 ASN C N 1
ATOM 2849 C CA . ASN C 1 15 ? 12.111 -20.573 69.794 1.00 38.02 107 ASN C CA 1
ATOM 2850 C C . ASN C 1 15 ? 11.695 -19.536 68.755 1.00 39.70 107 ASN C C 1
ATOM 2851 O O . ASN C 1 15 ? 11.794 -18.327 68.995 1.00 43.34 107 ASN C O 1
ATOM 2856 N N . LEU C 1 16 ? 11.224 -19.987 67.596 1.00 44.64 108 LEU C N 1
ATOM 2857 C CA . LEU C 1 16 ? 10.789 -19.053 66.568 1.00 43.57 108 LEU C CA 1
ATOM 2858 C C . LEU C 1 16 ? 9.622 -18.199 67.051 1.00 47.36 108 LEU C C 1
ATOM 2859 O O . LEU C 1 16 ? 9.514 -17.022 66.690 1.00 42.88 108 LEU C O 1
ATOM 2864 N N . LEU C 1 17 ? 8.726 -18.785 67.850 1.00 47.85 109 LEU C N 1
ATOM 2865 C CA . LEU C 1 17 ? 7.586 -18.036 68.366 1.00 43.16 109 LEU C CA 1
ATOM 2866 C C . LEU C 1 17 ? 8.054 -17.003 69.380 1.00 37.89 109 LEU C C 1
ATOM 2867 O O . LEU C 1 17 ? 7.603 -15.852 69.366 1.00 31.76 109 LEU C O 1
ATOM 2872 N N . CYS C 1 18 ? 8.994 -17.392 70.245 1.00 34.95 110 CYS C N 1
ATOM 2873 C CA . CYS C 1 18 ? 9.582 -16.437 71.175 1.00 32.96 110 CYS C CA 1
ATOM 2874 C C . CYS C 1 18 ? 10.288 -15.314 70.424 1.00 43.58 110 CYS C C 1
ATOM 2875 O O . CYS C 1 18 ? 10.195 -14.137 70.800 1.00 36.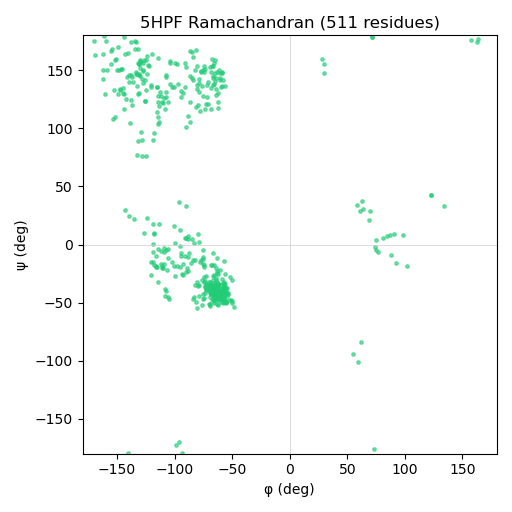56 110 CYS C O 1
ATOM 2878 N N . ALA C 1 19 ? 10.981 -15.664 69.339 1.00 40.40 111 ALA C N 1
ATOM 2879 C CA . ALA C 1 19 ? 11.868 -14.714 68.694 1.00 39.85 111 ALA C CA 1
ATOM 2880 C C . ALA C 1 19 ? 11.103 -13.522 68.146 1.00 38.81 111 ALA C C 1
ATOM 2881 O O . ALA C 1 19 ? 11.619 -12.402 68.150 1.00 50.21 111 ALA C O 1
ATOM 2883 N N . GLN C 1 20 ? 9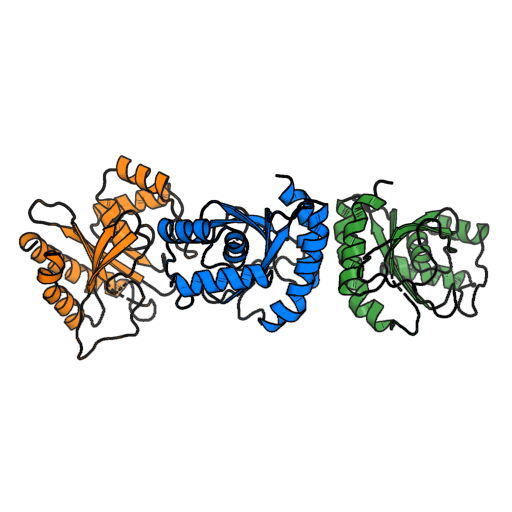.868 -13.716 67.703 1.00 43.47 112 GLN C N 1
ATOM 2884 C CA . GLN C 1 20 ? 9.178 -12.604 67.084 1.00 53.54 112 GLN C CA 1
ATOM 2885 C C . GLN C 1 20 ? 8.088 -11.985 67.944 1.00 51.30 112 GLN C C 1
ATOM 2886 O O . GLN C 1 20 ? 7.582 -10.918 67.588 1.00 50.43 112 GLN C O 1
ATOM 2892 N N . THR C 1 21 ? 7.702 -12.617 69.047 1.00 40.57 113 THR C N 1
ATOM 2893 C CA . THR C 1 21 ? 6.745 -12.002 69.950 1.00 41.54 113 THR C CA 1
ATOM 2894 C C . THR C 1 21 ? 7.365 -11.587 71.265 1.00 46.28 113 THR C C 1
ATOM 2895 O O . THR C 1 21 ? 6.760 -10.781 71.973 1.00 40.35 113 THR C O 1
ATOM 2899 N N . SER C 1 22 ? 8.518 -12.161 71.627 1.00 37.72 114 SER C N 1
ATOM 2900 C CA . SER C 1 22 ? 9.204 -11.988 72.905 1.00 42.45 114 SER C CA 1
ATOM 2901 C C . SER C 1 22 ? 8.535 -12.730 74.067 1.00 45.24 114 SER C C 1
ATOM 2902 O O . SER C 1 22 ? 9.070 -12.702 75.172 1.00 56.29 114 SER C O 1
ATOM 2905 N N . LEU C 1 23 ? 7.411 -13.407 73.858 1.00 44.79 115 LEU C N 1
ATOM 2906 C CA . LEU C 1 23 ? 6.760 -14.159 74.927 1.00 40.25 115 LEU C CA 1
ATOM 2907 C C . LEU C 1 23 ? 7.343 -15.570 75.031 1.00 37.06 115 LEU C C 1
ATOM 2908 O O . LEU C 1 23 ? 8.069 -16.045 74.150 1.00 37.20 115 LEU C O 1
ATOM 2913 N N . THR C 1 24 ? 7.038 -16.252 76.131 1.00 41.70 116 THR C N 1
ATOM 2914 C CA . THR C 1 24 ? 7.546 -17.606 76.328 1.00 45.87 116 THR C CA 1
ATOM 2915 C C . THR C 1 24 ? 6.442 -18.595 75.984 1.00 39.31 116 THR C C 1
ATOM 2916 O O . THR C 1 24 ? 5.286 -18.393 76.354 1.00 41.51 116 THR C O 1
ATOM 2920 N N . PHE C 1 25 ? 6.797 -19.647 75.248 1.00 43.34 117 PHE C N 1
ATOM 2921 C CA . PHE C 1 25 ? 5.833 -20.618 74.748 1.00 38.77 117 PHE C CA 1
ATOM 2922 C C . PHE C 1 25 ? 6.189 -22.007 75.251 1.00 44.91 117 PHE C C 1
ATOM 2923 O O . PHE C 1 25 ? 7.355 -22.302 75.529 1.00 44.30 117 PHE C O 1
ATOM 2931 N N . SER C 1 26 ? 5.184 -22.873 75.363 1.00 42.70 118 SER C N 1
ATOM 2932 C CA . SER C 1 26 ? 5.459 -24.228 75.814 1.00 43.71 118 SER C CA 1
ATOM 2933 C C . SER C 1 26 ? 4.570 -25.223 75.077 1.00 38.68 118 SER C C 1
ATOM 2934 O O . SER C 1 26 ? 3.574 -24.864 74.441 1.00 37.56 118 SER C O 1
ATOM 2937 N N . ILE C 1 27 ? 4.962 -26.485 75.161 1.00 35.38 119 ILE C N 1
ATOM 2938 C CA . ILE C 1 27 ? 4.137 -27.612 74.752 1.00 37.89 119 ILE C CA 1
ATOM 2939 C C . ILE C 1 27 ? 3.825 -28.403 76.008 1.00 45.55 119 ILE C C 1
ATOM 2940 O O . ILE C 1 27 ? 4.741 -28.746 76.764 1.00 47.60 119 ILE C O 1
ATOM 2945 N N . VAL C 1 28 ? 2.540 -28.683 76.246 1.00 42.02 120 VAL C N 1
ATOM 2946 C CA . VAL C 1 28 ? 2.140 -29.389 77.457 1.00 41.24 120 VAL C CA 1
ATOM 2947 C C . VAL C 1 28 ? 1.232 -30.558 77.100 1.00 50.28 120 VAL C C 1
ATOM 2948 O O . VAL C 1 28 ? 0.526 -30.553 76.082 1.00 45.16 120 VAL C O 1
ATOM 2952 N N . VAL C 1 29 ? 1.268 -31.572 77.956 1.00 50.06 121 VAL C N 1
ATOM 2953 C CA . VAL C 1 29 ? 0.398 -32.728 77.854 1.00 41.35 121 VAL C CA 1
ATOM 2954 C C . VAL C 1 29 ? -0.436 -32.801 79.124 1.00 49.98 121 VAL C C 1
ATOM 2955 O O . VAL C 1 29 ? -0.128 -32.170 80.139 1.00 42.81 121 VAL C O 1
ATOM 2959 N N . LEU C 1 30 ? -1.499 -33.596 79.051 1.00 46.96 122 LEU C N 1
ATOM 2960 C CA . LEU C 1 30 ? -2.418 -33.794 80.158 1.00 50.10 122 LEU C CA 1
ATOM 2961 C C . LEU C 1 30 ? -2.012 -35.033 80.934 1.00 53.43 122 LEU C C 1
ATOM 2962 O O . LEU C 1 30 ? -1.776 -36.092 80.347 1.00 64.64 122 LEU C O 1
ATOM 2967 N N . ASP C 1 31 ? -1.947 -34.902 82.254 1.00 48.22 123 ASP C N 1
ATOM 2968 C CA . ASP C 1 31 ? -1.597 -36.006 83.142 1.00 50.11 123 ASP C CA 1
ATOM 2969 C C . ASP C 1 31 ? -2.658 -36.074 84.236 1.00 60.16 123 ASP C C 1
ATOM 2970 O O . ASP C 1 31 ? -2.579 -35.343 85.229 1.00 63.25 123 ASP C O 1
ATOM 2975 N N . GLU C 1 32 ? -3.646 -36.953 84.038 1.00 62.15 124 GLU C N 1
ATOM 2976 C CA . GLU C 1 32 ? -4.795 -37.088 84.923 1.00 64.68 124 GLU C CA 1
ATOM 2977 C C . GLU C 1 32 ? -5.498 -35.748 85.096 1.00 69.71 124 GLU C C 1
ATOM 2978 O O . GLU C 1 32 ? -6.348 -35.385 84.274 1.00 66.05 124 GLU C O 1
ATOM 2984 N N . HIS C 1 33 ? -5.165 -34.986 86.133 1.00 59.85 125 HIS C N 1
ATOM 2985 C CA . HIS C 1 33 ? -5.889 -33.741 86.335 1.00 62.93 125 HIS C CA 1
ATOM 2986 C C . HIS C 1 33 ? -4.997 -32.506 86.256 1.00 58.16 125 HIS C C 1
ATOM 2987 O O . HIS C 1 33 ? -5.467 -31.392 86.520 1.00 54.53 125 HIS C O 1
ATOM 2994 N N . GLU C 1 34 ? -3.747 -32.650 85.843 1.00 51.25 126 GLU C N 1
ATOM 2995 C CA . GLU C 1 34 ? -2.870 -31.501 85.709 1.00 50.13 126 GLU C CA 1
ATOM 2996 C C . GLU C 1 34 ? -2.329 -31.430 84.291 1.00 48.44 126 GLU C C 1
ATOM 2997 O O . GLU C 1 34 ? -2.384 -32.406 83.538 1.00 57.76 126 GLU C O 1
ATOM 3003 N N . VAL C 1 35 ? -1.824 -30.255 83.921 1.00 53.21 127 VAL C N 1
ATOM 3004 C CA . VAL C 1 35 ? -1.088 -30.079 82.675 1.00 43.53 127 VAL C CA 1
ATOM 3005 C C . VAL C 1 35 ? 0.383 -29.903 83.021 1.00 50.24 127 VAL C C 1
ATOM 3006 O O . VAL C 1 35 ? 0.728 -29.340 84.070 1.00 54.45 127 VAL C O 1
ATOM 3010 N N . VAL C 1 36 ? 1.242 -30.440 82.165 1.00 43.44 128 VAL C N 1
ATOM 3011 C CA . VAL C 1 36 ? 2.667 -30.568 82.442 1.00 48.23 128 VAL C CA 1
ATOM 3012 C C . VAL C 1 36 ? 3.415 -30.164 81.184 1.00 48.38 128 VAL C C 1
ATOM 3013 O O . VAL C 1 36 ? 3.218 -30.787 80.133 1.00 46.88 128 VAL C O 1
ATOM 3017 N N . PRO C 1 37 ? 4.267 -29.141 81.247 1.00 50.12 129 PRO C N 1
ATOM 3018 C CA . PRO C 1 37 ? 5.051 -28.754 80.067 1.00 47.90 129 PRO C CA 1
ATOM 3019 C C . PRO C 1 37 ? 6.130 -29.783 79.800 1.00 44.08 129 PRO C C 1
ATOM 3020 O O . PRO C 1 37 ? 6.773 -30.271 80.728 1.00 52.39 129 PRO C O 1
ATOM 3024 N N . VAL C 1 38 ? 6.311 -30.128 78.525 1.00 38.46 130 VAL C N 1
ATOM 3025 C CA . VAL C 1 38 ? 7.394 -31.010 78.112 1.00 48.37 130 VAL C CA 1
ATOM 3026 C C . VAL C 1 38 ? 8.402 -30.299 77.236 1.00 48.72 130 VAL C C 1
ATOM 3027 O O . VAL C 1 38 ? 9.409 -30.903 76.862 1.00 52.82 130 VAL C O 1
ATOM 3031 N N . ALA C 1 39 ? 8.161 -29.040 76.888 1.00 47.37 131 ALA C N 1
ATOM 3032 C CA . ALA C 1 39 ? 9.166 -28.237 76.206 1.00 48.07 131 ALA C CA 1
ATOM 3033 C C . ALA C 1 39 ? 8.780 -26.772 76.341 1.00 46.58 131 ALA C C 1
ATOM 3034 O O . ALA C 1 39 ? 7.600 -26.438 76.444 1.00 38.23 131 ALA C O 1
ATOM 3036 N N . ARG C 1 40 ? 9.796 -25.911 76.346 1.00 41.77 132 ARG C N 1
ATOM 3037 C CA . ARG C 1 40 ? 9.664 -24.480 76.599 1.00 35.84 132 ARG C CA 1
ATOM 3038 C C . ARG C 1 40 ? 10.592 -23.742 75.646 1.00 43.48 132 ARG C C 1
ATOM 3039 O O . ARG C 1 40 ? 11.722 -24.192 75.407 1.00 39.75 132 ARG C O 1
ATOM 3047 N N . SER C 1 41 ? 10.127 -22.618 75.094 1.00 40.38 133 SER C N 1
ATOM 3048 C CA . SER C 1 41 ? 11.031 -21.790 74.301 1.00 40.47 133 SER C CA 1
ATOM 3049 C C . SER C 1 41 ? 12.167 -21.313 75.190 1.00 45.11 133 SER C C 1
ATOM 3050 O O . SER C 1 41 ? 12.005 -21.159 76.405 1.00 48.39 133 SER C O 1
ATOM 3053 N N . TYR C 1 42 ? 13.330 -21.100 74.584 1.00 38.45 134 TYR C N 1
ATOM 3054 C CA . TYR C 1 42 ? 14.487 -20.606 75.327 1.00 46.39 134 TYR C CA 1
ATOM 3055 C C . TYR C 1 42 ? 15.404 -19.853 74.367 1.00 47.57 134 TYR C C 1
ATOM 3056 O O . TYR C 1 42 ? 16.061 -20.458 73.516 1.00 51.07 134 TYR C O 1
ATOM 3065 N N . LEU C 1 43 ? 15.431 -18.533 74.495 1.00 55.16 135 LEU C N 1
ATOM 3066 C CA . LEU C 1 43 ? 16.353 -17.679 73.748 1.00 42.80 135 LEU C CA 1
ATOM 3067 C C . LEU C 1 43 ? 17.223 -17.000 74.775 1.00 44.62 135 LEU C C 1
ATOM 3068 O O . LEU C 1 43 ? 16.824 -15.966 75.337 1.00 45.78 135 LEU C O 1
ATOM 3073 N N . PRO C 1 44 ? 18.412 -17.518 75.059 1.00 47.65 136 PRO C N 1
ATOM 3074 C CA . PRO C 1 44 ? 19.176 -16.970 76.180 1.00 47.48 136 PRO C CA 1
ATOM 3075 C C . PRO C 1 44 ? 19.560 -15.516 75.991 1.00 50.09 136 PRO C C 1
ATOM 3076 O O . PRO C 1 44 ? 19.786 -14.828 76.994 1.00 45.89 136 PRO C O 1
ATOM 3080 N N . GLN C 1 45 ? 19.645 -15.011 74.751 1.00 47.99 137 GLN C N 1
ATOM 3081 C CA . GLN C 1 45 ? 20.089 -13.625 74.590 1.00 47.93 137 GLN C CA 1
ATOM 3082 C C . GLN C 1 45 ? 18.999 -12.635 74.976 1.00 49.39 137 GLN C C 1
ATOM 3083 O O . GLN C 1 45 ? 19.299 -11.468 75.232 1.00 41.77 137 GLN C O 1
ATOM 3089 N N . GLN C 1 46 ? 17.749 -13.081 75.056 1.00 46.32 138 GLN C N 1
ATOM 3090 C CA . GLN C 1 46 ? 16.663 -12.205 75.473 1.00 56.97 138 GLN C CA 1
ATOM 3091 C C . GLN C 1 46 ? 15.744 -12.872 76.487 1.00 63.92 138 GLN C C 1
ATOM 3092 O O . GLN C 1 46 ? 14.599 -12.442 76.635 1.00 53.73 138 GLN C O 1
ATOM 3098 N N . ASP C 1 47 ? 16.215 -13.899 77.196 1.00 63.69 139 ASP C N 1
ATOM 3099 C CA . ASP C 1 47 ? 15.311 -14.684 78.031 1.00 55.51 139 ASP C CA 1
ATOM 3100 C C . ASP C 1 47 ? 14.701 -13.822 79.125 1.00 47.80 139 ASP C C 1
ATOM 3101 O O . ASP C 1 47 ? 15.414 -13.214 79.930 1.00 52.79 139 ASP C O 1
ATOM 3106 N N . ASN C 1 48 ? 13.381 -13.775 79.154 1.00 53.29 140 ASN C N 1
ATOM 3107 C CA . ASN C 1 48 ? 12.659 -12.982 80.145 1.00 63.49 140 ASN C CA 1
ATOM 3108 C C . ASN C 1 48 ? 12.415 -13.871 81.360 1.00 53.79 140 ASN C C 1
ATOM 3109 O O . ASN C 1 48 ? 11.498 -14.699 81.374 1.00 55.20 140 ASN C O 1
ATOM 3114 N N . ARG C 1 49 ? 13.229 -13.697 82.388 1.00 55.09 142 ARG C N 1
ATOM 3115 C CA . ARG C 1 49 ? 13.115 -14.522 83.583 1.00 59.89 142 ARG C CA 1
ATOM 3116 C C . ARG C 1 49 ? 11.993 -14.066 84.528 1.00 64.05 142 ARG C C 1
ATOM 3117 O O . ARG C 1 49 ? 11.899 -14.591 85.639 1.00 62.28 142 ARG C O 1
ATOM 3125 N N . VAL C 1 50 ? 11.138 -13.127 84.101 1.00 66.06 143 VAL C N 1
ATOM 3126 C CA . VAL C 1 50 ? 10.014 -12.625 84.892 1.00 62.27 143 VAL C CA 1
ATOM 3127 C C . VAL C 1 50 ? 8.751 -13.324 84.394 1.00 59.54 143 VAL C C 1
ATOM 3128 O O . VAL C 1 50 ? 7.629 -12.913 84.697 1.00 67.72 143 VAL C O 1
ATOM 3132 N N . SER C 1 51 ? 8.935 -14.410 83.650 1.00 71.96 144 SER C N 1
ATOM 3133 C CA . SER C 1 51 ? 7.819 -15.133 83.066 1.00 71.18 144 SER C CA 1
ATOM 3134 C C . SER C 1 51 ? 6.993 -15.834 84.147 1.00 66.26 144 SER C C 1
ATOM 3135 O O . SER C 1 51 ? 7.511 -16.170 85.215 1.00 66.73 144 SER C O 1
ATOM 3138 N N . PRO C 1 52 ? 5.697 -16.048 83.899 1.00 59.78 145 PRO C N 1
ATOM 3139 C CA . PRO C 1 52 ? 4.853 -16.712 84.901 1.00 56.83 145 PRO C CA 1
ATOM 3140 C C . PRO C 1 52 ? 5.271 -18.155 85.150 1.00 65.12 145 PRO C C 1
ATOM 3141 O O . PRO C 1 52 ? 5.934 -18.804 84.332 1.00 60.34 145 PRO C O 1
ATOM 3145 N N . TYR C 1 53 ? 4.856 -18.653 86.310 1.00 60.71 146 TYR C N 1
ATOM 3146 C CA . TYR C 1 53 ? 5.045 -20.056 86.626 1.00 48.76 146 TYR C CA 1
ATOM 3147 C C . TYR C 1 53 ? 4.246 -20.922 85.659 1.00 59.74 146 TYR C C 1
ATOM 3148 O O . TYR C 1 53 ? 3.141 -20.569 85.232 1.00 58.34 146 TYR C O 1
ATOM 3157 N N . GLY C 1 54 ? 4.818 -22.067 85.302 1.00 56.74 147 GLY C N 1
ATOM 3158 C CA . GLY C 1 54 ? 4.027 -23.065 84.613 1.00 55.67 147 GLY C CA 1
ATOM 3159 C C . GLY C 1 54 ? 4.549 -23.496 83.259 1.00 58.49 147 GLY C C 1
ATOM 3160 O O . GLY C 1 54 ? 3.891 -24.281 82.580 1.00 47.98 147 GLY C O 1
ATOM 3169 N N . HIS C 1 56 ? 8.168 -24.100 82.825 1.00 52.26 149 HIS C N 1
ATOM 3170 C CA . HIS C 1 56 ? 9.379 -24.882 83.032 1.00 61.43 149 HIS C CA 1
ATOM 3171 C C . HIS C 1 56 ? 9.025 -26.356 83.157 1.00 64.76 149 HIS C C 1
ATOM 3172 O O . HIS C 1 56 ? 7.942 -26.719 83.628 1.00 56.77 149 HIS C O 1
ATOM 3179 N N . LEU C 1 57 ? 9.939 -27.206 82.697 1.00 60.93 150 LEU C N 1
ATOM 3180 C CA . LEU C 1 57 ? 9.707 -28.641 82.776 1.00 73.70 150 LEU C CA 1
ATOM 3181 C C . LEU C 1 57 ? 9.592 -29.056 84.237 1.00 78.17 150 LEU C C 1
ATOM 3182 O O . LEU C 1 57 ? 10.427 -28.690 85.068 1.00 72.50 150 LEU C O 1
ATOM 3187 N N . GLY C 1 58 ? 8.537 -29.803 84.555 1.00 86.36 151 GLY C N 1
ATOM 3188 C CA . GLY C 1 58 ? 8.258 -30.211 85.912 1.00 84.00 151 GLY C CA 1
ATOM 3189 C C . GLY C 1 58 ? 7.174 -29.405 86.598 1.00 76.10 151 GLY C C 1
ATOM 3190 O O . GLY C 1 58 ? 6.634 -29.862 87.611 1.00 83.31 151 GLY C O 1
ATOM 3191 N N . ASN C 1 59 ? 6.859 -28.215 86.087 1.00 65.27 152 ASN C N 1
ATOM 3192 C CA . ASN C 1 59 ? 5.757 -27.432 86.631 1.00 63.48 152 ASN C CA 1
ATOM 3193 C C . ASN C 1 59 ? 4.447 -28.183 86.441 1.00 68.44 152 ASN C C 1
ATOM 3194 O O . ASN C 1 59 ? 4.261 -28.923 85.472 1.00 80.10 152 ASN C O 1
ATOM 3199 N N . ARG C 1 60 ? 3.527 -27.988 87.375 1.00 60.73 153 ARG C N 1
ATOM 3200 C CA . ARG C 1 60 ? 2.211 -28.595 87.268 1.00 56.17 153 ARG C CA 1
ATOM 3201 C C . ARG C 1 60 ? 1.162 -27.536 87.527 1.00 57.42 153 ARG C C 1
ATOM 3202 O O . ARG C 1 60 ? 1.248 -26.798 88.511 1.00 53.78 153 ARG C O 1
ATOM 3210 N N . LEU C 1 61 ? 0.200 -27.446 86.617 1.00 58.00 154 LEU C N 1
ATOM 3211 C CA . LEU C 1 61 ? -0.938 -26.571 86.746 1.00 48.93 154 LEU C CA 1
ATOM 3212 C C . LEU C 1 61 ? -2.223 -27.389 86.633 1.00 53.33 154 LEU C C 1
ATOM 3213 O O . LEU C 1 61 ? -2.265 -28.398 85.924 1.00 57.76 154 LEU C O 1
ATOM 3218 N N . PRO C 1 62 ? -3.277 -26.994 87.335 1.00 53.23 155 PRO C N 1
ATOM 3219 C CA . PRO C 1 62 ? -4.537 -27.744 87.243 1.00 50.98 155 PRO C CA 1
ATOM 3220 C C . PRO C 1 62 ? -5.210 -27.546 85.882 1.00 38.57 155 PRO C C 1
ATOM 3221 O O . PRO C 1 62 ? -5.216 -26.449 85.318 1.00 49.07 155 PRO C O 1
ATOM 3225 N N . ALA C 1 63 ? -5.763 -28.639 85.346 1.00 43.03 156 ALA C N 1
ATOM 3226 C CA . ALA C 1 63 ? -6.262 -28.644 83.968 1.00 42.76 156 ALA C CA 1
ATOM 3227 C C . ALA C 1 63 ? -7.475 -27.740 83.793 1.00 41.84 156 ALA C C 1
ATOM 3228 O O . ALA C 1 63 ? -7.659 -27.132 82.730 1.00 39.83 156 ALA C O 1
ATOM 3230 N N . HIS C 1 64 ? -8.339 -27.667 84.801 1.00 43.35 157 HIS C N 1
ATOM 3231 C CA . HIS C 1 64 ? -9.597 -26.956 84.625 1.00 41.83 157 HIS C CA 1
ATOM 3232 C C . HIS C 1 64 ? -9.419 -25.445 84.653 1.00 46.64 157 HIS C C 1
ATOM 3233 O O . HIS C 1 64 ? -10.346 -24.720 84.276 1.00 46.62 157 HIS C O 1
ATOM 3240 N N . ALA C 1 65 ? -8.255 -24.958 85.082 1.00 42.65 158 ALA C N 1
ATOM 3241 C CA . ALA C 1 65 ? -8.012 -23.532 85.250 1.00 49.72 158 ALA C CA 1
ATOM 3242 C C . ALA C 1 65 ? -6.970 -22.993 84.274 1.00 51.39 158 ALA C C 1
ATOM 3243 O O . ALA C 1 65 ? -6.406 -21.920 84.521 1.00 45.91 158 ALA C O 1
ATOM 3245 N N . THR C 1 66 ? -6.678 -23.728 83.195 1.00 45.98 159 THR C N 1
ATOM 3246 C CA . THR C 1 66 ? -5.677 -23.321 82.210 1.00 47.27 159 THR C CA 1
ATOM 3247 C C . THR C 1 66 ? -6.232 -23.436 80.798 1.00 45.13 159 THR C C 1
ATOM 3248 O O . THR C 1 66 ? -7.137 -24.228 80.512 1.00 43.18 159 THR C O 1
ATOM 3252 N N . SER C 1 67 ? -5.644 -22.635 79.907 1.00 33.46 160 SER C N 1
ATOM 3253 C CA . SER C 1 67 ? -5.965 -22.720 78.485 1.00 36.25 160 SER C CA 1
ATOM 3254 C C . SER C 1 67 ? -5.588 -24.076 77.918 1.00 36.01 160 SER C C 1
ATOM 3255 O O . SER C 1 67 ? -6.336 -24.657 77.121 1.00 38.30 160 SER C O 1
ATOM 3258 N N . THR C 1 68 ? -4.414 -24.585 78.300 1.00 31.29 161 THR C N 1
ATOM 3259 C CA . THR C 1 68 ? -3.981 -25.874 77.783 1.00 36.21 161 THR C CA 1
ATOM 3260 C C . THR C 1 68 ? -4.864 -26.995 78.312 1.00 37.28 161 THR C C 1
ATOM 3261 O O . THR C 1 68 ? -5.249 -27.898 77.556 1.00 34.26 161 THR C O 1
ATOM 3265 N N . GLY C 1 69 ? -5.199 -26.946 79.608 1.00 35.10 162 GLY C N 1
ATOM 3266 C CA . GLY C 1 69 ? -6.074 -27.957 80.176 1.00 36.69 162 GLY C CA 1
ATOM 3267 C C . GLY C 1 69 ? -7.425 -27.992 79.488 1.00 44.23 162 GLY C C 1
ATOM 3268 O O . GLY C 1 69 ? -7.935 -29.057 79.130 1.00 43.70 162 GLY C O 1
ATOM 3269 N N . LYS C 1 70 ? -8.012 -26.823 79.267 1.00 35.99 163 LYS C N 1
ATOM 3270 C CA . LYS C 1 70 ? -9.313 -26.798 78.620 1.00 39.89 163 LYS C CA 1
ATOM 3271 C C . LYS C 1 70 ? -9.216 -27.301 77.186 1.00 37.74 163 LYS C C 1
ATOM 3272 O O . LYS C 1 70 ? -10.127 -27.979 76.698 1.00 38.50 163 LYS C O 1
ATOM 3278 N N . VAL C 1 71 ? -8.108 -27.010 76.506 1.00 33.82 164 VAL C N 1
ATOM 3279 C CA . VAL C 1 71 ? -7.913 -27.553 75.165 1.00 37.25 164 VAL C CA 1
ATOM 3280 C C . VAL C 1 71 ? -7.835 -29.071 75.223 1.00 39.52 164 VAL C C 1
ATOM 3281 O O . VAL C 1 71 ? -8.563 -29.779 74.519 1.00 36.99 164 VAL C O 1
ATOM 3285 N N . LEU C 1 72 ? -6.973 -29.597 76.093 1.00 41.55 165 LEU C N 1
ATOM 3286 C CA . LEU C 1 72 ? -6.817 -31.044 76.167 1.00 46.72 165 LEU C CA 1
ATOM 3287 C C . LEU C 1 72 ? -8.095 -31.740 76.627 1.00 48.67 165 LEU C C 1
ATOM 3288 O O . LEU C 1 72 ? -8.380 -32.854 76.177 1.00 46.28 165 LEU C O 1
ATOM 3293 N N . LEU C 1 73 ? -8.884 -31.113 77.506 1.00 42.30 166 LEU C N 1
ATOM 3294 C CA . LEU C 1 73 ? -10.152 -31.735 77.895 1.00 44.93 166 LEU C CA 1
ATOM 3295 C C . LEU C 1 73 ? -11.203 -31.591 76.808 1.00 44.53 166 LEU C C 1
ATOM 3296 O O . LEU C 1 73 ? -12.070 -32.463 76.666 1.00 39.48 166 LEU C O 1
ATOM 3301 N N . SER C 1 74 ? -11.136 -30.512 76.027 1.00 35.92 1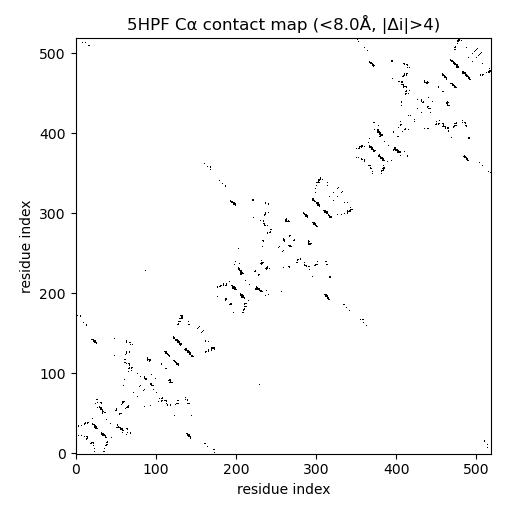67 SER C N 1
ATOM 3302 C CA . SER C 1 74 ? -12.231 -30.202 75.119 1.00 39.92 167 SER C CA 1
ATOM 3303 C C . SER C 1 74 ? -12.423 -31.266 74.058 1.00 40.11 167 SER C C 1
ATOM 3304 O O . SER C 1 74 ? -13.520 -31.371 73.501 1.00 40.65 167 SER C O 1
ATOM 3307 N N . VAL C 1 75 ? -11.388 -32.057 73.768 1.00 42.36 168 VAL C N 1
ATOM 3308 C CA . VAL C 1 75 ? -11.419 -32.995 72.651 1.00 50.55 168 VAL C CA 1
ATOM 3309 C C . VAL C 1 75 ? -11.822 -34.395 73.072 1.00 48.84 168 VAL C C 1
ATOM 3310 O O . VAL C 1 75 ? -11.896 -35.281 72.218 1.00 59.24 168 VAL C O 1
ATOM 3314 N N . LEU C 1 76 ? -12.072 -34.627 74.358 1.00 46.01 169 LEU C N 1
ATOM 3315 C CA . LEU C 1 76 ? -12.530 -35.923 74.833 1.00 48.30 169 LEU C CA 1
ATOM 3316 C C . LEU C 1 76 ? -14.045 -36.036 74.672 1.00 48.20 169 LEU C C 1
ATOM 3317 O O . LEU C 1 76 ? -14.750 -35.037 74.516 1.00 48.79 169 LEU C O 1
ATOM 3322 N N . ASP C 1 77 ? -14.542 -37.271 74.701 1.00 49.15 170 ASP C N 1
ATOM 3323 C CA . ASP C 1 77 ? -15.979 -37.511 74.603 1.00 53.82 170 ASP C CA 1
ATOM 3324 C C . ASP C 1 77 ? -16.697 -36.974 75.831 1.00 52.86 170 ASP C C 1
ATOM 3325 O O . ASP C 1 77 ? -16.132 -36.903 76.927 1.00 53.13 170 ASP C O 1
ATOM 3330 N N . ARG C 1 78 ? -17.976 -36.637 75.645 1.00 49.21 171 ARG C N 1
ATOM 3331 C CA . ARG C 1 78 ? -18.755 -36.064 76.737 1.00 54.02 171 ARG C CA 1
ATOM 3332 C C . ARG C 1 78 ? -18.721 -36.951 77.974 1.00 56.71 171 ARG C C 1
ATOM 3333 O O . ARG C 1 78 ? -18.562 -36.457 79.097 1.00 51.83 171 ARG C O 1
ATOM 3341 N N . GLU C 1 79 ? -18.889 -38.264 77.792 1.00 43.63 172 GLU C N 1
ATOM 3342 C CA . GLU C 1 79 ? -18.906 -39.149 78.948 1.00 54.51 172 GLU C CA 1
ATOM 3343 C C . GLU C 1 79 ? -17.567 -39.117 79.677 1.00 54.97 172 GLU C C 1
ATOM 3344 O O . GLU C 1 79 ? -17.526 -39.120 80.913 1.00 49.99 172 GLU C O 1
ATOM 3350 N N . VAL C 1 80 ? -16.464 -39.049 78.929 1.00 46.66 173 VAL C N 1
ATOM 3351 C CA . VAL C 1 80 ? -15.146 -38.979 79.548 1.00 51.19 173 VAL C CA 1
ATOM 3352 C C . VAL C 1 80 ? -14.952 -37.628 80.232 1.00 57.55 173 VAL C C 1
ATOM 3353 O O . VAL C 1 80 ? -14.337 -37.538 81.302 1.00 53.31 173 VAL C O 1
ATOM 3357 N N . GLN C 1 81 ? -15.498 -36.561 79.642 1.00 48.42 174 GLN C N 1
ATOM 3358 C CA . GLN C 1 81 ? -15.469 -35.256 80.293 1.00 51.68 174 GLN C CA 1
ATOM 3359 C C . GLN C 1 81 ? -16.246 -35.280 81.599 1.00 49.48 174 GLN C C 1
ATOM 3360 O O . GLN C 1 81 ? -15.785 -34.766 82.627 1.00 47.17 174 GLN C O 1
ATOM 3366 N N . ILE C 1 82 ? -17.439 -35.868 81.575 1.00 44.28 175 ILE C N 1
ATOM 3367 C CA . ILE C 1 82 ? -18.275 -35.856 82.763 1.00 47.26 175 ILE C CA 1
ATOM 3368 C C . ILE C 1 82 ? -17.636 -36.676 83.874 1.00 55.77 175 ILE C C 1
ATOM 3369 O O . ILE C 1 82 ? -17.674 -36.291 85.051 1.00 53.20 175 ILE C O 1
ATOM 3374 N N . GLU C 1 83 ? -17.047 -37.822 83.524 1.00 49.14 176 GLU C N 1
ATOM 3375 C CA . GLU C 1 83 ? -16.369 -38.626 84.534 1.00 54.22 176 GLU C CA 1
ATOM 3376 C C . GLU C 1 83 ? -15.162 -37.883 85.088 1.00 49.36 176 GLU C C 1
ATOM 3377 O O . GLU C 1 83 ? -14.878 -37.960 86.285 1.00 51.18 176 GLU C O 1
ATOM 3383 N N . TRP C 1 84 ? -14.455 -37.139 84.237 1.00 42.41 177 TRP C N 1
ATOM 3384 C CA . TRP C 1 84 ? -13.307 -36.374 84.715 1.00 47.71 177 TRP C CA 1
ATOM 3385 C C . TRP C 1 84 ? -13.748 -35.337 85.736 1.00 54.93 177 TRP C C 1
ATOM 3386 O O . TRP C 1 84 ? -13.167 -35.225 86.823 1.00 48.13 177 TRP C O 1
ATOM 3397 N N . ILE C 1 85 ? -14.802 -34.585 85.405 1.00 51.91 178 ILE C N 1
ATOM 3398 C CA . ILE C 1 85 ? -15.349 -33.601 86.332 1.00 52.13 178 ILE C CA 1
ATOM 3399 C C . ILE C 1 85 ? -15.769 -34.268 87.633 1.00 49.14 178 ILE C C 1
ATOM 3400 O O . ILE C 1 85 ? -15.442 -33.794 88.727 1.00 56.59 178 ILE C O 1
ATOM 3405 N N . GLU C 1 86 ? -16.503 -35.376 87.537 1.00 50.24 179 GLU C N 1
ATOM 3406 C CA . GLU C 1 86 ? -16.970 -36.039 88.747 1.00 59.10 179 GLU C CA 1
ATOM 3407 C C . GLU C 1 86 ? -15.806 -36.574 89.574 1.00 61.02 179 GLU C C 1
ATOM 3408 O O . GLU C 1 86 ? -15.896 -36.621 90.804 1.00 55.00 179 GLU C O 1
ATOM 3414 N N . LYS C 1 87 ? -14.703 -36.956 88.930 1.00 58.43 180 LYS C N 1
ATOM 3415 C CA . LYS C 1 87 ? -13.577 -37.524 89.665 1.00 63.13 180 LYS C CA 1
ATOM 3416 C C . LYS C 1 87 ? -12.749 -36.441 90.354 1.00 61.26 180 LYS C C 1
ATOM 3417 O O . LYS C 1 87 ? -12.390 -36.585 91.527 1.00 58.98 180 LYS C O 1
ATOM 3423 N N . TYR C 1 88 ? -12.459 -35.348 89.649 1.00 50.95 181 TYR C N 1
ATOM 3424 C CA . TYR C 1 88 ? -11.508 -34.356 90.117 1.00 53.32 181 TYR C CA 1
ATOM 3425 C C . TYR C 1 88 ? -12.136 -33.056 90.595 1.00 55.68 181 TYR C C 1
ATOM 3426 O O . TYR C 1 88 ? -11.500 -32.335 91.370 1.00 54.40 181 TYR C O 1
ATOM 3435 N N . GLY C 1 89 ? -13.350 -32.737 90.170 1.00 52.09 182 GLY C N 1
ATOM 3436 C CA . GLY C 1 89 ? -13.994 -31.519 90.620 1.00 51.62 182 GLY C CA 1
ATOM 3437 C C . GLY C 1 89 ? -13.374 -30.286 89.984 1.00 42.84 182 GLY C C 1
ATOM 3438 O O . GLY C 1 89 ? -12.490 -30.356 89.134 1.00 53.87 182 GLY C O 1
ATOM 3439 N N . LEU C 1 90 ? -13.868 -29.118 90.423 1.00 54.04 183 LEU C N 1
ATOM 3440 C CA . LEU C 1 90 ? -13.493 -27.808 89.863 1.00 55.57 183 LEU C CA 1
ATOM 3441 C C . LEU C 1 90 ? -13.187 -26.862 91.025 1.00 52.53 183 LEU C C 1
ATOM 3442 O O . LEU C 1 90 ? -14.002 -26.008 91.377 1.00 58.23 183 LEU C O 1
ATOM 3447 N N . LYS C 1 91 ? -12.012 -27.021 91.623 1.00 52.03 184 LYS C N 1
ATOM 3448 C CA . LYS C 1 91 ? -11.635 -26.197 92.767 1.00 55.56 184 LYS C CA 1
ATOM 3449 C C . LYS C 1 91 ? -11.481 -24.726 92.377 1.00 54.70 184 LYS C C 1
ATOM 3450 O O . LYS C 1 91 ? -10.912 -24.391 91.329 1.00 52.54 184 LYS C O 1
ATOM 3456 N N . ARG C 1 92 ? -11.988 -23.845 93.234 1.00 45.03 185 ARG C N 1
ATOM 3457 C CA . ARG C 1 92 ? -11.754 -22.411 93.080 1.00 56.41 185 ARG C CA 1
ATOM 3458 C C . ARG C 1 92 ? -10.306 -22.050 93.423 1.00 51.40 185 ARG C C 1
ATOM 3459 O O . ARG C 1 92 ? -9.820 -22.382 94.505 1.00 58.44 185 ARG C O 1
ATOM 3467 N N . LEU C 1 93 ? -9.623 -21.357 92.507 1.00 55.16 186 LEU C N 1
ATOM 3468 C CA . LEU C 1 93 ? -8.264 -20.856 92.720 1.00 49.50 186 LEU C CA 1
ATOM 3469 C C . LEU C 1 93 ? -8.155 -19.341 92.755 1.00 50.87 186 LEU C C 1
ATOM 3470 O O . LEU C 1 93 ? -7.264 -18.813 93.418 1.00 47.94 186 LEU C O 1
ATOM 3475 N N . THR C 1 94 ? -8.989 -18.636 92.007 1.00 55.55 187 THR C N 1
ATOM 3476 C CA . THR C 1 94 ? -9.042 -17.184 91.989 1.00 46.67 187 THR C CA 1
ATOM 3477 C C . THR C 1 94 ? -10.521 -16.840 91.983 1.00 55.09 187 THR C C 1
ATOM 3478 O O . THR C 1 94 ? -11.356 -17.745 91.869 1.00 50.82 187 THR C O 1
ATOM 3482 N N . PRO C 1 95 ? -10.912 -15.570 92.087 1.00 50.99 188 PRO C N 1
ATOM 3483 C CA . PRO C 1 95 ? -12.337 -15.259 91.900 1.00 53.96 188 PRO C CA 1
ATOM 3484 C C . PRO C 1 95 ? -12.819 -15.516 90.476 1.00 55.14 188 PRO C C 1
ATOM 3485 O O . PRO C 1 95 ? -14.032 -15.468 90.234 1.00 55.21 188 PRO C O 1
ATOM 3489 N N . TYR C 1 96 ? -11.923 -15.840 89.540 1.00 42.83 189 TYR C N 1
ATOM 3490 C CA . TYR C 1 96 ? -12.305 -16.003 88.146 1.00 46.04 189 TYR C CA 1
ATOM 3491 C C . TYR C 1 96 ? -12.314 -17.446 87.672 1.00 47.32 189 TYR C C 1
ATOM 3492 O O . TYR C 1 96 ? -12.717 -17.699 86.530 1.00 47.91 189 TYR C O 1
ATOM 3501 N N . THR C 1 97 ? -11.887 -18.386 88.508 1.00 49.10 190 THR C N 1
ATOM 3502 C CA . THR C 1 97 ? -11.928 -19.793 88.141 1.00 51.15 190 THR C CA 1
ATOM 3503 C C . THR C 1 97 ? -13.353 -20.220 87.803 1.00 44.38 190 THR C C 1
ATOM 3504 O O . THR C 1 97 ? -14.321 -19.785 88.432 1.00 46.33 190 THR C O 1
ATOM 3508 N N . ILE C 1 98 ? -13.491 -21.063 86.790 1.00 44.60 191 ILE C N 1
ATOM 3509 C CA . ILE C 1 98 ? -14.794 -21.659 86.508 1.00 43.43 191 ILE C CA 1
ATOM 3510 C C . ILE C 1 98 ? -15.011 -22.816 87.472 1.00 43.22 191 ILE C C 1
ATOM 3511 O O . ILE C 1 98 ? -14.228 -23.774 87.490 1.00 46.08 191 ILE C O 1
ATOM 3516 N N . THR C 1 99 ? -16.068 -22.731 88.278 1.00 43.19 192 THR C N 1
ATOM 3517 C CA . THR C 1 99 ? -16.411 -23.792 89.209 1.00 47.45 192 THR C CA 1
ATOM 3518 C C . THR C 1 99 ? -17.776 -24.414 88.952 1.00 52.37 192 THR C C 1
ATOM 3519 O O . THR C 1 99 ? -18.116 -25.401 89.607 1.00 51.90 192 THR C O 1
ATOM 3523 N N . ASP C 1 100 ? -18.561 -23.880 88.023 1.00 49.92 193 ASP C N 1
ATOM 3524 C CA . ASP C 1 100 ? -19.880 -24.415 87.719 1.00 53.59 193 ASP C CA 1
ATOM 3525 C C . ASP C 1 100 ? -19.764 -25.394 86.552 1.00 53.01 193 ASP C C 1
ATOM 3526 O O . ASP C 1 100 ? -19.223 -25.047 85.499 1.00 45.93 193 ASP C O 1
ATOM 3531 N N . GLU C 1 101 ? -20.282 -26.611 86.734 1.00 48.57 194 GLU C N 1
ATOM 3532 C CA . GLU C 1 101 ? -20.055 -27.651 85.736 1.00 48.83 194 GLU C CA 1
ATOM 3533 C C . GLU C 1 101 ? -20.711 -27.312 84.408 1.00 48.93 194 GLU C C 1
ATOM 3534 O O . GLU C 1 101 ? -20.170 -27.640 83.344 1.00 45.24 194 GLU C O 1
ATOM 3540 N N . HIS C 1 102 ? -21.901 -26.702 84.449 1.00 45.18 195 HIS C N 1
ATOM 3541 C CA . HIS C 1 102 ? -22.573 -26.329 83.208 1.00 49.08 195 HIS C CA 1
ATOM 3542 C C . HIS C 1 102 ? -21.734 -25.327 82.434 1.00 50.89 195 HIS C C 1
ATOM 3543 O O . HIS C 1 102 ? -21.529 -25.479 81.222 1.00 51.96 195 HIS C O 1
ATOM 3550 N N . THR C 1 103 ? -21.206 -24.315 83.133 1.00 43.06 196 THR C N 1
ATOM 3551 C CA . THR C 1 103 ? -20.317 -23.351 82.500 1.00 40.94 196 THR C CA 1
ATOM 3552 C C . THR C 1 103 ? -19.054 -24.029 81.989 1.00 41.45 196 THR C C 1
ATOM 3553 O O . THR C 1 103 ? -18.567 -23.711 80.897 1.00 45.98 196 THR C O 1
ATOM 3557 N N . PHE C 1 104 ? -18.510 -24.976 82.753 1.00 40.71 197 PHE C N 1
ATOM 3558 C CA . PHE C 1 104 ? -17.277 -25.620 82.312 1.00 37.11 197 PHE C CA 1
ATOM 3559 C C . PHE C 1 104 ? -17.492 -26.364 80.997 1.00 38.25 197 PHE C C 1
ATOM 3560 O O . PHE C 1 104 ? -16.663 -26.273 80.083 1.00 37.76 197 PHE C O 1
ATOM 3568 N N . LEU C 1 105 ? -18.625 -27.076 80.869 1.00 36.04 198 LEU C N 1
ATOM 3569 C CA . LEU C 1 105 ? -18.902 -27.833 79.645 1.00 42.99 198 LEU C CA 1
ATOM 3570 C C . LEU C 1 105 ? -19.215 -26.924 78.451 1.00 42.24 198 LEU C C 1
ATOM 3571 O O . LEU C 1 105 ? -18.825 -27.237 77.322 1.00 45.62 198 LEU C O 1
ATOM 3576 N N . GLU C 1 106 ? -19.941 -25.815 78.667 1.00 47.28 199 GLU C N 1
ATOM 3577 C CA . GLU C 1 106 ? -20.055 -24.767 77.645 1.00 44.90 199 GLU C CA 1
ATOM 3578 C C . GLU C 1 106 ? -18.682 -24.321 77.164 1.00 43.96 199 GLU C C 1
ATOM 3579 O O . GLU C 1 106 ? -18.442 -24.155 75.964 1.00 38.16 199 GLU C O 1
ATOM 3585 N N . THR C 1 107 ? -17.788 -24.054 78.106 1.00 38.48 200 THR C N 1
ATOM 3586 C CA . THR C 1 107 ? -16.435 -23.660 77.750 1.00 45.29 200 THR C CA 1
ATOM 3587 C C . THR C 1 107 ? -15.752 -24.753 76.935 1.00 48.26 200 THR C C 1
ATOM 3588 O O . THR C 1 107 ? -15.208 -24.489 75.855 1.00 38.11 200 THR C O 1
ATOM 3592 N N . LEU C 1 108 ? -15.799 -25.997 77.419 1.00 42.05 201 LEU C N 1
ATOM 3593 C CA . LEU C 1 108 ? -15.170 -27.090 76.682 1.00 29.72 201 LEU C CA 1
ATOM 3594 C C . LEU C 1 108 ? -15.756 -27.224 75.282 1.00 36.67 201 LEU C C 1
ATOM 3595 O O . LEU C 1 108 ? -15.014 -27.429 74.317 1.00 40.29 201 LEU C O 1
ATOM 3600 N N . ASP C 1 109 ? -17.084 -27.099 75.144 1.00 37.56 202 ASP C N 1
ATOM 3601 C CA . ASP C 1 109 ? -17.694 -27.211 73.819 1.00 36.25 202 ASP C CA 1
ATOM 3602 C C . ASP C 1 109 ? -17.249 -26.082 72.892 1.00 37.39 202 ASP C C 1
ATOM 3603 O O . ASP C 1 109 ? -17.055 -26.294 71.691 1.00 43.09 202 ASP C O 1
ATOM 3608 N N . ALA C 1 110 ? -17.124 -24.865 73.418 1.00 35.06 203 ALA C N 1
ATOM 3609 C CA . ALA C 1 110 ? -16.654 -23.752 72.599 1.00 41.38 203 ALA C CA 1
ATOM 3610 C C . ALA C 1 110 ? -15.185 -23.927 72.212 1.00 39.82 203 ALA C C 1
ATOM 3611 O O . ALA C 1 110 ? -14.806 -23.685 71.062 1.00 41.00 203 ALA C O 1
ATOM 3613 N N . VAL C 1 111 ? -14.346 -24.356 73.153 1.00 35.70 204 VAL C N 1
ATOM 3614 C CA . VAL C 1 111 ? -12.932 -24.570 72.847 1.00 35.55 204 VAL C CA 1
ATOM 3615 C C . VAL C 1 111 ? -12.758 -25.646 71.774 1.00 38.53 204 VAL C C 1
ATOM 3616 O O . VAL C 1 111 ? -11.944 -25.504 70.858 1.00 43.67 204 VAL C O 1
ATOM 3620 N N . ARG C 1 112 ? -13.536 -26.721 71.851 1.00 41.54 205 ARG C N 1
ATOM 3621 C CA . ARG C 1 112 ? -13.435 -27.758 70.834 1.00 45.98 205 ARG C CA 1
ATOM 3622 C C . ARG C 1 112 ? -13.856 -27.232 69.467 1.00 48.65 205 ARG C C 1
ATOM 3623 O O . ARG C 1 112 ? -13.273 -27.600 68.440 1.00 43.69 205 ARG C O 1
ATOM 3631 N N . GLN C 1 113 ? -14.881 -26.385 69.430 1.00 37.22 206 GLN C N 1
ATOM 3632 C CA . GLN C 1 113 ? -15.402 -25.923 68.149 1.00 39.74 206 GLN C CA 1
ATOM 3633 C C . GLN C 1 113 ? -14.466 -24.912 67.503 1.00 44.68 206 GLN C C 1
ATOM 3634 O O . GLN C 1 113 ? -14.225 -24.966 66.291 1.00 52.18 206 GLN C O 1
ATOM 3640 N N . SER C 1 114 ? -13.916 -24.001 68.293 1.00 39.03 207 SER C N 1
ATOM 3641 C CA . SER C 1 114 ? -13.107 -22.915 67.757 1.00 45.32 207 SER C CA 1
ATOM 3642 C C . SER C 1 114 ? -11.607 -23.204 67.757 1.00 43.42 207 SER C C 1
ATOM 3643 O O . SER C 1 114 ? -10.848 -22.422 67.184 1.00 40.18 207 SER C O 1
ATOM 3646 N N . ASP C 1 115 ? -11.164 -24.285 68.403 1.00 40.31 208 ASP C N 1
ATOM 3647 C CA . ASP C 1 115 ? -9.783 -24.767 68.340 1.00 37.94 208 ASP C CA 1
ATOM 3648 C C . ASP C 1 115 ? -8.781 -23.861 69.054 1.00 44.82 208 ASP C C 1
ATOM 3649 O O . ASP C 1 115 ? -7.593 -23.843 68.697 1.00 46.30 208 ASP C O 1
ATOM 3654 N N . TYR C 1 116 ? -9.217 -23.138 70.085 1.00 37.64 209 TYR C N 1
ATOM 3655 C CA . TYR C 1 116 ? -8.278 -22.398 70.919 1.00 32.76 209 TYR C CA 1
ATOM 3656 C C . TYR C 1 116 ? -8.964 -22.039 72.228 1.00 44.64 209 TYR C C 1
ATOM 3657 O O . TYR C 1 116 ? -10.194 -22.083 72.350 1.00 38.11 209 TYR C O 1
ATOM 3666 N N . CYS C 1 117 ? -8.145 -21.658 73.200 1.00 32.74 210 CYS C N 1
ATOM 3667 C CA . CYS C 1 117 ? -8.647 -21.208 74.485 1.00 36.83 210 CYS C CA 1
ATOM 3668 C C . CYS C 1 117 ? -7.795 -20.061 74.992 1.00 38.99 210 CYS C C 1
ATOM 3669 O O . CYS C 1 117 ? -6.573 -20.189 75.100 1.00 40.13 210 CYS C O 1
ATOM 3672 N N . LEU C 1 118 ? -8.449 -18.954 75.306 1.00 43.01 211 LEU C N 1
ATOM 3673 C CA . LEU C 1 118 ? -7.829 -17.808 75.950 1.00 38.10 211 LEU C CA 1
ATOM 3674 C C . LEU C 1 118 ? -8.366 -17.740 77.373 1.00 36.96 211 LEU C C 1
ATOM 3675 O O . LEU C 1 118 ? -9.580 -17.632 77.573 1.00 39.74 211 LEU C O 1
ATOM 3680 N N . SER C 1 119 ? -7.462 -17.788 78.348 1.00 36.73 212 SER C N 1
ATOM 3681 C CA . SER C 1 119 ? -7.814 -17.929 79.757 1.00 54.46 212 SER C CA 1
ATOM 3682 C C . SER C 1 119 ? -7.173 -16.793 80.544 1.00 47.83 212 SER C C 1
ATOM 3683 O O . SER C 1 119 ? -5.949 -16.626 80.508 1.00 43.72 212 SER C O 1
ATOM 3686 N N . THR C 1 120 ? -7.997 -16.026 81.264 1.00 42.16 213 THR C N 1
ATOM 3687 C CA . THR C 1 120 ? -7.568 -14.807 81.958 1.00 40.64 213 THR C CA 1
ATOM 3688 C C . THR C 1 120 ? -7.682 -15.000 83.469 1.00 47.31 213 THR C C 1
ATOM 3689 O O . THR C 1 120 ? -8.785 -14.975 84.020 1.00 41.99 213 THR C O 1
ATOM 3693 N N . GLU C 1 121 ? -6.541 -15.184 84.140 1.00 52.38 214 GLU C N 1
ATOM 3694 C CA . GLU C 1 121 ? -6.466 -15.130 85.606 1.00 48.06 214 GLU C CA 1
ATOM 3695 C C . GLU C 1 121 ? -7.336 -16.192 86.275 1.00 47.34 214 GLU C C 1
ATOM 3696 O O . GLU C 1 121 ? -7.801 -16.012 87.404 1.00 48.25 214 GLU C O 1
ATOM 3702 N N . GLU C 1 122 ? -7.549 -17.318 85.601 1.00 48.15 215 GLU C N 1
ATOM 3703 C CA . GLU C 1 122 ? -8.373 -18.371 86.174 1.00 48.45 215 GLU C CA 1
ATOM 3704 C C . GLU C 1 122 ? -7.589 -19.306 87.078 1.00 45.46 215 GLU C C 1
ATOM 3705 O O . GLU C 1 122 ? -8.204 -20.026 87.875 1.00 51.56 215 GLU C O 1
ATOM 3711 N N . HIS C 1 123 ? -6.259 -19.290 87.009 1.00 44.25 216 HIS C N 1
ATOM 3712 C CA . HIS C 1 123 ? -5.436 -20.106 87.900 1.00 49.35 216 HIS C CA 1
ATOM 3713 C C . HIS C 1 123 ? -4.481 -19.292 88.750 1.00 49.22 216 HIS C C 1
ATOM 3714 O O . HIS C 1 123 ? -4.107 -19.746 89.829 1.00 52.26 216 HIS C O 1
ATOM 3721 N N . GLU C 1 124 ? -4.084 -18.103 88.297 1.00 49.25 217 GLU C N 1
ATOM 3722 C CA . GLU C 1 124 ? -3.274 -17.195 89.095 1.00 47.75 217 GLU C CA 1
ATOM 3723 C C . GLU C 1 124 ? -3.648 -15.765 88.735 1.00 48.76 217 GLU C C 1
ATOM 3724 O O . GLU C 1 124 ? -3.762 -15.439 87.550 1.00 49.46 217 GLU C O 1
ATOM 3730 N N . LEU C 1 125 ? -3.846 -14.921 89.748 1.00 45.69 218 LEU C N 1
ATOM 3731 C CA . LEU C 1 125 ? -4.100 -13.506 89.494 1.00 52.88 218 LEU C CA 1
ATOM 3732 C C . LEU C 1 125 ? -2.962 -12.909 88.671 1.00 55.80 218 LEU C C 1
ATOM 3733 O O . LEU C 1 125 ? -1.787 -13.204 88.904 1.00 45.49 218 LEU C O 1
ATOM 3738 N N . GLY C 1 126 ? -3.319 -12.098 87.673 1.00 48.05 219 GLY C N 1
ATOM 3739 C CA . GLY C 1 126 ? -2.318 -11.386 86.902 1.00 42.17 219 GLY C CA 1
ATOM 3740 C C . GLY C 1 126 ? -1.704 -12.166 85.761 1.00 43.93 219 GLY C C 1
ATOM 3741 O O . GLY C 1 126 ? -0.761 -11.676 85.139 1.00 45.10 219 GLY C O 1
ATOM 3742 N N . VAL C 1 127 ? -2.209 -13.356 85.456 1.00 48.91 220 VAL C N 1
ATOM 3743 C CA . VAL C 1 127 ? -1.645 -14.213 84.419 1.00 38.54 220 VAL C CA 1
ATOM 3744 C C . VAL C 1 127 ? -2.707 -14.477 83.362 1.00 40.30 220 VAL C C 1
ATOM 3745 O O . VAL C 1 127 ? -3.873 -14.727 83.690 1.00 36.69 220 VAL C O 1
ATOM 3749 N N . ILE C 1 128 ? -2.299 -14.420 82.089 1.00 36.60 221 ILE C N 1
ATOM 3750 C CA . ILE C 1 128 ? -3.180 -14.625 80.945 1.00 34.08 221 ILE C CA 1
ATOM 3751 C C . ILE C 1 128 ? -2.482 -15.581 79.986 1.00 33.84 221 ILE C C 1
ATOM 3752 O O . ILE C 1 128 ? -1.253 -15.603 79.905 1.00 34.57 221 ILE C O 1
ATOM 3757 N N . ALA C 1 129 ? -3.255 -16.411 79.288 1.00 30.36 222 ALA C N 1
ATOM 3758 C CA . ALA C 1 129 ? -2.643 -17.389 78.397 1.00 38.64 222 ALA C CA 1
ATOM 3759 C C . ALA C 1 129 ? -3.571 -17.739 77.243 1.00 39.75 222 ALA C C 1
ATOM 3760 O O . ALA C 1 129 ? -4.794 -17.587 77.327 1.00 38.65 222 ALA C O 1
ATOM 3762 N N . ILE C 1 130 ? -2.978 -18.256 76.173 1.00 32.34 223 ILE C N 1
ATOM 3763 C CA . ILE C 1 130 ? -3.753 -18.751 75.040 1.00 32.50 223 ILE C CA 1
ATOM 3764 C C . ILE C 1 130 ? -3.081 -20.012 74.521 1.00 30.51 223 ILE C C 1
ATOM 3765 O O . ILE C 1 130 ? -1.850 -20.130 74.541 1.00 39.11 223 ILE C O 1
ATOM 3770 N N . ALA C 1 131 ? -3.893 -20.966 74.076 1.00 32.97 224 ALA C N 1
ATOM 3771 C CA . ALA C 1 131 ? -3.402 -22.276 73.706 1.00 31.37 224 ALA C CA 1
ATOM 3772 C C . ALA C 1 131 ? -4.201 -22.824 72.536 1.00 37.26 224 ALA C C 1
ATOM 3773 O O . ALA C 1 131 ? -5.381 -22.502 72.366 1.00 36.78 224 ALA C O 1
ATOM 3775 N N . VAL C 1 132 ? -3.542 -23.662 71.736 1.00 32.69 225 VAL C N 1
ATOM 3776 C CA . VAL C 1 132 ? -4.188 -24.408 70.656 1.00 33.31 225 VAL C CA 1
ATOM 3777 C C . VAL C 1 132 ? -3.800 -25.873 70.793 1.00 36.38 225 VAL C C 1
ATOM 3778 O O . VAL C 1 132 ? -2.756 -26.193 71.378 1.00 37.52 225 VAL C O 1
ATOM 3782 N N . PRO C 1 133 ? -4.601 -26.781 70.237 1.00 35.48 226 PRO C N 1
ATOM 3783 C CA . PRO C 1 133 ? -4.240 -28.203 70.261 1.00 32.42 226 PRO C CA 1
ATOM 3784 C C . PRO C 1 133 ? -3.147 -28.532 69.258 1.00 44.29 226 PRO C C 1
ATOM 3785 O O . PRO C 1 133 ? -3.027 -27.910 68.198 1.00 38.43 226 PRO C O 1
ATOM 3789 N N . VAL C 1 134 ? -2.354 -29.547 69.601 1.00 42.00 227 VAL C N 1
ATOM 3790 C CA . VAL C 1 134 ? -1.372 -30.130 68.691 1.00 41.11 227 VAL C CA 1
ATOM 3791 C C . VAL C 1 134 ? -1.844 -31.531 68.326 1.00 42.40 227 VAL C C 1
ATOM 3792 O O . VAL C 1 134 ? -2.067 -32.370 69.206 1.00 46.17 227 VAL C O 1
ATOM 3796 N N . LEU C 1 135 ? -2.016 -31.770 67.033 1.00 39.71 228 LEU C N 1
ATOM 3797 C CA . LEU C 1 135 ? -2.526 -33.019 66.498 1.00 40.15 228 LEU C CA 1
ATOM 3798 C C . LEU C 1 135 ? -1.385 -33.826 65.898 1.00 52.57 228 LEU C C 1
ATOM 3799 O O . LEU C 1 135 ? -0.352 -33.275 65.518 1.00 50.92 228 LEU C O 1
ATOM 3804 N N . ASN C 1 136 ? -1.588 -35.138 65.780 1.00 48.10 229 ASN C N 1
ATOM 3805 C CA . ASN C 1 136 ? -0.642 -35.949 65.037 1.00 56.14 229 ASN C CA 1
ATOM 3806 C C . ASN C 1 136 ? -1.180 -36.183 63.625 1.00 60.68 229 ASN C C 1
ATOM 3807 O O . ASN C 1 136 ? -2.189 -35.601 63.216 1.00 56.44 229 ASN C O 1
ATOM 3812 N N . ALA C 1 137 ? -0.496 -37.047 62.872 1.00 56.93 230 ALA C N 1
ATOM 3813 C CA . ALA C 1 137 ? -0.825 -37.241 61.465 1.00 69.73 230 ALA C CA 1
ATOM 3814 C C . ALA C 1 137 ? -2.226 -37.806 61.281 1.00 66.01 230 ALA C C 1
ATOM 3815 O O . ALA C 1 137 ? -2.916 -37.457 60.316 1.00 68.57 230 ALA C O 1
ATOM 3817 N N . GLN C 1 138 ? -2.665 -38.673 62.186 1.00 62.57 231 GLN C N 1
ATOM 3818 C CA . GLN C 1 138 ? -4.010 -39.223 62.085 1.00 69.02 231 GLN C CA 1
ATOM 3819 C C . GLN C 1 138 ? -5.063 -38.307 62.682 1.00 61.66 231 GLN C C 1
ATOM 3820 O O . GLN C 1 138 ? -6.238 -38.675 62.688 1.00 74.15 231 GLN C O 1
ATOM 3826 N N . GLY C 1 139 ? -4.680 -37.138 63.184 1.00 53.75 232 GLY C N 1
ATOM 3827 C CA . GLY C 1 139 ? -5.649 -36.187 63.691 1.00 60.12 232 GLY C CA 1
ATOM 3828 C C . GLY C 1 139 ? -5.992 -36.297 65.162 1.00 58.35 232 GLY C C 1
ATOM 3829 O O . GLY C 1 139 ? -6.927 -35.625 65.614 1.00 54.08 232 GLY C O 1
ATOM 3830 N N . LEU C 1 140 ? -5.272 -37.110 65.927 1.00 53.82 233 LEU C N 1
ATOM 3831 C CA . LEU C 1 140 ? -5.487 -37.173 67.366 1.00 53.52 233 LEU C CA 1
ATOM 3832 C C . LEU C 1 140 ? -4.776 -36.012 68.064 1.00 57.10 233 LEU C C 1
ATOM 3833 O O . LEU C 1 140 ? -3.609 -35.731 67.773 1.00 50.44 233 LEU C O 1
ATOM 3838 N N . THR C 1 141 ? -5.476 -35.334 68.982 1.00 46.59 234 THR C N 1
ATOM 3839 C CA . THR C 1 141 ? -4.849 -34.296 69.793 1.00 44.15 234 THR C CA 1
ATOM 3840 C C . THR C 1 141 ? -3.932 -34.938 70.824 1.00 47.85 234 THR C C 1
ATOM 3841 O O . THR C 1 141 ? -4.382 -35.740 71.651 1.00 47.06 234 THR C O 1
ATOM 3845 N N . ILE C 1 142 ? -2.648 -34.591 70.774 1.00 45.60 235 ILE C N 1
ATOM 3846 C CA . ILE C 1 142 ? -1.640 -35.196 71.639 1.00 45.31 235 ILE C CA 1
ATOM 3847 C C . ILE C 1 142 ? -1.006 -34.203 72.594 1.00 42.63 235 ILE C C 1
ATOM 3848 O O . ILE C 1 142 ? -0.280 -34.627 73.505 1.00 54.21 235 ILE C O 1
ATOM 3853 N N . ALA C 1 143 ? -1.250 -32.907 72.435 1.00 34.50 236 ALA C N 1
ATOM 3854 C CA . ALA C 1 143 ? -0.645 -31.908 73.305 1.00 41.37 236 ALA C CA 1
ATOM 3855 C C . ALA C 1 143 ? -1.323 -30.585 73.022 1.00 39.55 236 ALA C C 1
ATOM 3856 O O . ALA C 1 143 ? -2.139 -30.471 72.105 1.00 44.73 236 ALA C O 1
ATOM 3858 N N . ALA C 1 144 ? -0.955 -29.577 73.810 1.00 38.60 237 ALA C N 1
ATOM 3859 C CA . ALA C 1 144 ? -1.418 -28.216 73.602 1.00 33.01 237 ALA C CA 1
ATOM 3860 C C . ALA C 1 144 ? -0.222 -27.281 73.502 1.00 39.38 237 ALA C C 1
ATOM 3861 O O . ALA C 1 144 ? 0.771 -27.439 74.220 1.00 36.86 237 ALA C O 1
ATOM 3863 N N . LEU C 1 145 ? -0.313 -26.308 72.608 1.00 34.93 238 LEU C N 1
ATOM 3864 C CA . LEU C 1 145 ? 0.756 -25.344 72.416 1.00 32.68 238 LEU C CA 1
ATOM 3865 C C . LEU C 1 145 ? 0.270 -24.009 72.955 1.00 37.97 238 LEU C C 1
ATOM 3866 O O . LEU C 1 145 ? -0.825 -23.554 72.602 1.00 36.89 238 LEU C O 1
ATOM 3871 N N . ASN C 1 146 ? 1.035 -23.405 73.855 1.00 35.87 239 ASN C N 1
ATOM 3872 C CA . ASN C 1 146 ? 0.505 -22.236 74.529 1.00 37.24 239 ASN C CA 1
ATOM 3873 C C . ASN C 1 146 ? 1.566 -21.172 74.720 1.00 40.24 239 ASN C C 1
ATOM 3874 O O . ASN C 1 146 ? 2.750 -21.352 74.430 1.00 41.62 239 ASN C O 1
ATOM 3879 N N . CYS C 1 147 ? 1.109 -20.101 75.340 1.00 38.26 240 CYS C N 1
ATOM 3880 C CA . CYS C 1 147 ? 1.844 -18.869 75.503 1.00 46.19 240 CYS C CA 1
ATOM 3881 C C . CYS C 1 147 ? 1.259 -18.233 76.750 1.00 49.74 240 CYS C C 1
ATOM 3882 O O . CYS C 1 147 ? 0.038 -18.070 76.819 1.00 42.58 240 CYS C O 1
ATOM 3893 N N . SER C 1 149 ? 1.604 -15.070 79.899 1.00 39.79 242 SER C N 1
ATOM 3894 C CA . SER C 1 149 ? 2.220 -13.791 80.217 1.00 43.73 242 SER C CA 1
ATOM 3895 C C . SER C 1 149 ? 1.486 -13.146 81.387 1.00 40.58 242 SER C C 1
ATOM 3896 O O . SER C 1 149 ? 0.456 -13.639 81.851 1.00 53.21 242 SER C O 1
ATOM 3899 N N . GLN C 1 150 ? 2.019 -12.020 81.850 1.00 40.81 243 GLN C N 1
ATOM 3900 C CA . GLN C 1 150 ? 1.329 -11.200 82.834 1.00 49.94 243 GLN C CA 1
ATOM 3901 C C . GLN C 1 150 ? 0.355 -10.258 82.140 1.00 53.10 243 GLN C C 1
ATOM 3902 O O . GLN C 1 150 ? 0.644 -9.741 81.057 1.00 52.19 243 GLN C O 1
ATOM 3908 N N . THR C 1 151 ? -0.799 -10.034 82.782 1.00 40.49 244 THR C N 1
ATOM 3909 C CA . THR C 1 151 ? -1.845 -9.201 82.200 1.00 42.84 244 THR C CA 1
ATOM 3910 C C . THR C 1 151 ? -1.407 -7.759 82.032 1.00 44.58 244 THR C C 1
ATOM 3911 O O . THR C 1 151 ? -2.016 -7.030 81.245 1.00 43.99 244 THR C O 1
ATOM 3915 N N . ASN C 1 152 ? -0.380 -7.320 82.748 1.00 38.21 245 ASN C N 1
ATOM 3916 C CA . ASN C 1 152 ? 0.089 -5.962 82.552 1.00 41.80 245 ASN C CA 1
ATOM 3917 C C . ASN C 1 152 ? 1.174 -5.883 81.496 1.00 39.85 245 ASN C C 1
ATOM 3918 O O . ASN C 1 152 ? 1.751 -4.816 81.301 1.00 52.31 245 ASN C O 1
ATOM 3923 N N . ARG C 1 153 ? 1.468 -6.987 80.822 1.00 42.41 246 ARG C N 1
ATOM 3924 C CA . ARG C 1 153 ? 2.466 -6.998 79.763 1.00 54.03 246 ARG C CA 1
ATOM 3925 C C . ARG C 1 153 ? 1.903 -7.359 78.397 1.00 53.67 246 ARG C C 1
ATOM 3926 O O . ARG C 1 153 ? 2.571 -7.101 77.391 1.00 59.39 246 ARG C O 1
ATOM 3934 N N . VAL C 1 154 ? 0.714 -7.960 78.325 1.00 43.35 247 VAL C N 1
ATOM 3935 C CA . VAL C 1 154 ? 0.132 -8.402 77.061 1.00 44.95 247 VAL C CA 1
ATOM 3936 C C . VAL C 1 154 ? -1.380 -8.220 77.119 1.00 52.46 247 VAL C C 1
ATOM 3937 O O . VAL C 1 154 ? -2.016 -8.632 78.094 1.00 47.78 247 VAL C O 1
ATOM 3941 N N . GLN C 1 155 ? -1.966 -7.653 76.042 1.00 44.57 248 GLN C N 1
ATOM 3942 C CA . GLN C 1 155 ? -3.417 -7.499 75.908 1.00 47.05 248 GLN C CA 1
ATOM 3943 C C . GLN C 1 155 ? -4.040 -8.756 75.294 1.00 47.38 248 GLN C C 1
ATOM 3944 O O . GLN C 1 155 ? -3.439 -9.381 74.415 1.00 40.92 248 GLN C O 1
ATOM 3950 N N . PRO C 1 156 ? -5.255 -9.129 75.698 1.00 38.37 249 PRO C N 1
ATOM 3951 C CA . PRO C 1 156 ? -5.941 -10.221 74.981 1.00 43.96 249 PRO C CA 1
ATOM 3952 C C . PRO C 1 156 ? -6.046 -9.978 73.484 1.00 35.32 249 PRO C C 1
ATOM 3953 O O . PRO C 1 156 ? -5.904 -10.938 72.725 1.00 43.91 249 PRO C O 1
ATOM 3957 N N . GLN C 1 157 ? -6.275 -8.733 73.037 1.00 32.08 250 GLN C N 1
ATOM 3958 C CA . GLN C 1 157 ? -6.344 -8.449 71.599 1.00 38.42 250 GLN C CA 1
ATOM 3959 C C . GLN C 1 157 ? -5.058 -8.843 70.883 1.00 41.81 250 GLN C C 1
ATOM 3960 O O . GLN C 1 157 ? -5.079 -9.229 69.707 1.00 37.80 250 GLN C O 1
ATOM 3966 N N . TYR C 1 158 ? -3.920 -8.639 71.537 1.00 34.50 251 TYR C N 1
ATOM 3967 C CA . TYR C 1 158 ? -2.650 -8.999 70.929 1.00 31.38 251 TYR C CA 1
ATOM 3968 C C . TYR C 1 158 ? -2.491 -10.510 70.894 1.00 34.75 251 TYR C C 1
ATOM 3969 O O . TYR C 1 158 ? -1.919 -11.054 69.944 1.00 41.77 251 TYR C O 1
ATOM 3978 N N . LEU C 1 159 ? -2.997 -11.209 71.905 1.00 32.70 252 LEU C N 1
ATOM 3979 C CA . LEU C 1 159 ? -2.913 -12.667 71.856 1.00 38.66 252 LEU C CA 1
ATOM 3980 C C . LEU C 1 159 ? -3.801 -13.216 70.751 1.00 38.77 252 LEU C C 1
ATOM 3981 O O . LEU C 1 159 ? -3.423 -14.169 70.063 1.00 37.47 252 LEU C O 1
ATOM 3986 N N . ILE C 1 160 ? -4.983 -12.622 70.567 1.00 34.53 253 ILE C N 1
ATOM 3987 C CA . ILE C 1 160 ? -5.903 -13.062 69.519 1.00 38.34 253 ILE C CA 1
ATOM 3988 C C . ILE C 1 160 ? -5.355 -12.720 68.142 1.00 37.52 253 ILE C C 1
ATOM 3989 O O . ILE C 1 160 ? -5.245 -13.584 67.267 1.00 42.09 253 ILE C O 1
ATOM 3994 N N . ASP C 1 161 ? -5.005 -11.449 67.934 1.00 32.54 254 ASP C N 1
ATOM 3995 C CA . ASP C 1 161 ? -4.678 -10.942 66.605 1.00 43.30 254 ASP C CA 1
ATOM 3996 C C . ASP C 1 161 ? -3.268 -11.303 66.148 1.00 44.48 254 ASP C C 1
ATOM 3997 O O . ASP C 1 161 ? -3.051 -11.501 64.954 1.00 49.97 254 ASP C O 1
ATOM 4002 N N . GLN C 1 162 ? -2.300 -11.359 67.052 1.00 42.97 255 GLN C N 1
ATOM 4003 C CA . GLN C 1 162 ? -0.913 -11.594 66.675 1.00 39.23 255 GLN C CA 1
ATOM 4004 C C . GLN C 1 162 ? -0.432 -12.994 67.013 1.00 41.83 255 GLN C C 1
ATOM 4005 O O . GLN C 1 162 ? 0.198 -13.642 66.184 1.00 44.97 255 GLN C O 1
ATOM 4011 N N . VAL C 1 163 ? -0.725 -13.497 68.204 1.00 34.23 256 VAL C N 1
ATOM 4012 C CA . VAL C 1 163 ? -0.127 -14.761 68.599 1.00 33.04 256 VAL C CA 1
ATOM 4013 C C . VAL C 1 163 ? -0.927 -15.943 68.067 1.00 36.62 256 VAL C C 1
ATOM 4014 O O . VAL C 1 163 ? -0.359 -16.882 67.499 1.00 33.12 256 VAL C O 1
ATOM 4018 N N . LEU C 1 164 ? -2.251 -15.919 68.222 1.00 33.38 257 LEU C N 1
ATOM 4019 C CA . LEU C 1 164 ? -3.065 -17.052 67.784 1.00 34.41 257 LEU C CA 1
ATOM 4020 C C . LEU C 1 164 ? -2.780 -17.498 66.348 1.00 38.54 257 LEU C C 1
ATOM 4021 O O . LEU C 1 164 ? -2.584 -18.707 66.136 1.00 37.86 257 LEU C O 1
ATOM 4026 N N . PRO C 1 165 ? -2.728 -16.618 65.338 1.00 31.14 258 PRO C N 1
ATOM 4027 C CA . PRO C 1 165 ? -2.348 -17.096 63.989 1.00 40.97 258 PRO C CA 1
ATOM 4028 C C . PRO C 1 165 ? -0.988 -17.777 63.951 1.00 42.71 258 PRO C C 1
ATOM 4029 O O . PRO C 1 165 ? -0.789 -18.738 63.194 1.00 38.54 258 PRO C O 1
ATOM 4033 N N . LEU C 1 166 ? -0.028 -17.287 64.733 1.00 40.59 259 LEU C N 1
ATOM 4034 C CA . LEU C 1 166 ? 1.279 -17.927 64.739 1.00 36.88 259 LEU C CA 1
ATOM 4035 C C . LEU C 1 166 ? 1.200 -19.299 65.393 1.00 39.95 259 LEU C C 1
ATOM 4036 O O . LEU C 1 166 ? 1.857 -20.251 64.942 1.00 39.22 259 LEU C O 1
ATOM 4041 N N . LEU C 1 167 ? 0.366 -19.428 66.431 1.00 40.30 260 LEU C N 1
ATOM 4042 C CA . LEU C 1 167 ? 0.173 -20.723 67.064 1.00 35.31 260 LEU C CA 1
ATOM 4043 C C . LEU C 1 167 ? -0.434 -21.716 66.083 1.00 38.36 260 LEU C C 1
ATOM 4044 O O . LEU C 1 167 ? -0.005 -22.876 66.012 1.00 39.51 260 LEU C O 1
ATOM 4049 N N . ARG C 1 168 ? -1.419 -21.271 65.294 1.00 34.66 261 ARG C N 1
ATOM 4050 C CA . ARG C 1 168 ? -2.047 -22.175 64.339 1.00 37.49 261 ARG C CA 1
ATOM 4051 C C . ARG C 1 168 ? -1.050 -22.609 63.276 1.00 38.98 261 ARG C C 1
ATOM 4052 O O . ARG C 1 168 ? -0.931 -23.802 62.974 1.00 37.00 261 ARG C O 1
ATOM 4060 N N . ASN C 1 169 ? -0.319 -21.650 62.707 1.00 31.21 262 ASN C N 1
ATOM 4061 C CA . ASN C 1 169 ? 0.714 -21.983 61.735 1.00 40.60 262 ASN C CA 1
ATOM 4062 C C . ASN C 1 169 ? 1.645 -23.063 62.276 1.00 39.56 262 ASN C C 1
ATOM 4063 O O . ASN C 1 169 ? 1.930 -24.056 61.597 1.00 43.00 262 ASN C O 1
ATOM 4068 N N . THR C 1 170 ? 2.113 -22.879 63.514 1.00 43.44 263 THR C N 1
ATOM 4069 C CA . THR C 1 170 ? 3.064 -23.797 64.123 1.00 35.76 263 THR C CA 1
ATOM 4070 C C . THR C 1 170 ? 2.440 -25.170 64.338 1.00 35.70 263 THR C C 1
ATOM 4071 O O . THR C 1 170 ? 3.011 -26.193 63.934 1.00 40.98 263 THR C O 1
ATOM 4075 N N . ALA C 1 171 ? 1.256 -25.217 64.956 1.00 30.76 264 ALA C N 1
ATOM 4076 C CA . ALA C 1 171 ? 0.572 -26.503 65.116 1.00 44.02 264 ALA C CA 1
ATOM 4077 C C . ALA C 1 171 ? 0.376 -27.201 63.777 1.00 42.62 264 ALA C C 1
ATOM 4078 O O . ALA C 1 171 ? 0.554 -28.4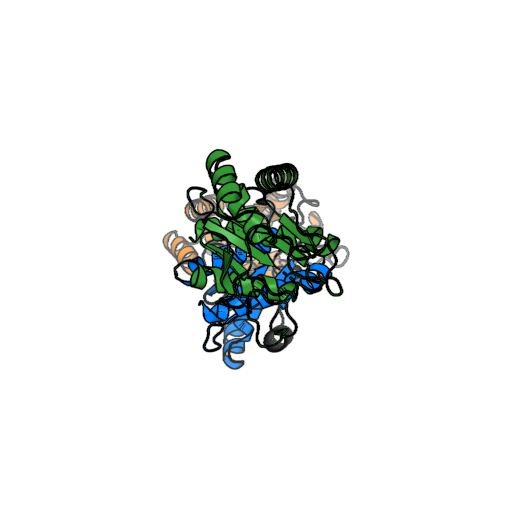23 63.663 1.00 41.03 264 ALA C O 1
ATOM 4080 N N . ASN C 1 172 ? 0.032 -26.440 62.740 1.00 41.09 265 ASN C N 1
ATOM 4081 C CA . ASN C 1 172 ? -0.170 -27.057 61.433 1.00 43.13 265 ASN C CA 1
ATOM 4082 C C . ASN C 1 172 ? 1.109 -27.709 60.918 1.00 42.58 265 ASN C C 1
ATOM 4083 O O . ASN C 1 172 ? 1.059 -28.814 60.358 1.00 39.27 265 ASN C O 1
ATOM 4088 N N . GLU C 1 173 ? 2.267 -27.042 61.084 1.00 40.09 266 GLU C N 1
ATOM 4089 C CA . GLU C 1 173 ? 3.519 -27.684 60.672 1.00 50.93 266 GLU C CA 1
ATOM 4090 C C . GLU C 1 173 ? 3.866 -28.858 61.577 1.00 44.12 266 GLU C C 1
ATOM 4091 O O . GLU C 1 173 ? 4.445 -29.846 61.118 1.00 49.25 266 GLU C O 1
ATOM 4097 N N . LEU C 1 174 ? 3.557 -28.759 62.873 1.00 41.86 267 LEU C N 1
ATOM 4098 C CA . LEU C 1 174 ? 3.911 -29.853 63.772 1.00 46.54 267 LEU C CA 1
ATOM 4099 C C . LEU C 1 174 ? 3.192 -31.123 63.380 1.00 47.09 267 LEU C C 1
ATOM 4100 O O . LEU C 1 174 ? 3.766 -32.215 63.450 1.00 47.29 267 LEU C O 1
ATOM 4105 N N . ARG C 1 175 ? 1.944 -30.988 62.920 1.00 52.17 268 ARG C N 1
ATOM 4106 C CA . ARG C 1 175 ? 1.091 -32.143 62.674 1.00 61.40 268 ARG C CA 1
ATOM 4107 C C . ARG C 1 175 ? 1.777 -33.206 61.823 1.00 66.98 268 ARG C C 1
ATOM 4108 O O . ARG C 1 175 ? 1.515 -34.401 61.995 1.00 72.43 268 ARG C O 1
ATOM 4116 N N . ASN C 1 176 ? 2.683 -32.804 60.934 1.00 76.66 269 ASN C N 1
ATOM 4117 C CA . ASN C 1 176 ? 3.382 -33.748 60.067 1.00 94.60 269 ASN C CA 1
ATOM 4118 C C . ASN C 1 176 ? 4.697 -34.262 60.652 1.00 86.08 269 ASN C C 1
ATOM 4119 O O . ASN C 1 176 ? 5.270 -35.211 60.106 1.00 83.75 269 ASN C O 1
ATOM 4124 N N . LEU C 1 177 ? 5.168 -33.683 61.756 1.00 81.04 270 LEU C N 1
ATOM 4125 C CA . LEU C 1 177 ? 6.443 -34.048 62.357 1.00 75.41 270 LEU C CA 1
ATOM 4126 C C . LEU C 1 177 ? 6.316 -34.984 63.559 1.00 84.04 270 LEU C C 1
ATOM 4127 O O . LEU C 1 177 ? 7.308 -35.624 63.929 1.00 89.19 270 LEU C O 1
ATOM 4132 N N . VAL C 1 178 ? 5.141 -35.091 64.172 1.00 85.37 271 VAL C N 1
ATOM 4133 C CA . VAL C 1 178 ? 4.948 -36.073 65.240 1.00 101.25 271 VAL C CA 1
ATOM 4134 C C . VAL C 1 178 ? 4.196 -37.307 64.727 1.00 101.75 271 VAL C C 1
ATOM 4135 O O . VAL C 1 178 ? 3.003 -37.248 64.412 1.00 89.54 271 VAL C O 1
#

Secondary structure (DSSP, 8-state):
-HHHHHHHHHHHHHHHHH----EEEEEETTEEEEEEE---TTT--S-PPP--TT--EEGGGSHHHHHHHHTS-HHHHHHHHHHH----SSTTS---HHHHHHHHHHHHHHS-EEEESSSSTTBEEEEEEEE-TTS-EEEEEE--BTTT--HHHIIIIIHHHHHHHHHHHHHH-/-HHHHHHHHHHHHHHHHHS---EEEEEETTEEEEEEE---TTS--S-PPP--TT--EEGGGSHHHHHHHHTS-HHHHHHHHHHH----SSTTS---HHHHHHHHHHHHHHT-EEEESSSSTTBEEEEEEEE-TTS-EEEEEE--BTTT--HHHIIIIIHHHHHHHHHHHHHH-/-HHHHHHHHHHHHHHHHH----EEEEEETTEEEEEEE---TTT--TTPPP--TT--EEGGGSHHHHHHHHTS-HHHHHHHHHHH-----STTS---HHHHHHHHHHHHHHT-EEEESSSSTTBEEEEEEEE-TTS-EEEEEE--BTTT--HHHIIIIIHHHHHHHHHHHTTT-

B-factor: mean 59.03, std 20.17, range [27.59, 159.44]

Organism: Acinetobacter baylyi (strain ATCC 33305 / BD413 / ADP1) (NCBI:txid62977)

Sequence (519 aa):
AHLPKVAQSFLNLLCAQTSLTFSIVVLDEHEVVPVARSYLPQQDNRVSPYGHLGNRLPAHATSTGKVLLSVLDREVQIEWIEKYGLKRLTPYTITDEHTFLETLDAVRQSDYCLSTEEHELGVIAIAVPVLNAQGLTIAALNCSQTNRVQPQYLIDQVLPLLRNTANELRNLVAHLPKVAQSFLNLLCAQTSLTFSIVVLDEHEVVPVARSYLPQQDNRVSPYGHLGNRLPAHATSTGKVLLSVLDREVQIEWIEKYGLKRLTPYTITDEHTFLETLDAVRQSDYCLSTEEHELGVIAIAVPVLNAQGLTIAALNCSQTNRVQPQYLIDQVLPLLRNTANELRNLVAHHLPKVAQSFLNLLCAQTSLTFSIVVLDEHEVVPVARSYLPQQDNRVSPYGHLGNRLPAHATSTGKVLLSVLDREVQIEWIEKYGLKRLTPYTITDEHTFLETLDAVRQSDYCLSTEEHELGVIAIAVPVLNAQGLTIAALNCSQTNRVQPQYLIDQVLPLLRNTANELRNLV

Foldseek 3Di:
DQVQVVCAVLQQVLCVVPVWKKFKWFDDLFWIFTPYIHDDPVRDDPPFDDPPGPGIFGLQQDFFSLLNLLPDDPVVNVVSCVVPAQDAQDPQADRDSVVSNVSSPVCNVVQKGWGAQRNHHQDIKMKGFQAALVGDGGIIMMTGGCVPDPVCCCVVPVVVSRVVSSVVVRHVD/DVLQVLCQVLQQVLCVPPVWKKFKWFDDLFWIFTPHIHDDPVRDDPVFDQPPGPGIFGLQQDFFSLQNLLLDDPVVNVVSCVPPAQDAQDPPADRDPVVSNVSSPVCNVVQKGWGAQRNHHQDIKMKGFAAAQVGDGGIIMMTHGCVPDPVCCCVVPVVVSRVVSSVVVRHVD/DQVAVLCAVLQQVLCVVPVWKKFKWFDDLFWIFTPYIHDDPVSDDPVFDDDPGPGIFGLQQDFFSLQNLLPDDPVVNVVSCVVPAFDAQDPPADRDVVVSNVSSPVCNVVFKDWGACNHHHQDIKMWGFAAAQVGHGGIIMMTHGCVVDPPVCCVVPVVVSRVVSSVVVRHVD

CATH classification: 3.30.450.40